Protein AF-0000000084371789 (afdb_homodimer)

Secondary structure (DSSP, 8-state):
---HHHHHHHHHHHHHHHHHHHHHH-TTT--HHHHHHHHT--HHHHHHHHSSHHHHHHHHHHHHHHHHHHHHHHHHHTTTTS-HHHHHHHHHHHHT-HHHHSHHHHHHHHHHHHHHTT-HHHHHHHHHHHHHHHHHHHHHHHTTS-HHHHHHHHHHHHHHHHHHHHHHHTSSSPP-HHHHHHHHHHHHHHHHH--/---HHHHHHHHHHHHHHHHHHHHHH-TTT--HHHHHHHHTS-HHHHHHHHSSHHHHHHHHHHHHHHHHHHHHHHHHHTTTTS-HHHHHHHHHHHHT-HHHHSHHHHHHHHHHHHHHTT-HHHHHHHHHHHHHHHHHHHHHHHTTS-HHHHHHHHHHHHHHHHHHHHHHHTSSSPP-HHHHHHHHHHHHHHHHH--

Organism: NCBI:txid1354337

Nearest PDB structures (foldseek):
  3bhq-assembly1_B  TM=8.151E-01  e=8.932E-06  Mesorhizobium japonicum MAFF 303099
  5wm9-assembly1_A  TM=7.293E-01  e=3.276E-06  Mycobacterium tuberculosis H37Rv
  3mvp-assembly1_A  TM=6.553E-01  e=7.617E-05  Streptococcus mutans UA159
  8ke8-assembly1_A  TM=6.917E-01  e=9.567E-05  Pseudomonas aeruginosa PAO1
  7e1n-assembly1_B  TM=7.503E-01  e=4.116E-04  Pseudomonas fluorescens

Radius of gyration: 22.21 Å; Cα contacts (8 Å, |Δi|>4): 462; chains: 2; bounding box: 71×57×44 Å

pLDDT: mean 92.15, std 9.34, range [42.06, 98.62]

Solvent-accessible surface area (backbone atoms only — not comparable to full-atom values): 20276 Å² total; per-residue (Å²): 122,85,53,71,71,53,51,52,51,52,51,48,46,50,35,52,25,40,41,52,38,27,48,73,62,30,65,78,67,46,42,60,64,58,30,18,58,68,55,72,50,54,59,64,58,52,35,70,77,30,65,45,65,68,43,43,52,51,51,37,51,49,48,56,51,46,53,41,52,47,43,24,47,60,45,40,64,76,38,73,86,52,56,47,67,61,44,50,52,28,45,55,50,16,68,62,28,67,83,50,64,32,70,41,39,36,49,45,49,35,38,47,59,35,47,21,77,78,32,71,72,47,33,54,53,49,48,53,55,55,46,49,55,36,49,56,36,23,52,40,38,38,74,80,36,60,65,72,58,8,45,52,50,15,52,44,49,46,15,30,52,50,8,48,51,50,54,34,63,73,40,95,52,79,73,53,66,68,60,51,46,53,49,51,50,49,51,50,50,47,61,66,66,61,109,122,83,52,72,69,54,50,53,53,52,52,48,46,50,35,52,23,42,42,52,38,28,49,74,61,30,65,79,67,45,41,59,65,58,29,18,58,69,54,72,50,54,60,65,58,53,35,71,77,30,64,46,66,67,42,43,53,50,52,37,53,50,47,56,51,46,52,43,51,48,44,24,48,59,44,39,64,77,36,74,87,53,57,48,69,59,45,49,51,27,45,55,49,16,69,63,27,67,84,50,64,33,70,41,38,36,48,46,50,34,38,46,58,35,46,23,77,80,32,71,72,46,33,54,53,49,45,52,58,55,46,49,55,36,49,55,36,22,53,39,37,38,75,79,34,60,66,71,57,8,45,53,49,15,53,45,49,48,14,30,52,50,8,47,51,51,54,33,63,72,42,95,52,79,74,55,66,69,60,52,46,54,49,51,50,51,52,50,49,47,58,66,65,60,111

Structure (mmCIF, N/CA/C/O backbone):
data_AF-0000000084371789-model_v1
#
loop_
_entity.id
_entity.type
_entity.pdbx_description
1 polymer 'HTH-type transcriptional regulator BetI'
#
loop_
_atom_site.group_PDB
_atom_site.id
_atom_site.type_symbol
_atom_site.label_atom_id
_atom_site.label_alt_id
_atom_site.label_comp_id
_atom_site.label_asym_id
_atom_site.label_entity_id
_atom_site.label_seq_id
_atom_site.pdbx_PDB_ins_code
_atom_site.Cartn_x
_atom_site.Cartn_y
_atom_site.Cartn_z
_atom_site.occupancy
_atom_site.B_iso_or_equiv
_atom_site.auth_seq_id
_atom_site.auth_comp_id
_atom_site.auth_asym_id
_atom_site.auth_atom_id
_atom_site.pdbx_PDB_model_num
ATOM 1 N N . MET A 1 1 ? 33.812 24.078 14.242 1 42.06 1 MET A N 1
ATOM 2 C CA . MET A 1 1 ? 33.031 23.438 13.188 1 42.06 1 MET A CA 1
ATOM 3 C C . MET A 1 1 ? 32.812 21.953 13.477 1 42.06 1 MET A C 1
ATOM 5 O O . MET A 1 1 ? 33.781 21.234 13.742 1 42.06 1 MET A O 1
ATOM 9 N N . PRO A 1 2 ? 31.672 21.578 13.906 1 53.34 2 PRO A N 1
ATOM 10 C CA . PRO A 1 2 ? 31.656 20.188 14.344 1 53.34 2 PRO A CA 1
ATOM 11 C C . PRO A 1 2 ? 32.312 19.25 13.328 1 53.34 2 PRO A C 1
ATOM 13 O O . PRO A 1 2 ? 32.281 19.516 12.125 1 53.34 2 PRO A O 1
ATOM 16 N N . LYS A 1 3 ? 33.125 18.406 13.703 1 51.22 3 LYS A N 1
ATOM 17 C CA . LYS A 1 3 ? 33.875 17.453 12.883 1 51.22 3 LYS A CA 1
ATOM 18 C C . LYS A 1 3 ? 32.906 16.656 11.977 1 51.22 3 LYS A C 1
ATOM 20 O O . LYS A 1 3 ? 31.766 16.406 12.344 1 51.22 3 LYS A O 1
ATOM 25 N N . ILE A 1 4 ? 33.281 16.453 10.758 1 50.94 4 ILE A N 1
ATOM 26 C CA . ILE A 1 4 ? 32.562 15.828 9.641 1 50.94 4 ILE A CA 1
ATOM 27 C C . ILE A 1 4 ? 31.859 14.562 10.133 1 50.94 4 ILE A C 1
ATOM 29 O O . ILE A 1 4 ? 30.672 14.352 9.82 1 50.94 4 ILE A O 1
ATOM 33 N N . GLY A 1 5 ? 32.531 13.805 10.891 1 51.78 5 GLY A N 1
ATOM 34 C CA . GLY A 1 5 ? 31.984 12.578 11.453 1 51.78 5 GLY A CA 1
ATOM 35 C C . GLY A 1 5 ? 30.828 12.828 12.406 1 51.78 5 GLY A C 1
ATOM 36 O O . GLY A 1 5 ? 29.844 12.07 12.422 1 51.78 5 GLY A O 1
ATOM 37 N N . MET A 1 6 ? 30.969 13.812 13.133 1 57.41 6 MET A N 1
ATOM 38 C CA . MET A 1 6 ? 29.953 14.164 14.125 1 57.41 6 MET A CA 1
ATOM 39 C C . MET A 1 6 ? 28.688 14.695 13.445 1 57.41 6 MET A C 1
ATOM 41 O O . MET A 1 6 ? 27.578 14.492 13.945 1 57.41 6 MET A O 1
ATOM 45 N N . GLN A 1 7 ? 28.875 15.297 12.32 1 69 7 GLN A N 1
ATOM 46 C CA . GLN A 1 7 ? 27.766 15.852 11.57 1 69 7 GLN A CA 1
ATOM 47 C C . GLN A 1 7 ? 26.859 14.742 11.031 1 69 7 GLN A C 1
ATOM 49 O O . GLN A 1 7 ? 25.625 14.859 11.055 1 69 7 GLN A O 1
ATOM 54 N N . SER A 1 8 ? 27.594 13.695 10.797 1 75.19 8 SER A N 1
ATOM 55 C CA . SER A 1 8 ? 26.844 12.57 10.25 1 75.19 8 SER A CA 1
ATOM 56 C C . SER A 1 8 ? 26.016 11.867 11.328 1 75.19 8 SER A C 1
ATOM 58 O O . SER A 1 8 ? 24.859 11.508 11.109 1 75.19 8 SER A O 1
ATOM 60 N N . ILE A 1 9 ? 26.547 11.875 12.516 1 83.69 9 ILE A N 1
ATOM 61 C CA . ILE A 1 9 ? 25.875 11.188 13.617 1 83.69 9 ILE A CA 1
ATOM 62 C C . ILE A 1 9 ? 24.672 12 14.07 1 83.69 9 ILE A C 1
ATOM 64 O O . ILE A 1 9 ? 23.594 11.445 14.297 1 83.69 9 ILE A O 1
ATOM 68 N N . ARG A 1 10 ? 24.906 13.336 14.125 1 87.62 10 ARG A N 1
ATOM 69 C CA . ARG A 1 10 ? 23.828 14.211 14.539 1 87.62 10 ARG A CA 1
ATOM 70 C C . ARG A 1 10 ? 22.688 14.188 13.531 1 87.62 10 ARG A C 1
ATOM 72 O O . ARG A 1 10 ? 21.516 14.141 13.906 1 87.62 10 ARG A O 1
ATOM 79 N N . LYS A 1 11 ? 23.031 14.219 12.344 1 91.81 11 LYS A N 1
ATOM 80 C CA . LYS A 1 11 ? 22.031 14.156 11.289 1 91.81 11 LYS A CA 1
ATOM 81 C C . LYS A 1 11 ? 21.188 12.883 11.398 1 91.81 11 LYS A C 1
ATOM 83 O O . LYS A 1 11 ? 19.969 12.93 11.281 1 91.81 11 LYS A O 1
ATOM 88 N N . GLN A 1 12 ? 21.844 11.805 11.672 1 91.88 12 GLN A N 1
ATOM 89 C CA . GLN A 1 12 ? 21.156 10.523 11.812 1 91.88 12 GLN A CA 1
ATOM 90 C C . GLN A 1 12 ? 20.234 10.523 13.031 1 91.88 12 GLN A C 1
ATOM 92 O O . GLN A 1 12 ? 19.125 9.977 12.977 1 91.88 12 GLN A O 1
ATOM 97 N N . GLN A 1 13 ? 20.641 11.102 14 1 92.56 13 GLN A N 1
ATOM 98 C CA . GLN A 1 13 ? 19.828 11.203 15.211 1 92.56 13 GLN A CA 1
ATOM 99 C C . GLN A 1 13 ? 18.547 11.992 14.938 1 92.56 13 GLN A C 1
ATOM 101 O O . GLN A 1 13 ? 17.484 11.633 15.445 1 92.56 13 GLN A O 1
ATOM 106 N N . LEU A 1 14 ? 18.75 13.094 14.227 1 94.19 14 LEU A N 1
ATOM 107 C CA . LEU A 1 14 ? 17.594 13.922 13.891 1 94.19 14 LEU A CA 1
ATOM 108 C C . LEU A 1 14 ? 16.609 13.164 12.992 1 94.19 14 LEU A C 1
ATOM 110 O O . LEU A 1 14 ? 15.398 13.297 13.141 1 94.19 14 LEU A O 1
ATOM 114 N N . ILE A 1 15 ? 17.141 12.328 12.141 1 95.25 15 ILE A N 1
ATOM 115 C CA . ILE A 1 15 ? 16.312 11.508 11.258 1 95.25 15 ILE A CA 1
ATOM 116 C C . ILE A 1 15 ? 15.57 10.453 12.078 1 95.25 15 ILE A C 1
ATOM 118 O O . ILE A 1 15 ? 14.375 10.234 11.891 1 95.25 15 ILE A O 1
ATOM 122 N N . GLU A 1 16 ? 16.234 9.867 13.008 1 94.81 16 GLU A N 1
ATOM 123 C CA . GLU A 1 16 ? 15.609 8.859 13.867 1 94.81 16 GLU A CA 1
ATOM 124 C C . GLU A 1 16 ? 14.531 9.484 14.75 1 94.81 16 GLU A C 1
ATOM 126 O O . GLU A 1 16 ? 13.477 8.875 14.969 1 94.81 16 GLU A O 1
ATOM 131 N N . ALA A 1 17 ? 14.836 10.672 15.234 1 95.69 17 ALA A N 1
ATOM 132 C CA . ALA A 1 17 ? 13.82 11.406 15.992 1 95.69 17 ALA A CA 1
ATOM 133 C C . ALA A 1 17 ? 12.594 11.695 15.125 1 95.69 17 ALA A C 1
ATOM 135 O O . ALA A 1 17 ? 11.461 11.664 15.617 1 95.69 17 ALA A O 1
ATOM 136 N N . THR A 1 18 ? 12.82 12.031 13.883 1 95.38 18 THR A N 1
ATOM 137 C CA . THR A 1 18 ? 11.734 12.289 12.945 1 95.38 18 THR A CA 1
ATOM 138 C C . THR A 1 18 ? 10.867 11.047 12.773 1 95.38 18 THR A C 1
ATOM 140 O O . THR A 1 18 ? 9.641 11.133 12.844 1 95.38 18 THR A O 1
ATOM 143 N N . LEU A 1 19 ? 11.5 9.883 12.617 1 95 19 LEU A N 1
ATOM 144 C CA . LEU A 1 19 ? 10.766 8.633 12.477 1 95 19 LEU A CA 1
ATOM 145 C C . LEU A 1 19 ? 9.945 8.336 13.727 1 95 19 LEU A C 1
ATOM 147 O O . LEU A 1 19 ? 8.797 7.883 13.633 1 95 19 LEU A O 1
ATOM 151 N N . ALA A 1 20 ? 10.508 8.633 14.844 1 95.56 20 ALA A N 1
ATOM 152 C CA . ALA A 1 20 ? 9.82 8.414 16.109 1 95.56 20 ALA A CA 1
ATOM 153 C C . ALA A 1 20 ? 8.594 9.32 16.234 1 95.56 20 ALA A C 1
ATOM 155 O O . ALA A 1 20 ? 7.535 8.883 16.688 1 95.56 20 ALA A O 1
ATOM 156 N N . VAL A 1 21 ? 8.75 10.562 15.836 1 95.31 21 VAL A N 1
ATOM 157 C CA . VAL A 1 21 ? 7.648 11.508 15.914 1 95.31 21 VAL A CA 1
ATOM 158 C C . VAL A 1 21 ? 6.551 11.109 14.93 1 95.31 21 VAL A C 1
ATOM 160 O O . VAL A 1 21 ? 5.363 11.148 15.266 1 95.31 21 VAL A O 1
ATOM 163 N N . ILE A 1 22 ? 6.949 10.68 13.758 1 93 22 ILE A N 1
ATOM 164 C CA . ILE A 1 22 ? 5.977 10.219 12.773 1 93 22 ILE A CA 1
ATOM 165 C C . ILE A 1 22 ? 5.215 9.016 13.328 1 93 22 ILE A C 1
ATOM 167 O O . ILE A 1 22 ? 4.004 8.898 13.133 1 93 22 ILE A O 1
ATOM 171 N N . ASN A 1 23 ? 5.957 8.188 13.984 1 93.44 23 ASN A N 1
ATOM 172 C CA . ASN A 1 23 ? 5.352 7.016 14.602 1 93.44 23 ASN A CA 1
ATOM 173 C C . ASN A 1 23 ? 4.293 7.406 15.625 1 93.44 23 ASN A C 1
ATOM 175 O O . ASN A 1 23 ? 3.244 6.77 15.719 1 93.44 23 ASN A O 1
ATOM 179 N N . GLU A 1 24 ? 4.496 8.445 16.312 1 93.44 24 GLU A N 1
ATOM 180 C CA . GLU A 1 24 ? 3.646 8.844 17.422 1 93.44 24 GLU A CA 1
ATOM 181 C C . GLU A 1 24 ? 2.441 9.648 16.953 1 93.44 24 GLU A C 1
ATOM 183 O O . GLU A 1 24 ? 1.314 9.406 17.391 1 93.44 24 GLU A O 1
ATOM 188 N N . VAL A 1 25 ? 2.721 10.617 15.984 1 90.38 25 VAL A N 1
ATOM 189 C CA . VAL A 1 25 ? 1.647 11.578 15.727 1 90.38 25 VAL A CA 1
ATOM 190 C C . VAL A 1 25 ? 1.309 11.586 14.242 1 90.38 25 VAL A C 1
ATOM 192 O O . VAL A 1 25 ? 0.336 12.227 13.828 1 90.38 25 VAL A O 1
ATOM 195 N N . GLY A 1 26 ? 2.07 10.922 13.438 1 87.81 26 GLY A N 1
ATOM 196 C CA . GLY A 1 26 ? 1.864 10.945 12 1 87.81 26 GLY A CA 1
ATOM 197 C C . GLY A 1 26 ? 2.68 12.016 11.297 1 87.81 26 GLY A C 1
ATOM 198 O O . GLY A 1 26 ? 3.15 12.961 11.93 1 87.81 26 GLY A O 1
ATOM 199 N N . MET A 1 27 ? 2.832 11.891 10.023 1 85 27 MET A N 1
ATOM 200 C CA . MET A 1 27 ? 3.686 12.773 9.234 1 85 27 MET A CA 1
ATOM 201 C C . MET A 1 27 ? 3.119 14.188 9.203 1 85 27 MET A C 1
ATOM 203 O O . MET A 1 27 ? 3.873 15.164 9.219 1 85 27 MET A O 1
ATOM 207 N N . GLN A 1 28 ? 1.876 14.289 9.148 1 78.31 28 GLN A N 1
ATOM 208 C CA . GLN A 1 28 ? 1.243 15.594 9.023 1 78.31 28 GLN A CA 1
ATOM 209 C C . GLN A 1 28 ? 1.397 16.406 10.305 1 78.31 28 GLN A C 1
ATOM 211 O O . GLN A 1 28 ? 1.646 17.609 10.258 1 78.31 28 GLN A O 1
ATOM 216 N N . GLU A 1 29 ? 1.276 15.797 11.352 1 84.56 29 GLU A N 1
ATOM 217 C CA . GLU A 1 29 ? 1.342 16.469 12.648 1 84.56 29 GLU A CA 1
ATOM 218 C C . GLU A 1 29 ? 2.783 16.594 13.133 1 84.56 29 GLU A C 1
ATOM 220 O O . GLU A 1 29 ? 3.064 17.344 14.078 1 84.56 29 GLU A O 1
ATOM 225 N N . ALA A 1 30 ? 3.604 15.844 12.469 1 89.94 30 ALA A N 1
ATOM 226 C CA . ALA A 1 30 ? 5.016 16 12.805 1 89.94 30 ALA A CA 1
ATOM 227 C C . ALA A 1 30 ? 5.492 17.422 12.492 1 89.94 30 ALA A C 1
ATOM 229 O O . ALA A 1 30 ? 5.23 17.953 11.414 1 89.94 30 ALA A O 1
ATOM 230 N N . SER A 1 31 ? 6.074 18.109 13.469 1 91.25 31 SER A N 1
ATOM 231 C CA . SER A 1 31 ? 6.566 19.484 13.312 1 91.25 31 SER A CA 1
ATOM 232 C C . SER A 1 31 ? 8.039 19.594 13.703 1 91.25 31 SER A C 1
ATOM 234 O O . SER A 1 31 ? 8.562 18.719 14.398 1 91.25 31 SER A O 1
ATOM 236 N N . ILE A 1 32 ? 8.609 20.609 13.227 1 92.81 32 ILE A N 1
ATOM 237 C CA . ILE A 1 32 ? 9.992 20.906 13.578 1 92.81 32 ILE A CA 1
ATOM 238 C C . ILE A 1 32 ? 10.133 20.984 15.102 1 92.81 32 ILE A C 1
ATOM 240 O O . ILE A 1 32 ? 11.07 20.422 15.672 1 92.81 32 ILE A O 1
ATOM 244 N N . ALA A 1 33 ? 9.156 21.609 15.719 1 94.69 33 ALA A N 1
ATOM 245 C CA . ALA A 1 33 ? 9.188 21.797 17.172 1 94.69 33 ALA A CA 1
ATOM 246 C C . ALA A 1 33 ? 9.125 20.453 17.891 1 94.69 33 ALA A C 1
ATOM 248 O O . ALA A 1 33 ? 9.883 20.203 18.828 1 94.69 33 ALA A O 1
ATOM 249 N N . LEU A 1 34 ? 8.273 19.562 17.5 1 94.94 34 LEU A N 1
ATOM 250 C CA . LEU A 1 34 ? 8.117 18.25 18.125 1 94.94 34 LEU A CA 1
ATOM 251 C C . LEU A 1 34 ? 9.359 17.391 17.906 1 94.94 34 LEU A C 1
ATOM 253 O O . LEU A 1 34 ? 9.789 16.688 18.828 1 94.94 34 LEU A O 1
ATOM 257 N N . ILE A 1 35 ? 9.93 17.469 16.719 1 95.62 35 ILE A N 1
ATOM 258 C CA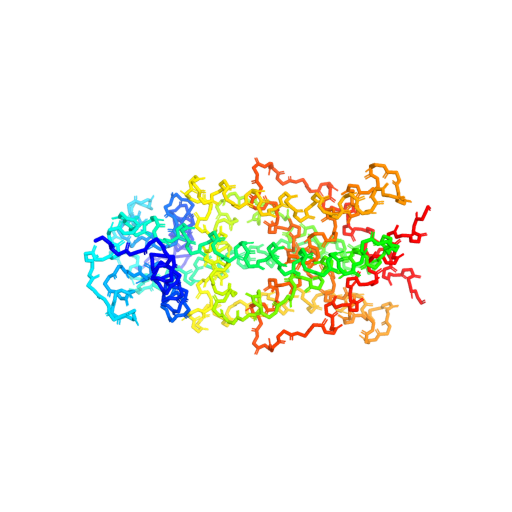 . ILE A 1 35 ? 11.109 16.672 16.391 1 95.62 35 ILE A CA 1
ATOM 259 C C . ILE A 1 35 ? 12.32 17.188 17.172 1 95.62 35 ILE A C 1
ATOM 261 O O . ILE A 1 35 ? 13.109 16.406 17.688 1 95.62 35 ILE A O 1
ATOM 265 N N . ALA A 1 36 ? 12.383 18.516 17.234 1 95.69 36 ALA A N 1
ATOM 266 C CA . ALA A 1 36 ? 13.453 19.125 18.031 1 95.69 36 ALA A CA 1
ATOM 267 C C . ALA A 1 36 ? 13.375 18.688 19.484 1 95.69 36 ALA A C 1
ATOM 269 O O . ALA A 1 36 ? 14.383 18.312 20.078 1 95.69 36 ALA A O 1
ATOM 270 N N . ARG A 1 37 ? 12.242 18.703 20.062 1 96.31 37 ARG A N 1
ATOM 271 C CA . ARG A 1 37 ? 12.016 18.281 21.438 1 96.31 37 ARG A CA 1
ATOM 272 C C . ARG A 1 37 ? 12.383 16.812 21.625 1 96.31 37 ARG A C 1
ATOM 274 O O . ARG A 1 37 ? 13.055 16.453 22.594 1 96.31 37 ARG A O 1
ATOM 281 N N . LYS A 1 38 ? 11.961 16 20.719 1 95.88 38 LYS A N 1
ATOM 282 C CA . LYS A 1 38 ? 12.25 14.578 20.781 1 95.88 38 LYS A CA 1
ATOM 283 C C . LYS A 1 38 ? 13.75 14.312 20.719 1 95.88 38 LYS A C 1
ATOM 285 O O . LYS A 1 38 ? 14.258 13.414 21.391 1 95.88 38 LYS A O 1
ATOM 290 N N . ALA A 1 39 ? 14.445 15.086 19.906 1 95 39 ALA A N 1
ATOM 291 C CA . ALA A 1 39 ? 15.883 14.898 19.688 1 95 39 ALA A CA 1
ATOM 292 C C . ALA A 1 39 ? 16.703 15.625 20.75 1 95 39 ALA A C 1
ATOM 294 O O . ALA A 1 39 ? 17.922 15.461 20.828 1 95 39 ALA A O 1
ATOM 295 N N . GLY A 1 40 ? 16.078 16.469 21.531 1 95.5 40 GLY A N 1
ATOM 296 C CA . GLY A 1 40 ? 16.781 17.203 22.562 1 95.5 40 GLY A CA 1
ATOM 297 C C . GLY A 1 40 ? 17.641 18.328 22.016 1 95.5 40 GLY A C 1
ATOM 298 O O . GLY A 1 40 ? 18.75 18.562 22.5 1 95.5 40 GLY A O 1
ATOM 299 N N . VAL A 1 41 ? 17.188 18.922 20.922 1 94.69 41 VAL A N 1
ATOM 300 C CA . VAL A 1 41 ? 17.938 20.016 20.312 1 94.69 41 VAL A CA 1
ATOM 301 C C . VAL A 1 41 ? 17.031 21.219 20.078 1 94.69 41 VAL A C 1
ATOM 303 O O . VAL A 1 41 ? 15.828 21.156 20.359 1 94.69 41 VAL A O 1
ATOM 306 N N . SER A 1 42 ? 17.609 22.297 19.641 1 93.56 42 SER A N 1
ATOM 307 C CA . SER A 1 42 ? 16.812 23.484 19.312 1 93.56 42 SER A CA 1
ATOM 308 C C . SER A 1 42 ? 16.234 23.391 17.906 1 93.56 42 SER A C 1
ATOM 310 O O . SER A 1 42 ? 16.734 22.641 17.078 1 93.56 42 SER A O 1
ATOM 312 N N . ASN A 1 43 ? 15.219 24.234 17.594 1 93.81 43 ASN A N 1
ATOM 313 C CA . ASN A 1 43 ? 14.672 24.344 16.25 1 93.81 43 ASN A CA 1
ATOM 314 C C . ASN A 1 43 ? 15.734 24.797 15.25 1 93.81 43 ASN A C 1
ATOM 316 O O . ASN A 1 43 ? 15.727 24.375 14.094 1 93.81 43 ASN A O 1
ATOM 320 N N . GLY A 1 44 ? 16.641 25.594 15.719 1 92.19 44 GLY A N 1
ATOM 321 C CA . GLY A 1 44 ? 17.688 26.125 14.867 1 92.19 44 GLY A CA 1
ATOM 322 C C . GLY A 1 44 ? 18.625 25.062 14.336 1 92.19 44 GLY A C 1
ATOM 323 O O . GLY A 1 44 ? 19.078 25.141 13.188 1 92.19 44 GLY A O 1
ATOM 324 N N . ILE A 1 45 ? 18.891 24.094 15.164 1 91.12 45 ILE A N 1
ATOM 325 C CA . ILE A 1 45 ? 19.781 23.016 14.766 1 91.12 45 ILE A CA 1
ATOM 326 C C . ILE A 1 45 ? 19.141 22.219 13.633 1 91.12 45 ILE A C 1
ATOM 328 O O . ILE A 1 45 ? 19.812 21.797 12.695 1 91.12 45 ILE A O 1
ATOM 332 N N . ILE A 1 46 ? 17.797 21.922 13.664 1 92 46 ILE A N 1
ATOM 333 C CA . ILE A 1 46 ? 17.094 21.219 12.602 1 92 46 ILE A CA 1
ATOM 334 C C . ILE A 1 46 ? 17.203 22.016 11.297 1 92 46 ILE A C 1
ATOM 336 O O . ILE A 1 46 ? 17.484 21.438 10.242 1 92 46 ILE A O 1
ATOM 340 N N . SER A 1 47 ? 17.062 23.344 11.414 1 91.38 47 SER A N 1
ATOM 341 C CA . SER A 1 47 ? 17.109 24.203 10.234 1 91.38 47 SER A CA 1
ATOM 342 C C . SER A 1 47 ? 18.516 24.203 9.617 1 91.38 47 SER A C 1
ATOM 344 O O . SER A 1 47 ? 18.656 24.297 8.398 1 91.38 47 SER A O 1
ATOM 346 N N . HIS A 1 48 ? 19.422 24.078 10.438 1 91.12 48 HIS A N 1
ATOM 347 C CA . HIS A 1 48 ? 20.797 24.031 9.977 1 91.12 48 HIS A CA 1
ATOM 348 C C . HIS A 1 48 ? 21.031 22.812 9.086 1 91.12 48 HIS A C 1
ATOM 350 O O . HIS A 1 48 ? 21.688 22.906 8.047 1 91.12 48 HIS A O 1
ATOM 356 N N . TYR A 1 49 ? 20.438 21.719 9.469 1 91.56 49 TYR A N 1
ATOM 357 C CA . TYR A 1 49 ? 20.719 20.469 8.758 1 91.56 49 TYR A CA 1
ATOM 358 C C . TYR A 1 49 ? 19.75 20.281 7.602 1 91.56 49 TYR A C 1
ATOM 360 O O . TYR A 1 49 ? 20.109 19.719 6.566 1 91.56 49 TYR A O 1
ATOM 368 N N . PHE A 1 50 ? 18.453 20.75 7.742 1 93.81 50 PHE A N 1
ATOM 369 C CA . PHE A 1 50 ? 17.453 20.297 6.797 1 93.81 50 PHE A CA 1
ATOM 370 C C . PHE A 1 50 ? 16.688 21.484 6.215 1 93.81 50 PHE A C 1
ATOM 372 O O . PHE A 1 50 ? 15.859 21.328 5.312 1 93.81 50 PHE A O 1
ATOM 379 N N . ARG A 1 51 ? 16.938 22.625 6.559 1 90.75 51 ARG A N 1
ATOM 380 C CA . ARG A 1 51 ? 16.375 23.891 6.074 1 90.75 51 ARG A CA 1
ATOM 381 C C . ARG A 1 51 ? 14.945 24.062 6.555 1 90.75 51 ARG A C 1
ATOM 383 O O . ARG A 1 51 ? 14.625 25.031 7.258 1 90.75 51 ARG A O 1
ATOM 390 N N . ASP A 1 52 ? 14.062 23.078 6.191 1 89.62 52 ASP A N 1
ATOM 391 C CA . ASP A 1 52 ? 12.664 23.172 6.598 1 89.62 52 ASP A CA 1
ATOM 392 C C . ASP A 1 52 ? 12.062 21.781 6.824 1 89.62 52 ASP A C 1
ATOM 394 O O . ASP A 1 52 ? 12.781 20.781 6.793 1 89.62 52 ASP A O 1
ATOM 398 N N . LYS A 1 53 ? 10.836 21.797 7.16 1 88.06 53 LYS A N 1
ATOM 399 C CA . LYS A 1 53 ? 10.125 20.562 7.469 1 88.06 53 LYS A CA 1
ATOM 400 C C . LYS A 1 53 ? 10.148 19.594 6.281 1 88.06 53 LYS A C 1
ATOM 402 O O . LYS A 1 53 ? 10.344 18.391 6.453 1 88.06 53 LYS A O 1
ATOM 407 N N . ASN A 1 54 ? 9.992 20.125 5.082 1 87.44 54 ASN A N 1
ATOM 408 C CA . ASN A 1 54 ? 10.008 19.297 3.881 1 87.44 54 ASN A CA 1
ATOM 409 C C . ASN A 1 54 ? 11.367 18.625 3.672 1 87.44 54 ASN A C 1
ATOM 411 O O . ASN A 1 54 ? 11.438 17.453 3.289 1 87.44 54 ASN A O 1
ATOM 415 N N . GLY A 1 55 ? 12.312 19.344 3.926 1 90.94 55 GLY A N 1
ATOM 416 C CA . GLY A 1 55 ? 13.656 18.797 3.83 1 90.94 55 GLY A CA 1
ATOM 417 C C . GLY A 1 55 ? 13.914 17.688 4.832 1 90.94 55 GLY A C 1
ATOM 418 O O . GLY A 1 55 ? 14.562 16.688 4.504 1 90.94 55 GLY A O 1
ATOM 419 N N . LEU A 1 56 ? 13.516 17.922 6.043 1 91.69 56 LEU A N 1
ATOM 420 C CA . LEU A 1 56 ? 13.68 16.922 7.09 1 91.69 56 LEU A CA 1
ATOM 421 C C . LEU A 1 56 ? 12.898 15.648 6.758 1 91.69 56 LEU A C 1
ATOM 423 O O . LEU A 1 56 ? 13.422 14.539 6.895 1 91.69 56 LEU A O 1
ATOM 427 N N . LEU A 1 57 ? 11.695 15.797 6.27 1 89.19 57 LEU A N 1
ATOM 428 C CA . LEU A 1 57 ? 10.852 14.656 5.906 1 89.19 57 LEU A CA 1
ATOM 429 C C . LEU A 1 57 ? 11.445 13.891 4.734 1 89.19 57 LEU A C 1
ATOM 431 O O . LEU A 1 57 ? 11.438 12.656 4.723 1 89.19 57 LEU A O 1
ATOM 435 N N . GLU A 1 58 ? 11.93 14.609 3.787 1 93.31 58 GLU A N 1
ATOM 436 C CA . GLU A 1 58 ? 12.594 13.977 2.652 1 93.31 58 GLU A CA 1
ATOM 437 C C . GLU A 1 58 ? 13.805 13.164 3.104 1 93.31 58 GLU A C 1
ATOM 439 O O . GLU A 1 58 ? 14.023 12.047 2.623 1 93.31 58 GLU A O 1
ATOM 444 N N . ALA A 1 59 ? 14.555 13.734 4.02 1 94.19 59 ALA A N 1
ATOM 445 C CA . ALA A 1 59 ? 15.719 13.031 4.543 1 94.19 59 ALA A CA 1
ATOM 446 C C . ALA A 1 59 ? 15.312 11.75 5.266 1 94.19 59 ALA A C 1
ATOM 448 O O . ALA A 1 59 ? 15.984 10.727 5.152 1 94.19 59 ALA A O 1
ATOM 449 N N . ALA A 1 60 ? 14.258 11.828 6.031 1 94 60 ALA A N 1
ATOM 450 C CA . ALA A 1 60 ? 13.742 10.656 6.727 1 94 60 ALA A CA 1
ATOM 451 C C . ALA A 1 60 ? 13.305 9.578 5.738 1 94 60 ALA A C 1
ATOM 453 O O . ALA A 1 60 ? 13.57 8.391 5.94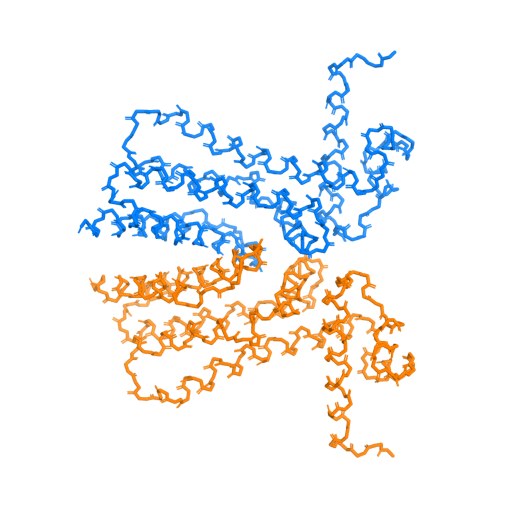1 1 94 60 ALA A O 1
ATOM 454 N N . MET A 1 61 ? 12.711 9.93 4.637 1 94.12 61 MET A N 1
ATOM 455 C CA . MET A 1 61 ? 12.258 8.984 3.615 1 94.12 61 MET A CA 1
ATOM 456 C C . MET A 1 61 ? 13.445 8.359 2.891 1 94.12 61 MET A C 1
ATOM 458 O O . MET A 1 61 ? 13.438 7.156 2.613 1 94.12 61 MET A O 1
ATOM 462 N N . ARG A 1 62 ? 14.422 9.164 2.643 1 95.44 62 ARG A N 1
ATOM 463 C CA . ARG A 1 62 ? 15.641 8.633 2.043 1 95.44 62 ARG A CA 1
ATOM 464 C C . ARG A 1 62 ? 16.297 7.617 2.965 1 95.44 62 ARG A C 1
ATOM 466 O O . ARG A 1 62 ? 16.859 6.617 2.5 1 95.44 62 ARG A O 1
ATOM 473 N N . TYR A 1 63 ? 16.219 7.949 4.223 1 95.06 63 TYR A N 1
ATOM 474 C CA . TYR A 1 63 ? 16.812 7.059 5.207 1 95.06 63 TYR A CA 1
ATOM 475 C C . TYR A 1 63 ? 16.141 5.691 5.191 1 95.06 63 TYR A C 1
ATOM 477 O O . TYR A 1 63 ? 16.812 4.66 5.191 1 95.06 63 TYR A O 1
ATOM 485 N N . ILE A 1 64 ? 14.828 5.598 5.172 1 95.19 64 ILE A N 1
ATOM 486 C CA . ILE A 1 64 ? 14.117 4.324 5.184 1 95.19 64 ILE A CA 1
ATOM 487 C C . ILE A 1 64 ? 14.367 3.582 3.871 1 95.19 64 ILE A C 1
ATOM 489 O O . ILE A 1 64 ? 14.469 2.354 3.857 1 95.19 64 ILE A O 1
ATOM 493 N N . GLN A 1 65 ? 14.469 4.324 2.756 1 95.81 65 GLN A N 1
ATOM 494 C CA . GLN A 1 65 ? 14.805 3.715 1.474 1 95.81 65 GLN A CA 1
ATOM 495 C C . GLN A 1 65 ? 16.203 3.123 1.499 1 95.81 65 GLN A C 1
ATOM 497 O O . GLN A 1 65 ? 16.453 2.055 0.931 1 95.81 65 GLN A O 1
ATOM 502 N N . TYR A 1 66 ? 17.078 3.891 2.104 1 95.44 66 TYR A N 1
ATOM 503 C CA . TYR A 1 66 ? 18.453 3.412 2.238 1 95.44 66 TYR A CA 1
ATOM 504 C C . TYR A 1 66 ? 18.5 2.125 3.055 1 95.44 66 TYR A C 1
ATOM 506 O O . TYR A 1 66 ? 19.188 1.175 2.684 1 95.44 66 TYR A O 1
ATOM 514 N N . GLN A 1 67 ? 17.781 2.117 4.191 1 96.44 67 GLN A N 1
ATOM 515 C CA . GLN A 1 67 ? 17.719 0.917 5.02 1 96.44 67 GLN A CA 1
ATOM 516 C C . GLN A 1 67 ? 17.188 -0.271 4.227 1 96.44 67 GLN A C 1
ATOM 518 O O . GLN A 1 67 ? 17.688 -1.392 4.363 1 96.44 67 GLN A O 1
ATOM 523 N N . LEU A 1 68 ? 16.203 -0.048 3.365 1 97.25 68 LEU A N 1
ATOM 524 C CA . LEU A 1 68 ? 15.641 -1.091 2.512 1 97.25 68 LEU A CA 1
ATOM 525 C C . LEU A 1 68 ? 16.688 -1.607 1.529 1 97.25 68 LEU A C 1
ATOM 527 O O . LEU A 1 68 ? 16.875 -2.818 1.405 1 97.25 68 LEU A O 1
ATOM 531 N N . GLY A 1 69 ? 17.359 -0.653 0.842 1 96.94 69 GLY A N 1
ATOM 532 C CA . GLY A 1 69 ? 18.422 -1.037 -0.079 1 96.94 69 GLY A CA 1
ATOM 533 C C . GLY A 1 69 ? 19.516 -1.84 0.582 1 96.94 69 GLY A C 1
ATOM 534 O O . GLY A 1 69 ? 20 -2.826 0.019 1 96.94 69 GLY A O 1
ATOM 535 N N . PHE A 1 70 ? 19.859 -1.391 1.755 1 96.69 70 PHE A N 1
ATOM 536 C CA . PHE A 1 70 ? 20.906 -2.062 2.502 1 96.69 70 PHE A CA 1
ATOM 537 C C . PHE A 1 70 ? 20.484 -3.473 2.891 1 96.69 70 PHE A C 1
ATOM 539 O O . PHE A 1 70 ? 21.266 -4.418 2.773 1 96.69 70 PHE A O 1
ATOM 546 N N . ALA A 1 71 ? 19.266 -3.627 3.398 1 97.62 71 ALA A N 1
ATOM 547 C CA . ALA A 1 71 ? 18.734 -4.922 3.82 1 97.62 71 ALA A CA 1
ATOM 548 C C . ALA A 1 71 ? 18.75 -5.922 2.666 1 97.62 71 ALA A C 1
ATOM 550 O O . ALA A 1 71 ? 19.047 -7.102 2.861 1 97.62 71 ALA A O 1
ATOM 551 N N . VAL A 1 72 ? 18.469 -5.48 1.461 1 97.75 72 VAL A N 1
ATOM 552 C CA . VAL A 1 72 ? 18.469 -6.34 0.282 1 97.75 72 VAL A CA 1
ATOM 553 C C . VAL A 1 72 ? 19.906 -6.621 -0.149 1 97.75 72 VAL A C 1
ATOM 555 O O . VAL A 1 72 ? 20.266 -7.77 -0.409 1 97.75 72 VAL A O 1
ATOM 558 N N . ALA A 1 73 ? 20.734 -5.582 -0.161 1 96.94 73 ALA A N 1
ATOM 559 C CA . ALA A 1 73 ? 22.094 -5.688 -0.664 1 96.94 73 ALA A CA 1
ATOM 560 C C . ALA A 1 73 ? 22.922 -6.66 0.175 1 96.94 73 ALA A C 1
ATOM 562 O O . ALA A 1 73 ? 23.688 -7.453 -0.364 1 96.94 73 ALA A O 1
ATOM 563 N N . ILE A 1 74 ? 22.797 -6.598 1.448 1 97.06 74 ILE A N 1
ATOM 564 C CA . ILE A 1 74 ? 23.609 -7.434 2.328 1 97.06 74 ILE A CA 1
ATOM 565 C C . ILE A 1 74 ? 23.25 -8.906 2.113 1 97.06 74 ILE A C 1
ATOM 567 O O . ILE A 1 74 ? 24.125 -9.773 2.168 1 97.06 74 ILE A O 1
ATOM 571 N N . ARG A 1 75 ? 22.031 -9.211 1.881 1 97.19 75 ARG A N 1
ATOM 572 C CA . ARG A 1 75 ? 21.594 -10.578 1.641 1 97.19 75 ARG A CA 1
ATOM 573 C C . ARG A 1 75 ? 22.062 -11.078 0.284 1 97.19 75 ARG A C 1
ATOM 575 O O . ARG A 1 75 ? 22.5 -12.227 0.158 1 97.19 75 ARG A O 1
ATOM 582 N N . LEU A 1 76 ? 22 -10.188 -0.716 1 96.62 76 LEU A N 1
ATOM 583 C CA . LEU A 1 76 ? 22.438 -10.578 -2.053 1 96.62 76 LEU A CA 1
ATOM 584 C C . LEU A 1 76 ? 23.953 -10.789 -2.088 1 96.62 76 LEU A C 1
ATOM 586 O O . LEU A 1 76 ? 24.438 -11.656 -2.811 1 96.62 76 LEU A O 1
ATOM 590 N N . ARG A 1 77 ? 24.656 -9.969 -1.339 1 95.69 77 ARG A N 1
ATOM 591 C CA . ARG A 1 77 ? 26.109 -10.102 -1.288 1 95.69 77 ARG A CA 1
ATOM 592 C C . ARG A 1 77 ? 26.516 -11.469 -0.751 1 95.69 77 ARG A C 1
ATOM 594 O O . ARG A 1 77 ? 27.531 -12.031 -1.174 1 95.69 77 ARG A O 1
ATOM 601 N N . MET A 1 78 ? 25.766 -12.047 0.096 1 95.25 78 MET A N 1
ATOM 602 C CA . MET A 1 78 ? 26.047 -13.352 0.689 1 95.25 78 MET A CA 1
ATOM 603 C C . MET A 1 78 ? 25.734 -14.477 -0.293 1 95.25 78 MET A C 1
ATOM 605 O O . MET A 1 78 ? 26.109 -15.625 -0.071 1 95.25 78 MET A O 1
ATOM 609 N N . LEU A 1 79 ? 25.047 -14.102 -1.439 1 95.75 79 LEU A N 1
ATOM 610 C CA . LEU A 1 79 ? 24.578 -15.094 -2.393 1 95.75 79 LEU A CA 1
ATOM 611 C C . LEU A 1 79 ? 25.125 -14.82 -3.787 1 95.75 79 LEU A C 1
ATOM 613 O O . LEU A 1 79 ? 24.438 -15.047 -4.785 1 95.75 79 LEU A O 1
ATOM 617 N N . SER A 1 80 ? 26.266 -14.219 -3.873 1 88.06 80 SER A N 1
ATOM 618 C CA . SER A 1 80 ? 26.844 -13.734 -5.125 1 88.06 80 SER A CA 1
ATOM 619 C C . SER A 1 80 ? 26.891 -14.844 -6.172 1 88.06 80 SER A C 1
ATOM 621 O O . SER A 1 80 ? 26.641 -14.602 -7.355 1 88.06 80 SER A O 1
ATOM 623 N N . ASP A 1 81 ? 27 -16.094 -5.867 1 90.5 81 ASP A N 1
ATOM 624 C CA . ASP A 1 81 ? 27.141 -17.172 -6.844 1 90.5 81 ASP A CA 1
ATOM 625 C C . ASP A 1 81 ? 25.984 -18.156 -6.734 1 90.5 81 ASP A C 1
ATOM 627 O O . ASP A 1 81 ? 26.078 -19.297 -7.203 1 90.5 81 ASP A O 1
ATOM 631 N N . ALA A 1 82 ? 24.938 -17.625 -6.148 1 93.69 82 ALA A N 1
ATOM 632 C CA . ALA A 1 82 ? 23.812 -18.531 -5.902 1 93.69 82 ALA A CA 1
ATOM 633 C C . ALA A 1 82 ? 22.875 -18.578 -7.102 1 93.69 82 ALA A C 1
ATOM 635 O O . ALA A 1 82 ? 22.953 -17.734 -7.996 1 93.69 82 ALA A O 1
ATOM 636 N N . GLU A 1 83 ? 22.109 -19.594 -7.145 1 95.62 83 GLU A N 1
ATOM 637 C CA . GLU A 1 83 ? 21.062 -19.734 -8.164 1 95.62 83 GLU A CA 1
ATOM 638 C C . GLU A 1 83 ? 20.047 -18.609 -8.07 1 95.62 83 GLU A C 1
ATOM 640 O O . GLU A 1 83 ? 19.797 -18.078 -6.984 1 95.62 83 GLU A O 1
ATOM 645 N N . PRO A 1 84 ? 19.422 -18.266 -9.172 1 95.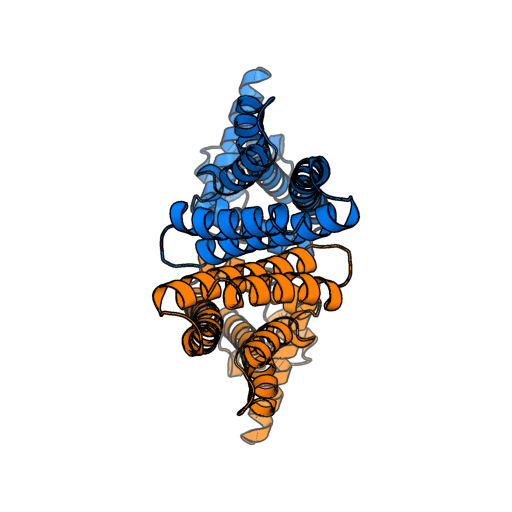88 84 PRO A N 1
ATOM 646 C CA . PRO A 1 84 ? 18.469 -17.156 -9.234 1 95.88 84 PRO A CA 1
ATOM 647 C C . PRO A 1 84 ? 17.344 -17.281 -8.203 1 95.88 84 PRO A C 1
ATOM 649 O O . PRO A 1 84 ? 16.953 -16.297 -7.586 1 95.88 84 PRO A O 1
ATOM 652 N N . LYS A 1 85 ? 16.906 -18.469 -8 1 97.12 85 LYS A N 1
ATOM 653 C CA . LYS A 1 85 ? 15.812 -18.656 -7.047 1 97.12 85 LYS A CA 1
ATOM 654 C C . LYS A 1 85 ? 16.203 -18.156 -5.66 1 97.12 85 LYS A C 1
ATOM 656 O O . LYS A 1 85 ? 15.438 -17.438 -5.02 1 97.12 85 LYS A O 1
ATOM 661 N N . LEU A 1 86 ? 17.391 -18.516 -5.199 1 97.38 86 LEU A N 1
ATOM 662 C CA . LEU A 1 86 ? 17.859 -18.109 -3.879 1 97.38 86 LEU A CA 1
ATOM 663 C C . LEU A 1 86 ? 18.047 -16.594 -3.799 1 97.38 86 LEU A C 1
ATOM 665 O O . LEU A 1 86 ? 17.766 -15.984 -2.764 1 97.38 86 LEU A O 1
ATOM 669 N N . ARG A 1 87 ? 18.484 -16.016 -4.816 1 98 87 ARG A N 1
ATOM 670 C CA . ARG A 1 87 ? 18.703 -14.57 -4.844 1 98 87 ARG A CA 1
ATOM 671 C C . ARG A 1 87 ? 17.375 -13.82 -4.883 1 98 87 ARG A C 1
ATOM 673 O O . ARG A 1 87 ? 17.25 -12.758 -4.266 1 98 87 ARG A O 1
ATOM 680 N N . ILE A 1 88 ? 16.375 -14.375 -5.637 1 98.25 88 ILE A N 1
ATOM 681 C CA . ILE A 1 88 ? 15.031 -13.805 -5.625 1 98.25 88 ILE A CA 1
ATOM 682 C C . ILE A 1 88 ? 14.453 -13.867 -4.215 1 98.25 88 ILE A C 1
ATOM 684 O O . ILE A 1 88 ? 13.891 -12.883 -3.723 1 98.25 88 ILE A O 1
ATOM 688 N N . GLN A 1 89 ? 14.656 -14.984 -3.553 1 98.31 89 GLN A N 1
ATOM 689 C CA . GLN A 1 89 ? 14.188 -15.156 -2.182 1 98.31 89 GLN A CA 1
ATOM 690 C C . GLN A 1 89 ? 14.875 -14.172 -1.239 1 98.31 89 GLN A C 1
ATOM 692 O O . GLN A 1 89 ? 14.258 -13.664 -0.301 1 98.31 89 GLN A O 1
ATOM 697 N N . ALA A 1 90 ? 16.109 -13.883 -1.478 1 98.19 90 ALA A N 1
ATOM 698 C CA . ALA A 1 90 ? 16.859 -12.922 -0.672 1 98.19 90 ALA A CA 1
ATOM 699 C C . ALA A 1 90 ? 16.297 -11.508 -0.84 1 98.19 90 ALA A C 1
ATOM 701 O O . ALA A 1 90 ? 16.25 -10.742 0.122 1 98.19 90 ALA A O 1
ATOM 702 N N . ILE A 1 91 ? 15.953 -11.172 -2.059 1 98.38 91 ILE A N 1
ATOM 703 C CA . ILE A 1 91 ? 15.32 -9.875 -2.314 1 98.38 91 ILE A CA 1
ATOM 704 C C . ILE A 1 91 ? 14.023 -9.766 -1.52 1 98.38 91 ILE A C 1
ATOM 706 O O . ILE A 1 91 ? 13.773 -8.758 -0.859 1 98.38 91 ILE A O 1
ATOM 710 N N . VAL A 1 92 ? 13.203 -10.852 -1.556 1 98.56 92 VAL A N 1
ATOM 711 C CA . VAL A 1 92 ? 11.945 -10.891 -0.813 1 98.56 92 VAL A CA 1
ATOM 712 C C . VAL A 1 92 ? 12.219 -10.688 0.676 1 98.56 92 VAL A C 1
ATOM 714 O O . VAL A 1 92 ? 11.609 -9.836 1.318 1 98.56 92 VAL A O 1
ATOM 717 N N . GLU A 1 93 ? 13.188 -11.414 1.241 1 97.81 93 GLU A N 1
ATOM 718 C CA . GLU A 1 93 ? 13.508 -11.344 2.664 1 97.81 93 GLU A CA 1
ATOM 719 C C . GLU A 1 93 ? 13.953 -9.945 3.064 1 97.81 93 GLU A C 1
ATOM 721 O O . GLU A 1 93 ? 13.602 -9.461 4.141 1 97.81 93 GLU A O 1
ATOM 726 N N . GLY A 1 94 ? 14.719 -9.32 2.211 1 97.94 94 GLY A N 1
ATOM 727 C CA . GLY A 1 94 ? 15.172 -7.965 2.475 1 97.94 94 GLY A CA 1
ATOM 728 C C . GLY A 1 94 ? 14.031 -6.969 2.58 1 97.94 94 GLY A C 1
ATOM 729 O O . GLY A 1 94 ? 14.094 -6.023 3.369 1 97.94 94 GLY A O 1
ATOM 730 N N . ASN A 1 95 ? 13 -7.164 1.783 1 98 95 ASN A N 1
ATOM 731 C CA . ASN A 1 95 ? 11.852 -6.266 1.8 1 98 95 ASN A CA 1
ATOM 732 C C . ASN A 1 95 ? 11.008 -6.453 3.061 1 98 95 ASN A C 1
ATOM 734 O O . ASN A 1 95 ? 10.18 -5.605 3.391 1 98 95 ASN A O 1
ATOM 738 N N . PHE A 1 96 ? 11.211 -7.609 3.748 1 97.81 96 PHE A N 1
ATOM 739 C CA . PHE A 1 96 ? 10.477 -7.883 4.977 1 97.81 96 PHE A CA 1
ATOM 740 C C . PHE A 1 96 ? 11.414 -7.844 6.184 1 97.81 96 PHE A C 1
ATOM 742 O O . PHE A 1 96 ? 11.109 -8.438 7.223 1 97.81 96 PHE A O 1
ATOM 749 N N . ASP A 1 97 ? 12.586 -7.203 5.988 1 97.25 97 ASP A N 1
ATOM 750 C CA . ASP A 1 97 ? 13.531 -7.02 7.086 1 97.25 97 ASP A CA 1
ATOM 751 C C . ASP A 1 97 ? 12.883 -6.262 8.242 1 97.25 97 ASP A C 1
ATOM 753 O O . ASP A 1 97 ? 12.016 -5.414 8.031 1 97.25 97 ASP A O 1
ATOM 757 N N . THR A 1 98 ? 13.336 -6.457 9.461 1 94.88 98 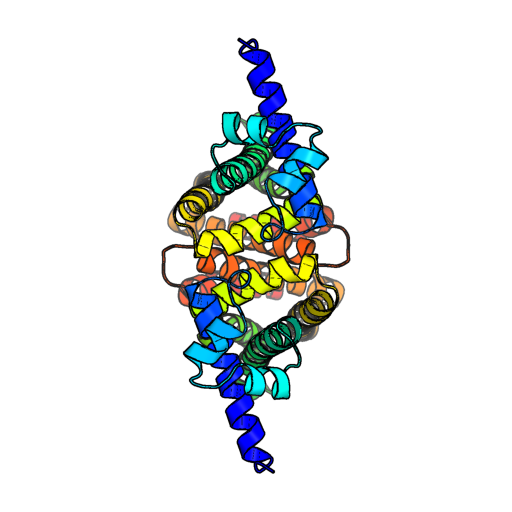THR A N 1
ATOM 758 C CA . THR A 1 98 ? 12.789 -5.805 10.648 1 94.88 98 THR A CA 1
ATOM 759 C C . THR A 1 98 ? 12.883 -4.285 10.523 1 94.88 98 THR A C 1
ATOM 761 O O . THR A 1 98 ? 12.039 -3.562 11.062 1 94.88 98 THR A O 1
ATOM 764 N N . SER A 1 99 ? 13.875 -3.77 9.797 1 94.56 99 SER A N 1
ATOM 765 C CA . SER A 1 99 ? 14 -2.336 9.547 1 94.56 99 SER A CA 1
ATOM 766 C C . SER A 1 99 ? 12.836 -1.818 8.711 1 94.56 99 SER A C 1
ATOM 768 O O . SER A 1 99 ? 12.594 -0.611 8.656 1 94.56 99 SER A O 1
ATOM 770 N N . GLN A 1 100 ? 12.125 -2.766 8.031 1 95.75 100 GLN A N 1
ATOM 771 C CA . GLN A 1 100 ? 11.039 -2.381 7.141 1 95.75 100 GLN A CA 1
ATOM 772 C C . GLN A 1 100 ? 9.68 -2.756 7.738 1 95.75 100 GLN A C 1
ATOM 774 O O . GLN A 1 100 ? 8.641 -2.303 7.258 1 95.75 100 GLN A O 1
ATOM 779 N N . THR A 1 101 ? 9.711 -3.588 8.859 1 95.12 101 THR A N 1
ATOM 780 C CA . THR A 1 101 ? 8.453 -4.098 9.375 1 95.12 101 THR A CA 1
ATOM 781 C C . THR A 1 101 ? 8.211 -3.6 10.805 1 95.12 101 THR A C 1
ATOM 783 O O . THR A 1 101 ? 7.273 -4.039 11.469 1 95.12 101 THR A O 1
ATOM 786 N N . SER A 1 102 ? 9.102 -2.703 11.25 1 93.31 102 SER A N 1
ATOM 787 C CA . SER A 1 102 ? 8.812 -2.047 12.523 1 93.31 102 SER A CA 1
ATOM 788 C C . SER A 1 102 ? 7.621 -1.109 12.406 1 93.31 102 SER A C 1
ATOM 790 O O . SER A 1 102 ? 7.301 -0.635 11.312 1 93.31 102 SER A O 1
ATOM 792 N N . GLU A 1 103 ? 7.023 -0.874 13.555 1 92.62 103 GLU A N 1
ATOM 793 C CA . GLU A 1 103 ? 5.867 0.014 13.562 1 92.62 103 GLU A CA 1
ATOM 794 C C . GLU A 1 103 ? 6.219 1.389 13 1 92.62 103 GLU A C 1
ATOM 796 O O . GLU A 1 103 ? 5.492 1.932 12.172 1 92.62 103 GLU A O 1
ATOM 801 N N . ALA A 1 104 ? 7.34 1.938 13.406 1 92.5 104 ALA A N 1
ATOM 802 C CA . ALA A 1 104 ? 7.785 3.252 12.945 1 92.5 104 ALA A CA 1
ATOM 803 C C . ALA A 1 104 ? 8.016 3.254 11.438 1 92.5 104 ALA A C 1
ATOM 805 O O . ALA A 1 104 ? 7.605 4.188 10.742 1 92.5 104 ALA A O 1
ATOM 806 N N . ALA A 1 105 ? 8.633 2.209 10.93 1 94.25 105 ALA A N 1
ATOM 807 C CA . ALA A 1 105 ? 8.922 2.123 9.5 1 94.25 105 ALA A CA 1
ATOM 808 C C . ALA A 1 105 ? 7.633 2.016 8.688 1 94.25 105 ALA A C 1
ATOM 810 O O . ALA A 1 105 ? 7.473 2.705 7.68 1 94.25 105 ALA A O 1
ATOM 811 N N . MET A 1 106 ? 6.727 1.193 9.18 1 95.19 106 MET A N 1
ATOM 812 C CA . MET A 1 106 ? 5.477 0.961 8.461 1 95.19 106 MET A CA 1
ATOM 813 C C . MET A 1 106 ? 4.648 2.238 8.383 1 95.19 106 MET A C 1
ATOM 815 O O . MET A 1 106 ? 4.137 2.588 7.316 1 95.19 106 MET A O 1
ATOM 819 N N . LYS A 1 107 ? 4.551 2.947 9.492 1 94.31 107 LYS A N 1
ATOM 820 C CA . LYS A 1 107 ? 3.82 4.211 9.516 1 94.31 107 LYS A CA 1
ATOM 821 C C . LYS A 1 107 ? 4.477 5.242 8.602 1 94.31 107 LYS A C 1
ATOM 823 O O . LYS A 1 107 ? 3.787 5.992 7.906 1 94.31 107 LYS A O 1
ATOM 828 N N . THR A 1 108 ? 5.754 5.227 8.586 1 94.56 108 THR A N 1
ATOM 829 C CA . THR A 1 108 ? 6.496 6.164 7.75 1 94.56 108 THR A CA 1
ATOM 830 C C . THR A 1 108 ? 6.297 5.84 6.27 1 94.56 108 THR A C 1
ATOM 832 O O . THR A 1 108 ? 6.062 6.738 5.461 1 94.56 108 THR A O 1
ATOM 835 N N . TRP A 1 109 ? 6.332 4.539 5.859 1 96 109 TRP A N 1
ATOM 836 C CA . TRP A 1 109 ? 6.113 4.137 4.477 1 96 109 TRP A CA 1
ATOM 837 C C . TRP A 1 109 ? 4.723 4.547 4 1 96 109 TRP A C 1
ATOM 839 O O . TRP A 1 109 ? 4.57 5.109 2.914 1 96 109 TRP A O 1
ATOM 849 N N . LEU A 1 110 ? 3.746 4.277 4.789 1 95.75 110 LEU A N 1
ATOM 850 C CA . LEU A 1 110 ? 2.379 4.625 4.422 1 95.75 110 LEU A CA 1
ATOM 851 C C . LEU A 1 110 ? 2.234 6.133 4.238 1 95.75 110 LEU A C 1
ATOM 853 O O . LEU A 1 110 ? 1.619 6.59 3.273 1 95.75 110 LEU A O 1
ATOM 857 N N . ALA A 1 111 ? 2.863 6.891 5.164 1 93.38 111 ALA A N 1
ATOM 858 C CA . ALA A 1 111 ? 2.84 8.352 5.059 1 93.38 111 ALA A CA 1
ATOM 859 C C . ALA A 1 111 ? 3.582 8.82 3.811 1 93.38 111 ALA A C 1
ATOM 861 O O . ALA A 1 111 ? 3.135 9.742 3.127 1 93.38 111 ALA A O 1
ATOM 862 N N . PHE A 1 112 ? 4.691 8.195 3.578 1 93.75 112 PHE A N 1
ATOM 863 C CA . PHE A 1 112 ? 5.516 8.523 2.422 1 93.75 112 PHE A CA 1
ATOM 864 C C . PHE A 1 112 ? 4.742 8.305 1.125 1 93.75 112 PHE A C 1
ATOM 866 O O . PHE A 1 112 ? 4.711 9.18 0.259 1 93.75 112 PHE A O 1
ATOM 873 N N . TRP A 1 113 ? 4.039 7.16 0.951 1 95.31 113 TRP A N 1
ATOM 874 C CA . TRP A 1 113 ? 3.279 6.859 -0.259 1 95.31 113 TRP A CA 1
ATOM 875 C C . TRP A 1 113 ? 2.156 7.871 -0.463 1 95.31 113 TRP A C 1
ATOM 877 O O . TRP A 1 113 ? 1.979 8.398 -1.563 1 95.31 113 TRP A O 1
ATOM 887 N N . ALA A 1 114 ? 1.494 8.18 0.599 1 92.94 114 ALA A N 1
ATOM 888 C CA . ALA A 1 114 ? 0.409 9.156 0.514 1 92.94 114 ALA A CA 1
ATOM 889 C C . ALA A 1 114 ? 0.937 10.531 0.116 1 92.94 114 ALA A C 1
ATOM 891 O O . ALA A 1 114 ? 0.371 11.188 -0.76 1 92.94 114 ALA A O 1
ATOM 892 N N . SER A 1 115 ? 2.033 10.977 0.69 1 90.81 115 SER A N 1
ATOM 893 C CA . SER A 1 115 ? 2.598 12.297 0.438 1 90.81 115 SER A CA 1
ATOM 894 C C . SER A 1 115 ? 3.211 12.375 -0.957 1 90.81 115 SER A C 1
ATOM 896 O O . SER A 1 115 ? 3.221 13.445 -1.574 1 90.81 115 SER A O 1
ATOM 898 N N . SER A 1 116 ? 3.738 11.25 -1.365 1 92.81 116 SER A N 1
ATOM 899 C CA . SER A 1 116 ? 4.418 11.234 -2.658 1 92.81 116 SER A CA 1
ATOM 900 C C . SER A 1 116 ? 3.449 11.547 -3.795 1 92.81 116 SER A C 1
ATOM 902 O O . SER A 1 116 ? 3.867 11.977 -4.871 1 92.81 116 SER A O 1
ATOM 904 N N . MET A 1 117 ? 2.162 11.383 -3.572 1 91.31 117 MET A N 1
ATOM 905 C CA . MET A 1 117 ? 1.146 11.656 -4.586 1 91.31 117 MET A CA 1
ATOM 906 C C . MET A 1 117 ? 0.956 13.164 -4.773 1 91.31 117 MET A C 1
ATOM 908 O O . MET A 1 117 ? 0.356 13.594 -5.758 1 91.31 117 MET A O 1
ATOM 912 N N . HIS A 1 118 ? 1.418 14.023 -3.838 1 89 118 HIS A N 1
ATOM 913 C CA . HIS A 1 118 ? 1.14 15.453 -3.865 1 89 118 HIS A CA 1
ATOM 914 C C . HIS A 1 118 ? 2.43 16.266 -3.914 1 89 118 HIS A C 1
ATOM 916 O O . HIS A 1 118 ? 2.4 17.469 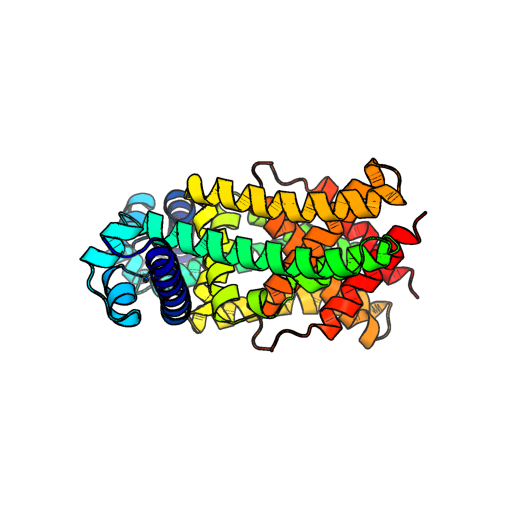-4.164 1 89 118 HIS A O 1
ATOM 922 N N . GLN A 1 119 ? 3.555 15.617 -3.65 1 90 119 GLN A N 1
ATOM 923 C CA . GLN A 1 119 ? 4.844 16.297 -3.615 1 90 119 GLN A CA 1
ATOM 924 C C . GLN A 1 119 ? 5.793 15.734 -4.668 1 90 119 GLN A C 1
ATOM 926 O O . GLN A 1 119 ? 6.242 14.594 -4.562 1 90 119 GLN A O 1
ATOM 931 N N . PRO A 1 120 ? 6.207 16.5 -5.609 1 90.19 120 PRO A N 1
ATOM 932 C CA . PRO A 1 120 ? 7.016 16 -6.727 1 90.19 120 PRO A CA 1
ATOM 933 C C . PRO A 1 120 ? 8.344 15.398 -6.273 1 90.19 120 PRO A C 1
ATOM 935 O O . PRO A 1 120 ? 8.789 14.398 -6.844 1 90.19 120 PRO A O 1
ATOM 938 N N . ASN A 1 121 ? 8.93 15.984 -5.27 1 90.19 121 ASN A N 1
ATOM 939 C CA . ASN A 1 121 ? 10.211 15.469 -4.801 1 90.19 121 ASN A CA 1
ATOM 940 C C . ASN A 1 121 ? 10.07 14.086 -4.176 1 90.19 121 ASN A C 1
ATOM 942 O O . ASN A 1 121 ? 10.914 13.219 -4.375 1 90.19 121 ASN A O 1
ATOM 946 N N . LEU A 1 122 ? 9.039 13.883 -3.445 1 91.88 122 LEU A N 1
ATOM 947 C CA . LEU A 1 122 ? 8.781 12.578 -2.846 1 91.88 122 LEU A CA 1
ATOM 948 C C . LEU A 1 122 ? 8.344 11.57 -3.904 1 91.88 122 LEU A C 1
ATOM 950 O O . LEU A 1 122 ? 8.648 10.383 -3.799 1 91.88 122 LEU A O 1
ATOM 954 N N . HIS A 1 123 ? 7.703 12.07 -4.941 1 93.19 123 HIS A N 1
ATOM 955 C CA . HIS A 1 123 ? 7.305 11.203 -6.047 1 93.19 123 HIS A CA 1
ATOM 956 C C . HIS A 1 123 ? 8.523 10.641 -6.77 1 93.19 123 HIS A C 1
ATOM 958 O O . HIS A 1 123 ? 8.539 9.461 -7.133 1 93.19 123 HIS A O 1
ATOM 964 N N . ARG A 1 124 ? 9.492 11.477 -6.926 1 92.56 124 ARG A N 1
ATOM 965 C CA . ARG A 1 124 ? 10.727 11.023 -7.562 1 92.56 124 ARG A CA 1
ATOM 966 C C . ARG A 1 124 ? 11.422 9.961 -6.719 1 92.56 124 ARG A C 1
ATOM 968 O O . ARG A 1 124 ? 11.922 8.969 -7.25 1 92.56 124 ARG A O 1
ATOM 975 N N . LEU A 1 125 ? 11.43 10.219 -5.438 1 92.88 125 LEU A N 1
ATOM 976 C CA . LEU A 1 125 ? 12.023 9.25 -4.516 1 92.88 125 LEU A CA 1
ATOM 977 C C . LEU A 1 125 ? 11.273 7.926 -4.559 1 92.88 125 LEU A C 1
ATOM 979 O O . LEU A 1 125 ? 11.891 6.859 -4.555 1 92.88 125 LEU A O 1
ATOM 983 N N . GLN A 1 126 ? 9.977 8.016 -4.625 1 93.5 126 GLN A N 1
ATOM 984 C CA . GLN A 1 126 ? 9.141 6.816 -4.684 1 93.5 126 GLN A CA 1
ATOM 985 C C . GLN A 1 126 ? 9.398 6.031 -5.965 1 93.5 126 GLN A C 1
ATOM 987 O O . GLN A 1 126 ? 9.406 4.797 -5.953 1 93.5 126 GLN A O 1
ATOM 992 N N . ARG A 1 127 ? 9.68 6.645 -7.074 1 92.62 127 ARG A N 1
ATOM 993 C CA . ARG A 1 127 ? 9.953 5.992 -8.352 1 92.62 127 ARG A CA 1
ATOM 994 C C . ARG A 1 127 ? 11.25 5.191 -8.289 1 92.62 127 ARG A C 1
ATOM 996 O O . ARG A 1 127 ? 11.336 4.098 -8.852 1 92.62 127 ARG A O 1
ATOM 1003 N N . VAL A 1 128 ? 12.164 5.766 -7.672 1 91.69 128 VAL A N 1
ATOM 1004 C CA . VAL A 1 128 ? 13.445 5.086 -7.512 1 91.69 128 VAL A CA 1
ATOM 1005 C C . VAL A 1 128 ? 13.25 3.789 -6.73 1 91.69 128 VAL A C 1
ATOM 1007 O O . VAL A 1 128 ? 13.797 2.746 -7.094 1 91.69 128 VAL A O 1
ATOM 1010 N N . ASN A 1 129 ? 12.438 3.904 -5.609 1 91.19 129 ASN A N 1
ATOM 1011 C CA . ASN A 1 129 ? 12.133 2.74 -4.781 1 91.19 129 ASN A CA 1
ATOM 1012 C C . ASN A 1 129 ? 11.414 1.657 -5.582 1 91.19 129 ASN A C 1
ATOM 1014 O O . ASN A 1 129 ? 11.805 0.489 -5.543 1 91.19 129 ASN A O 1
ATOM 1018 N N . ASP A 1 130 ? 10.461 2 -6.309 1 93.69 130 ASP A N 1
ATOM 1019 C CA . ASP A 1 130 ? 9.672 1.081 -7.125 1 93.69 130 ASP A CA 1
ATOM 1020 C C . ASP A 1 130 ? 10.531 0.414 -8.188 1 93.69 130 ASP A C 1
ATOM 1022 O O . ASP A 1 130 ? 10.477 -0.805 -8.367 1 93.69 130 ASP A O 1
ATOM 1026 N N . ARG A 1 131 ? 11.352 1.172 -8.852 1 93.88 131 ARG A N 1
ATOM 1027 C CA . ARG A 1 131 ? 12.203 0.682 -9.938 1 93.88 131 ARG A CA 1
ATOM 1028 C C . ARG A 1 131 ? 13.266 -0.281 -9.406 1 93.88 131 ARG A C 1
ATOM 1030 O O . ARG A 1 131 ? 13.602 -1.264 -10.07 1 93.88 131 ARG A O 1
ATOM 1037 N N . ARG A 1 132 ? 13.766 0.042 -8.312 1 95.25 132 ARG A N 1
ATOM 1038 C CA . ARG A 1 132 ? 14.82 -0.791 -7.742 1 95.25 132 ARG A CA 1
ATOM 1039 C C . ARG A 1 132 ? 14.328 -2.211 -7.492 1 95.25 132 ARG A C 1
ATOM 1041 O O . ARG A 1 132 ? 14.992 -3.18 -7.859 1 95.25 132 ARG A O 1
ATOM 1048 N N . LEU A 1 133 ? 13.195 -2.363 -6.848 1 97.44 133 LEU A N 1
ATOM 1049 C CA . LEU A 1 133 ? 12.625 -3.684 -6.59 1 97.44 133 LEU A CA 1
ATOM 1050 C C . LEU A 1 133 ? 12.352 -4.422 -7.895 1 97.44 133 LEU A C 1
ATOM 1052 O O . LEU A 1 133 ? 12.773 -5.57 -8.062 1 97.44 133 LEU A O 1
ATOM 1056 N N . TYR A 1 134 ? 11.734 -3.703 -8.82 1 97.19 134 TYR A N 1
ATOM 1057 C CA . TYR A 1 134 ? 11.391 -4.285 -10.109 1 97.19 134 TYR A CA 1
ATOM 1058 C C . TYR A 1 134 ? 12.641 -4.707 -10.867 1 97.19 134 TYR A C 1
ATOM 1060 O O . TYR A 1 134 ? 12.703 -5.809 -11.422 1 97.19 134 TYR A O 1
ATOM 1068 N N . SER A 1 135 ? 13.625 -3.828 -10.852 1 97.06 135 SER A N 1
ATOM 1069 C CA . SER A 1 135 ? 14.852 -4.102 -11.609 1 97.06 135 SER A CA 1
ATOM 1070 C C . SER A 1 135 ? 15.609 -5.281 -11.016 1 97.06 135 SER A C 1
ATOM 1072 O O . SER A 1 135 ? 16.109 -6.137 -11.75 1 97.06 135 SER A O 1
ATOM 1074 N N . ASN A 1 136 ? 15.695 -5.328 -9.703 1 97.31 136 ASN A N 1
ATOM 1075 C CA . ASN A 1 136 ? 16.359 -6.449 -9.039 1 97.31 136 ASN A CA 1
ATOM 1076 C C . ASN A 1 136 ? 15.68 -7.777 -9.375 1 97.31 136 ASN A C 1
ATOM 1078 O O . ASN A 1 136 ? 16.359 -8.75 -9.719 1 97.31 136 ASN A O 1
ATOM 1082 N N . LEU A 1 137 ? 14.398 -7.801 -9.352 1 98.38 137 LEU A N 1
ATOM 1083 C CA . LEU A 1 137 ? 13.641 -9.023 -9.609 1 98.38 137 LEU A CA 1
ATOM 1084 C C . LEU A 1 137 ? 13.719 -9.406 -11.086 1 98.38 137 LEU A C 1
ATOM 1086 O O . LEU A 1 137 ? 13.906 -10.578 -11.422 1 98.38 137 LEU A O 1
ATOM 1090 N N . SER A 1 138 ? 13.562 -8.375 -12 1 97.94 138 SER A N 1
ATOM 1091 C CA . SER A 1 138 ? 13.633 -8.633 -13.43 1 97.94 138 SER A CA 1
ATOM 1092 C C . SER A 1 138 ? 14.984 -9.219 -13.828 1 97.94 138 SER A C 1
ATOM 1094 O O . SER A 1 138 ? 15.055 -10.094 -14.688 1 97.94 138 SER A O 1
ATOM 1096 N N . TYR A 1 139 ? 15.969 -8.695 -13.227 1 97.19 139 TYR A N 1
ATOM 1097 C CA . TYR A 1 139 ? 17.312 -9.188 -13.508 1 97.19 139 TYR A CA 1
ATOM 1098 C C . TYR A 1 139 ? 17.438 -10.656 -13.117 1 97.19 139 TYR A C 1
ATOM 1100 O O . TYR A 1 139 ? 17.891 -11.477 -13.914 1 97.19 139 TYR A O 1
ATOM 1108 N N . GLU A 1 140 ? 17.078 -10.992 -11.922 1 97.5 140 GLU A N 1
ATOM 1109 C CA . GLU A 1 140 ? 17.234 -12.359 -11.438 1 97.5 140 GLU A CA 1
ATOM 1110 C C . GLU A 1 140 ? 16.328 -13.32 -12.203 1 97.5 140 GLU A C 1
ATOM 1112 O O . GLU A 1 140 ? 16.766 -14.406 -12.586 1 97.5 140 GLU A O 1
ATOM 1117 N N . PHE A 1 141 ? 15.047 -12.953 -12.445 1 97.81 141 PHE A N 1
ATOM 1118 C CA . PHE A 1 141 ? 14.18 -13.797 -13.258 1 97.81 141 PHE A CA 1
ATOM 1119 C C . PHE A 1 141 ? 14.727 -13.93 -14.672 1 97.81 141 PHE A C 1
ATOM 1121 O O . PHE A 1 141 ? 14.586 -14.984 -15.297 1 97.81 141 PHE A O 1
ATOM 1128 N N . GLY A 1 142 ? 15.344 -12.859 -15.156 1 96.69 142 GLY A N 1
ATOM 1129 C CA . GLY A 1 142 ? 15.852 -12.82 -16.516 1 96.69 142 GLY A CA 1
ATOM 1130 C C . GLY A 1 142 ? 17.016 -13.781 -16.75 1 96.69 142 GLY A C 1
ATOM 1131 O O . GLY A 1 142 ? 17.344 -14.078 -17.891 1 96.69 142 GLY A O 1
ATOM 1132 N N . ARG A 1 143 ? 17.625 -14.234 -15.766 1 95.88 143 ARG A N 1
ATOM 1133 C CA . ARG A 1 143 ? 18.719 -15.195 -15.875 1 95.88 143 ARG A CA 1
ATOM 1134 C C . ARG A 1 143 ? 18.188 -16.578 -16.25 1 95.88 143 ARG A C 1
ATOM 1136 O O . ARG A 1 143 ? 18.938 -17.438 -16.703 1 95.88 143 ARG A O 1
ATOM 1143 N N . VAL A 1 144 ? 16.844 -16.797 -16.078 1 95.69 144 VAL A N 1
ATOM 1144 C CA . VAL A 1 144 ? 16.344 -18.141 -16.281 1 95.69 144 VAL A CA 1
ATOM 1145 C C . VAL A 1 144 ? 15.07 -18.109 -17.125 1 95.69 144 VAL A C 1
ATOM 1147 O O . VAL A 1 144 ? 14.57 -19.156 -17.547 1 95.69 144 VAL A O 1
ATOM 1150 N N . LEU A 1 145 ? 14.5 -16.953 -17.391 1 96.12 145 LEU A N 1
ATOM 1151 C CA . LEU A 1 145 ? 13.297 -16.797 -18.203 1 96.12 145 LEU A CA 1
ATOM 1152 C C . LEU A 1 145 ? 13.547 -15.859 -19.375 1 96.12 145 LEU A C 1
ATOM 1154 O O . LEU A 1 145 ? 14.43 -15 -19.312 1 96.12 145 LEU A O 1
ATOM 1158 N N . PRO A 1 146 ? 12.734 -16.047 -20.453 1 96 146 PRO A N 1
ATOM 1159 C CA . PRO A 1 146 ? 12.766 -15.023 -21.5 1 96 146 PRO A CA 1
ATOM 1160 C C . PRO A 1 146 ? 12.398 -13.641 -20.969 1 96 146 PRO A C 1
ATOM 1162 O O . PRO A 1 146 ? 11.625 -13.523 -20.016 1 96 146 PRO A O 1
ATOM 1165 N N . LYS A 1 147 ? 12.875 -12.609 -21.562 1 95.25 147 LYS A N 1
ATOM 1166 C CA . LYS A 1 147 ? 12.789 -11.227 -21.094 1 95.25 147 LYS A CA 1
ATOM 1167 C C . LYS A 1 147 ? 11.352 -10.844 -20.781 1 95.25 147 LYS A C 1
ATOM 1169 O O . LYS A 1 147 ? 11.078 -10.281 -19.719 1 95.25 147 LYS A O 1
ATOM 1174 N N . HIS A 1 148 ? 10.43 -11.148 -21.641 1 93.81 148 HIS A N 1
ATOM 1175 C CA . HIS A 1 148 ? 9.039 -10.734 -21.453 1 93.81 148 HIS A CA 1
ATOM 1176 C C . HIS A 1 148 ? 8.414 -11.453 -20.266 1 93.81 148 HIS A C 1
ATOM 1178 O O . HIS A 1 148 ? 7.668 -10.852 -19.484 1 93.81 148 HIS A O 1
ATOM 1184 N N . LYS A 1 149 ? 8.734 -12.711 -20.062 1 95 149 LYS A N 1
ATOM 1185 C CA . LYS A 1 149 ? 8.219 -13.484 -18.938 1 95 149 LYS A CA 1
ATOM 1186 C C . LYS A 1 149 ? 8.859 -13.031 -17.625 1 95 149 LYS A C 1
ATOM 1188 O O . LYS A 1 149 ? 8.203 -13 -16.578 1 95 149 LYS A O 1
ATOM 1193 N N . ALA A 1 150 ? 10.188 -12.719 -17.734 1 97.06 150 ALA A N 1
ATOM 1194 C CA . ALA A 1 150 ? 10.906 -12.227 -16.562 1 97.06 150 ALA A CA 1
ATOM 1195 C C . ALA A 1 150 ? 10.305 -10.922 -16.062 1 97.06 150 ALA A C 1
ATOM 1197 O O . ALA A 1 150 ? 10.156 -10.727 -14.852 1 97.06 150 ALA A O 1
ATOM 1198 N N . ARG A 1 151 ? 9.914 -10.102 -16.984 1 96.38 151 ARG A N 1
ATOM 1199 C CA . ARG A 1 151 ? 9.328 -8.805 -16.641 1 96.38 151 ARG A CA 1
ATOM 1200 C C . ARG A 1 151 ? 7.957 -8.984 -15.992 1 96.38 151 ARG A C 1
ATOM 1202 O O . ARG A 1 151 ? 7.645 -8.32 -15.008 1 96.38 151 ARG A O 1
ATOM 1209 N N . LEU A 1 152 ? 7.176 -9.859 -16.516 1 95.44 152 LEU A N 1
ATOM 1210 C CA . LEU A 1 152 ? 5.855 -10.125 -15.953 1 95.44 152 LEU A CA 1
ATOM 1211 C C . LEU A 1 152 ? 5.969 -10.766 -14.57 1 95.44 152 LEU A C 1
ATOM 1213 O O . LEU A 1 152 ? 5.242 -10.391 -13.648 1 95.44 152 LEU A O 1
ATOM 1217 N N . ALA A 1 153 ? 6.898 -11.719 -14.453 1 97.19 153 ALA A N 1
ATOM 1218 C CA . ALA A 1 153 ? 7.141 -12.375 -13.172 1 97.19 153 ALA A CA 1
ATOM 1219 C C . ALA A 1 153 ? 7.605 -11.375 -12.117 1 97.19 153 ALA A C 1
ATOM 1221 O O . ALA A 1 153 ? 7.164 -11.422 -10.969 1 97.19 153 ALA A O 1
ATOM 1222 N N . ALA A 1 154 ? 8.477 -10.469 -12.555 1 98.31 154 ALA A N 1
ATOM 1223 C CA . ALA A 1 154 ? 9.008 -9.445 -11.664 1 98.31 154 ALA A CA 1
ATOM 1224 C C . ALA A 1 154 ? 7.898 -8.5 -11.195 1 98.31 154 ALA A C 1
ATOM 1226 O O . ALA A 1 154 ? 7.828 -8.148 -10.016 1 98.31 154 ALA A O 1
ATOM 1227 N N . ASN A 1 155 ? 7.02 -8.117 -12.125 1 97.38 155 ASN A N 1
ATOM 1228 C CA . ASN A 1 155 ? 5.902 -7.25 -11.773 1 97.38 155 ASN A CA 1
ATOM 1229 C C . ASN A 1 155 ? 4.965 -7.926 -10.773 1 97.38 155 ASN A C 1
ATOM 1231 O O . ASN A 1 155 ? 4.535 -7.301 -9.797 1 97.38 155 ASN A O 1
ATOM 1235 N N . GLY A 1 156 ? 4.691 -9.164 -11.016 1 97.81 156 GLY A N 1
ATOM 1236 C CA . GLY A 1 156 ? 3.834 -9.914 -10.109 1 97.81 156 GLY A CA 1
ATOM 1237 C C . GLY A 1 156 ? 4.438 -10.094 -8.727 1 97.81 156 GLY A C 1
ATOM 1238 O O . GLY A 1 156 ? 3.758 -9.891 -7.719 1 97.81 156 GLY A O 1
ATOM 1239 N N . LEU A 1 157 ? 5.711 -10.438 -8.68 1 98.62 157 LEU A N 1
ATOM 1240 C CA . LEU A 1 157 ? 6.344 -10.656 -7.383 1 98.62 157 LEU A CA 1
ATOM 1241 C C . LEU A 1 157 ? 6.512 -9.344 -6.629 1 98.62 157 LEU A C 1
ATOM 1243 O O . LEU A 1 157 ? 6.34 -9.297 -5.41 1 98.62 157 LEU A O 1
ATOM 1247 N N . ALA A 1 158 ? 6.863 -8.297 -7.367 1 98.56 158 ALA A N 1
ATOM 1248 C CA . ALA A 1 158 ? 6.953 -6.988 -6.734 1 98.56 158 ALA A CA 1
ATOM 1249 C C . ALA A 1 158 ? 5.617 -6.59 -6.113 1 98.56 158 ALA A C 1
ATOM 1251 O O . ALA A 1 158 ? 5.574 -6.121 -4.973 1 98.56 158 ALA A O 1
ATOM 1252 N N . ALA A 1 159 ? 4.562 -6.812 -6.836 1 98.38 159 ALA A N 1
ATOM 1253 C CA . ALA A 1 159 ? 3.223 -6.52 -6.34 1 98.38 159 ALA A CA 1
ATOM 1254 C C . ALA A 1 159 ? 2.893 -7.371 -5.117 1 98.38 159 ALA A C 1
ATOM 1256 O O . ALA A 1 159 ? 2.318 -6.879 -4.145 1 98.38 159 ALA A O 1
ATOM 1257 N N . LEU A 1 160 ? 3.26 -8.609 -5.191 1 98.5 160 LEU A N 1
ATOM 1258 C CA . LEU A 1 160 ? 2.992 -9.531 -4.094 1 98.5 160 LEU A CA 1
ATOM 1259 C C . LEU A 1 160 ? 3.744 -9.109 -2.834 1 98.5 160 LEU A C 1
ATOM 1261 O O . LEU A 1 160 ? 3.182 -9.117 -1.736 1 98.5 160 LEU A O 1
ATOM 1265 N N . ILE A 1 161 ? 4.98 -8.703 -2.977 1 98.62 161 ILE A N 1
ATOM 1266 C CA . ILE A 1 161 ? 5.793 -8.227 -1.863 1 98.62 161 ILE A CA 1
ATOM 1267 C C . ILE A 1 161 ? 5.152 -6.98 -1.252 1 98.62 161 ILE A C 1
ATOM 1269 O O . ILE A 1 161 ? 4.926 -6.922 -0.042 1 98.62 161 ILE A O 1
ATOM 1273 N N . ASP A 1 162 ? 4.828 -6.023 -2.096 1 98.06 162 ASP A N 1
ATOM 1274 C CA . ASP A 1 162 ? 4.211 -4.789 -1.624 1 98.06 162 ASP A CA 1
ATOM 1275 C C . ASP A 1 162 ? 2.865 -5.066 -0.958 1 98.06 162 ASP A C 1
ATOM 1277 O O . ASP A 1 162 ? 2.543 -4.477 0.076 1 98.06 162 ASP A O 1
ATOM 1281 N N . GLY A 1 163 ? 2.127 -5.977 -1.553 1 98.25 163 GLY A N 1
ATOM 1282 C CA . GLY A 1 163 ? 0.821 -6.305 -1.004 1 98.25 163 GLY A CA 1
ATOM 1283 C C . GLY A 1 163 ? 0.897 -7 0.342 1 98.25 163 GLY A C 1
ATOM 1284 O O . GLY A 1 163 ? 0.141 -6.672 1.259 1 98.25 163 GLY A O 1
ATOM 1285 N N . LEU A 1 164 ? 1.755 -8 0.459 1 98 164 LEU A N 1
ATOM 1286 C CA . LEU A 1 164 ? 1.935 -8.695 1.729 1 98 164 LEU A CA 1
ATOM 1287 C C . LEU A 1 164 ? 2.389 -7.73 2.818 1 98 164 LEU A C 1
ATOM 1289 O O . LEU A 1 164 ? 1.884 -7.773 3.943 1 98 164 LEU A O 1
ATOM 1293 N N . TRP A 1 165 ? 3.328 -6.848 2.463 1 97.69 165 TRP A N 1
ATOM 1294 C CA . TRP A 1 165 ? 3.797 -5.832 3.398 1 97.69 165 TRP A CA 1
ATOM 1295 C C . TRP A 1 165 ? 2.656 -4.918 3.826 1 97.69 165 TRP A C 1
ATOM 1297 O O . TRP A 1 165 ? 2.438 -4.703 5.023 1 97.69 165 TRP A O 1
ATOM 1307 N N . LEU A 1 166 ? 1.906 -4.398 2.877 1 97.19 166 LEU A N 1
ATOM 1308 C CA . LEU A 1 166 ? 0.815 -3.459 3.123 1 97.19 166 LEU A CA 1
ATOM 1309 C C . LEU A 1 166 ? -0.245 -4.082 4.023 1 97.19 166 LEU A C 1
ATOM 1311 O O . LEU A 1 166 ? -0.664 -3.475 5.012 1 97.19 166 LEU A O 1
ATOM 1315 N N . ARG A 1 167 ? -0.643 -5.301 3.693 1 96.44 167 ARG A N 1
ATOM 1316 C CA . ARG A 1 167 ? -1.68 -5.969 4.473 1 96.44 167 ARG A CA 1
ATOM 1317 C C . ARG A 1 167 ? -1.206 -6.242 5.898 1 96.44 167 ARG A C 1
ATOM 1319 O O . ARG A 1 167 ? -1.984 -6.133 6.848 1 96.44 167 ARG A O 1
ATOM 1326 N N . SER A 1 168 ? 0.041 -6.578 6.023 1 94.56 168 SER A N 1
ATOM 1327 C CA . SER A 1 168 ? 0.597 -6.773 7.359 1 94.56 168 SER A CA 1
ATOM 1328 C C . SER A 1 168 ? 0.64 -5.465 8.141 1 94.56 168 SER A C 1
ATOM 1330 O O . SER A 1 168 ? 0.318 -5.434 9.328 1 94.56 168 SER A O 1
ATOM 1332 N N . ALA A 1 169 ? 1.041 -4.418 7.5 1 94.62 169 ALA A N 1
ATOM 1333 C CA . ALA A 1 169 ? 1.136 -3.109 8.141 1 94.62 169 ALA A CA 1
ATOM 1334 C C . ALA A 1 169 ? -0.22 -2.662 8.672 1 94.62 169 ALA A C 1
ATOM 1336 O O . ALA A 1 169 ? -0.297 -2.025 9.727 1 94.62 169 ALA A O 1
ATOM 1337 N N . LEU A 1 170 ? -1.261 -2.967 7.969 1 94.88 170 LEU A N 1
ATOM 1338 C CA . LEU A 1 170 ? -2.598 -2.482 8.289 1 94.88 170 LEU A CA 1
ATOM 1339 C C . LEU A 1 170 ? -3.32 -3.459 9.211 1 94.88 170 LEU A C 1
ATOM 1341 O O . LEU A 1 170 ? -4.441 -3.191 9.648 1 94.88 170 LEU A O 1
ATOM 1345 N N . SER A 1 171 ? -2.666 -4.582 9.453 1 90.88 171 SER A N 1
ATOM 1346 C CA . SER A 1 171 ? -3.273 -5.609 10.297 1 90.88 171 SER A CA 1
ATOM 1347 C C . SER A 1 171 ? -2.994 -5.348 11.773 1 90.88 171 SER A C 1
ATOM 1349 O O . SER A 1 171 ? -2.131 -4.535 12.117 1 90.88 171 SER A O 1
ATOM 1351 N N . ASN A 1 172 ? -3.781 -5.961 12.648 1 82.81 172 ASN A N 1
ATOM 1352 C CA . ASN A 1 172 ? -3.57 -5.879 14.086 1 82.81 172 ASN A CA 1
ATOM 1353 C C . ASN A 1 172 ? -2.605 -6.961 14.57 1 82.81 172 ASN A C 1
ATOM 1355 O O . ASN A 1 172 ? -2.26 -7 15.758 1 82.81 172 ASN A O 1
ATOM 1359 N N . SER A 1 173 ? -2.236 -7.766 13.648 1 82.69 173 SER A N 1
ATOM 1360 C CA . SER A 1 173 ? -1.34 -8.859 14 1 82.69 173 SER A CA 1
ATOM 1361 C C . SER A 1 173 ? 0.089 -8.578 13.555 1 82.69 173 SER A C 1
ATOM 1363 O O . SER A 1 173 ? 0.303 -7.867 12.562 1 82.69 173 SER A O 1
ATOM 1365 N N . PRO A 1 174 ? 1.036 -9.164 14.336 1 82.06 174 PRO A N 1
ATOM 1366 C CA . PRO A 1 174 ? 2.424 -8.992 13.898 1 82.06 174 PRO A CA 1
AT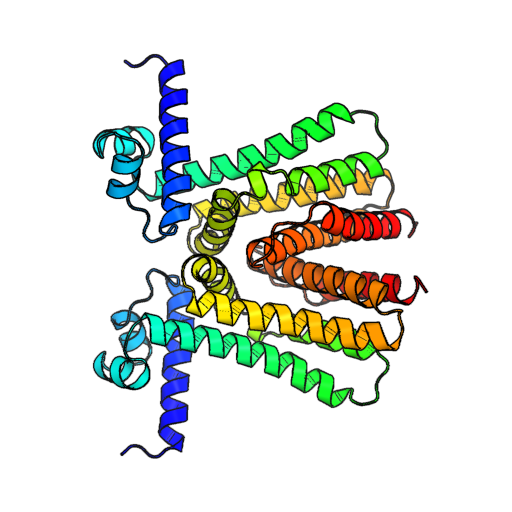OM 1367 C C . PRO A 1 174 ? 2.682 -9.578 12.508 1 82.06 174 PRO A C 1
ATOM 1369 O O . PRO A 1 174 ? 2.012 -10.523 12.102 1 82.06 174 PRO A O 1
ATOM 1372 N N . PHE A 1 175 ? 3.557 -8.984 11.945 1 84.44 175 PHE A N 1
ATOM 1373 C CA . PHE A 1 175 ? 3.961 -9.484 10.633 1 84.44 175 PHE A CA 1
ATOM 1374 C C . PHE A 1 175 ? 4.473 -10.914 10.734 1 84.44 175 PHE A C 1
ATOM 1376 O O . PHE A 1 175 ? 5.32 -11.219 11.578 1 84.44 175 PHE A O 1
ATOM 1383 N N . SER A 1 1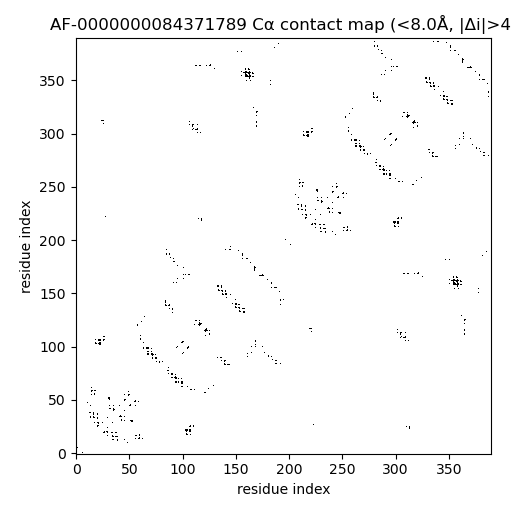76 ? 3.926 -11.773 9.914 1 89.44 176 SER A N 1
ATOM 1384 C CA . SER A 1 176 ? 4.398 -13.148 9.852 1 89.44 176 SER A CA 1
ATOM 1385 C C . SER A 1 176 ? 5.297 -13.375 8.641 1 89.44 176 SER A C 1
ATOM 1387 O O . SER A 1 176 ? 4.809 -13.641 7.539 1 89.44 176 SER A O 1
ATOM 1389 N N . LEU A 1 177 ? 6.605 -13.289 8.938 1 90.5 177 LEU A N 1
ATOM 1390 C CA . LEU A 1 177 ? 7.574 -13.516 7.867 1 90.5 177 LEU A CA 1
ATOM 1391 C C . LEU A 1 177 ? 7.406 -14.898 7.258 1 90.5 177 LEU A C 1
ATOM 1393 O O . LEU A 1 177 ? 7.523 -15.07 6.039 1 90.5 177 LEU A O 1
ATOM 1397 N N . SER A 1 178 ? 7.082 -15.891 8.055 1 93.44 178 SER A N 1
ATOM 1398 C CA . SER A 1 178 ? 6.938 -17.266 7.594 1 93.44 178 SER A CA 1
ATOM 1399 C C . SER A 1 178 ? 5.801 -17.391 6.586 1 93.44 178 SER A C 1
ATOM 1401 O O . SER A 1 178 ? 5.961 -18.031 5.539 1 93.44 178 SER A O 1
ATOM 1403 N N . GLU A 1 179 ? 4.703 -16.766 6.855 1 92.88 179 GLU A N 1
ATOM 1404 C CA . GLU A 1 179 ? 3.568 -16.812 5.941 1 92.88 179 GLU A CA 1
ATOM 1405 C C . GLU A 1 179 ? 3.879 -16.078 4.637 1 92.88 179 GLU A C 1
ATOM 1407 O O . GLU A 1 179 ? 3.541 -16.562 3.553 1 92.88 179 GLU A O 1
ATOM 1412 N N . ALA A 1 180 ? 4.527 -14.938 4.762 1 96.5 180 ALA A N 1
ATOM 1413 C CA . ALA A 1 180 ? 4.922 -14.188 3.576 1 96.5 180 ALA A CA 1
ATOM 1414 C C . ALA A 1 180 ? 5.852 -15.008 2.686 1 96.5 180 ALA A C 1
ATOM 1416 O O . ALA A 1 180 ? 5.699 -15.016 1.461 1 96.5 180 ALA A O 1
ATOM 1417 N N . GLN A 1 181 ? 6.703 -15.727 3.352 1 96.56 181 GLN A N 1
ATOM 1418 C CA . GLN A 1 181 ? 7.668 -16.531 2.617 1 96.56 181 GLN A CA 1
ATOM 1419 C C . GLN A 1 181 ? 6.988 -17.719 1.927 1 96.56 181 GLN A C 1
ATOM 1421 O O . GLN A 1 181 ? 7.352 -18.078 0.807 1 96.56 181 GLN A O 1
ATOM 1426 N N . ILE A 1 182 ? 6.043 -18.297 2.566 1 96.25 182 ILE A N 1
ATOM 1427 C CA . ILE A 1 182 ? 5.312 -19.406 1.966 1 96.25 182 ILE A CA 1
ATOM 1428 C C . ILE A 1 182 ? 4.641 -18.953 0.677 1 96.25 182 ILE A C 1
ATOM 1430 O O . ILE A 1 182 ? 4.789 -19.578 -0.371 1 96.25 182 ILE A O 1
ATOM 1434 N N . ILE A 1 183 ? 4.008 -17.828 0.735 1 96.62 183 ILE A N 1
ATOM 1435 C CA . ILE A 1 183 ? 3.234 -17.312 -0.388 1 96.62 183 ILE A CA 1
ATOM 1436 C C . ILE A 1 183 ? 4.18 -16.891 -1.51 1 96.62 183 ILE A C 1
ATOM 1438 O O . ILE A 1 183 ? 3.967 -17.234 -2.674 1 96.62 183 ILE A O 1
ATOM 1442 N N . THR A 1 184 ? 5.258 -16.141 -1.149 1 98.31 184 THR A N 1
ATOM 1443 C CA . THR A 1 184 ? 6.168 -15.648 -2.178 1 98.31 184 THR A CA 1
ATOM 1444 C C . THR A 1 184 ? 6.953 -16.797 -2.799 1 98.31 184 THR A C 1
ATOM 1446 O O . THR A 1 184 ? 7.207 -16.812 -4.004 1 98.31 184 THR A O 1
ATOM 1449 N N . ASN A 1 185 ? 7.324 -17.812 -1.988 1 97.38 185 ASN A N 1
ATOM 1450 C CA . ASN A 1 185 ? 8.055 -18.953 -2.525 1 97.38 185 ASN A CA 1
ATOM 1451 C C . ASN A 1 185 ? 7.199 -19.766 -3.492 1 97.38 185 ASN A C 1
ATOM 1453 O O . ASN A 1 185 ? 7.703 -20.281 -4.492 1 97.38 185 ASN A O 1
ATOM 1457 N N . GLU A 1 186 ? 5.953 -19.859 -3.176 1 94.81 186 GLU A N 1
ATOM 1458 C CA . GLU A 1 186 ? 5.047 -20.531 -4.102 1 94.81 186 GLU A CA 1
ATOM 1459 C C . GLU A 1 186 ? 4.973 -19.797 -5.434 1 94.81 186 GLU A C 1
ATOM 1461 O O . GLU A 1 186 ? 4.98 -20.422 -6.496 1 94.81 186 GLU A O 1
ATOM 1466 N N . TYR A 1 187 ? 4.883 -18.516 -5.398 1 96.94 187 TYR A N 1
ATOM 1467 C CA . TYR A 1 187 ? 4.836 -17.719 -6.609 1 96.94 187 TYR A CA 1
ATOM 1468 C C . TYR A 1 187 ? 6.121 -17.859 -7.414 1 96.94 187 TYR A C 1
ATOM 1470 O O . TYR A 1 187 ? 6.086 -18.031 -8.633 1 96.94 187 TYR A O 1
ATOM 1478 N N . ILE A 1 188 ? 7.25 -17.75 -6.711 1 97.62 188 ILE A N 1
ATOM 1479 C CA . ILE A 1 188 ? 8.555 -17.891 -7.344 1 97.62 188 ILE A CA 1
ATOM 1480 C C . ILE A 1 188 ? 8.664 -19.25 -8.031 1 97.62 188 ILE A C 1
ATOM 1482 O O . ILE A 1 188 ? 9.062 -19.344 -9.195 1 97.62 188 ILE A O 1
ATOM 1486 N N . ASP A 1 189 ? 8.266 -20.328 -7.324 1 95.06 189 ASP A N 1
ATOM 1487 C CA . ASP A 1 189 ? 8.328 -21.688 -7.875 1 95.06 189 ASP A CA 1
ATOM 1488 C C . ASP A 1 189 ? 7.441 -21.812 -9.109 1 95.06 189 ASP A C 1
ATOM 1490 O O . ASP A 1 189 ? 7.828 -22.453 -10.094 1 95.06 189 ASP A O 1
ATOM 1494 N N . MET A 1 190 ? 6.375 -21.203 -8.992 1 92 190 MET A N 1
ATOM 1495 C CA . MET A 1 190 ? 5.449 -21.234 -10.117 1 92 190 MET A CA 1
ATOM 1496 C C . MET A 1 190 ? 6.062 -20.578 -11.352 1 92 190 MET A C 1
ATOM 1498 O O . MET A 1 190 ? 5.988 -21.109 -12.453 1 92 190 MET A O 1
ATOM 1502 N N . GLN A 1 19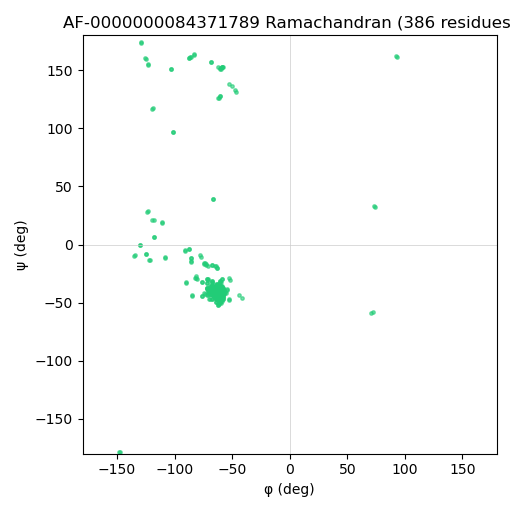1 ? 6.641 -19.422 -11.156 1 93.69 191 GLN A N 1
ATOM 1503 C CA . GLN A 1 191 ? 7.203 -18.672 -12.273 1 93.69 191 GLN A CA 1
ATOM 1504 C C . GLN A 1 191 ? 8.414 -19.391 -12.859 1 93.69 191 GLN A C 1
ATOM 1506 O O . GLN A 1 191 ? 8.617 -19.391 -14.078 1 93.69 191 GLN A O 1
ATOM 1511 N N . LEU A 1 192 ? 9.164 -20.031 -12.016 1 92.38 192 LEU A N 1
ATOM 1512 C CA . LEU A 1 192 ? 10.383 -20.688 -12.477 1 92.38 192 LEU A CA 1
ATOM 1513 C C . LEU A 1 192 ? 10.07 -22.047 -13.086 1 92.38 192 LEU A C 1
ATOM 1515 O O . LEU A 1 192 ? 10.844 -22.547 -13.906 1 92.38 192 LEU A O 1
ATOM 1519 N N . ASN A 1 193 ? 8.961 -22.609 -12.539 1 80.5 193 ASN A N 1
ATOM 1520 C CA . ASN A 1 193 ? 8.57 -23.891 -13.102 1 80.5 193 ASN A CA 1
ATOM 1521 C C . ASN A 1 193 ? 7.773 -23.719 -14.391 1 80.5 193 ASN A C 1
ATOM 1523 O O . ASN A 1 193 ? 7.586 -24.688 -15.141 1 80.5 193 ASN A O 1
ATOM 1527 N N . LEU A 1 194 ? 7.059 -22.562 -14.484 1 62.28 194 LEU A N 1
ATOM 1528 C CA . LEU A 1 194 ? 6.332 -22.281 -15.719 1 62.28 194 LEU A CA 1
ATOM 1529 C C . LEU A 1 194 ? 7.293 -22.047 -16.875 1 62.28 194 LEU A C 1
ATOM 1531 O O . LEU A 1 194 ? 6.875 -21.625 -17.953 1 62.28 194 LEU A O 1
ATOM 1535 N N . ARG A 1 195 ? 8.453 -22.844 -16.969 1 48.28 195 ARG A N 1
ATOM 1536 C CA . ARG A 1 195 ? 9.336 -22.75 -18.125 1 48.28 195 ARG A CA 1
ATOM 1537 C C . ARG A 1 195 ? 8.531 -22.844 -19.422 1 48.28 195 ARG A C 1
ATOM 1539 O O . ARG A 1 195 ? 7.48 -23.484 -19.469 1 48.28 195 ARG A O 1
ATOM 1546 N N . MET B 1 1 ? -37.875 21.219 7.059 1 42.59 1 MET B N 1
ATOM 1547 C CA . MET B 1 1 ? -36.906 20.141 7.266 1 42.59 1 MET B CA 1
ATOM 1548 C C . MET B 1 1 ? -36.531 19.484 5.941 1 42.59 1 MET B C 1
ATOM 1550 O O . MET B 1 1 ? -37.406 19.078 5.176 1 42.59 1 MET B O 1
ATOM 1554 N N . PRO B 1 2 ? -35.375 19.766 5.469 1 53.94 2 PRO B N 1
ATOM 1555 C CA . PRO B 1 2 ? -35.188 19.234 4.117 1 53.94 2 PRO B CA 1
ATOM 1556 C C . PRO B 1 2 ? -35.625 17.781 3.998 1 53.94 2 PRO B C 1
ATOM 1558 O O . PRO B 1 2 ? -35.562 17.016 4.969 1 53.94 2 PRO B O 1
ATOM 1561 N N . LYS B 1 3 ? -36.375 17.438 3.066 1 51.69 3 LYS B N 1
ATOM 1562 C CA . LYS B 1 3 ? -36.906 16.109 2.807 1 51.69 3 LYS B CA 1
ATOM 1563 C C . LYS B 1 3 ? -35.812 15.047 2.826 1 51.69 3 LYS B C 1
ATOM 1565 O O . LYS B 1 3 ? -34.656 15.328 2.475 1 51.69 3 LYS B O 1
ATOM 1570 N N . ILE B 1 4 ? -36.031 13.945 3.422 1 51.56 4 ILE B N 1
ATOM 1571 C CA . ILE B 1 4 ? -35.188 12.797 3.699 1 51.56 4 ILE B CA 1
ATOM 1572 C C . ILE B 1 4 ? -34.312 12.477 2.469 1 51.56 4 ILE B C 1
ATOM 1574 O O . ILE B 1 4 ? -33.125 12.266 2.58 1 51.56 4 ILE B O 1
ATOM 1578 N N . GLY B 1 5 ? -34.906 12.477 1.359 1 52.25 5 GLY B N 1
ATOM 1579 C CA . GLY B 1 5 ? -34.25 12.219 0.095 1 52.25 5 GLY B CA 1
ATOM 1580 C C . GLY B 1 5 ? -33.188 13.266 -0.246 1 52.25 5 GLY B C 1
ATOM 1581 O O . GLY B 1 5 ? -32.125 12.938 -0.774 1 52.25 5 GLY B O 1
ATOM 1582 N N . MET B 1 6 ? -33.5 14.414 0.027 1 57.19 6 MET B N 1
ATOM 1583 C CA . MET B 1 6 ? -32.625 15.531 -0.268 1 57.19 6 MET B CA 1
ATOM 1584 C C . MET B 1 6 ? -31.406 15.523 0.653 1 57.19 6 MET B C 1
ATOM 1586 O O . MET B 1 6 ? -30.312 15.938 0.256 1 57.19 6 MET B O 1
ATOM 1590 N N . GLN B 1 7 ? -31.594 15.023 1.812 1 68.81 7 GLN B N 1
ATOM 1591 C CA . GLN B 1 7 ? -30.516 14.945 2.791 1 68.81 7 GLN B CA 1
ATOM 1592 C C . GLN B 1 7 ? -29.438 13.969 2.342 1 68.81 7 GLN B C 1
ATOM 1594 O O . GLN B 1 7 ? -28.25 14.234 2.504 1 68.81 7 GLN B O 1
ATOM 1599 N N . SER B 1 8 ? -30 13.039 1.645 1 75.5 8 SER B N 1
ATOM 1600 C CA . SER B 1 8 ? -29.062 12.023 1.183 1 75.5 8 SER B CA 1
ATOM 1601 C C . SER B 1 8 ? -28.234 12.523 0.008 1 75.5 8 SER B C 1
ATOM 1603 O O . SER B 1 8 ? -27.031 12.297 -0.046 1 75.5 8 SER B O 1
ATOM 1605 N N . ILE B 1 9 ? -28.844 13.367 -0.784 1 83.88 9 ILE B N 1
ATOM 1606 C CA . ILE B 1 9 ? -28.156 13.875 -1.964 1 83.88 9 ILE B CA 1
ATOM 1607 C C . ILE B 1 9 ? -27.094 14.898 -1.546 1 83.88 9 ILE B C 1
ATOM 1609 O O . ILE B 1 9 ? -25.969 14.883 -2.047 1 83.88 9 ILE B O 1
ATOM 1613 N N . ARG B 1 10 ? -27.531 15.758 -0.579 1 87.81 10 ARG B N 1
ATOM 1614 C CA . ARG B 1 10 ? -26.609 16.781 -0.1 1 87.81 10 ARG B CA 1
ATOM 1615 C C . ARG B 1 10 ? -25.406 16.141 0.604 1 87.81 10 ARG B C 1
ATOM 1617 O O . ARG B 1 10 ? -24.266 16.578 0.402 1 87.81 10 ARG B O 1
ATOM 1624 N N . LYS B 1 11 ? -25.672 15.203 1.371 1 91.94 11 LYS B N 1
ATOM 1625 C CA . LYS B 1 11 ? -24.609 14.492 2.066 1 91.94 11 LYS B CA 1
ATOM 1626 C C . LYS B 1 11 ? -23.609 13.898 1.078 1 91.94 11 LYS B C 1
ATOM 1628 O O . LYS B 1 11 ? -22.391 14.008 1.268 1 91.94 11 LYS B O 1
ATOM 1633 N N . GLN B 1 12 ? -24.109 13.336 0.034 1 91.88 12 GLN B N 1
ATOM 1634 C CA . GLN B 1 12 ? -23.266 12.734 -0.993 1 91.88 12 GLN B CA 1
ATOM 1635 C C . GLN B 1 12 ? -22.438 13.789 -1.712 1 91.88 12 GLN B C 1
ATOM 1637 O O . GLN B 1 12 ? -21.266 13.562 -2.029 1 91.88 12 GLN B O 1
ATOM 1642 N N . GLN B 1 13 ? -23 14.844 -1.917 1 92.5 13 GLN B N 1
ATOM 1643 C CA . GLN B 1 13 ? -22.281 15.953 -2.557 1 92.5 13 GLN B CA 1
ATOM 1644 C C . GLN B 1 13 ? -21.109 16.422 -1.701 1 92.5 13 GLN B C 1
ATOM 1646 O O . GLN B 1 13 ? -20.031 16.734 -2.227 1 92.5 13 GLN B O 1
ATOM 1651 N N . LEU B 1 14 ? -21.422 16.547 -0.42 1 94.19 14 LEU B N 1
ATOM 1652 C CA . LEU B 1 14 ? -20.375 16.969 0.502 1 94.19 14 LEU B CA 1
ATOM 1653 C C . LEU B 1 14 ? -19.25 15.945 0.557 1 94.19 14 LEU B C 1
ATOM 1655 O O . LEU B 1 14 ? -18.062 16.312 0.649 1 94.19 14 LEU B O 1
ATOM 1659 N N . ILE B 1 15 ? -19.578 14.688 0.439 1 95.25 15 ILE B N 1
ATOM 1660 C CA . ILE B 1 15 ? -18.594 13.617 0.427 1 95.25 15 ILE B CA 1
ATOM 1661 C C . ILE B 1 15 ? -17.766 13.688 -0.857 1 95.25 15 ILE B C 1
ATOM 1663 O O . ILE B 1 15 ? -16.547 13.578 -0.823 1 95.25 15 ILE B O 1
ATOM 1667 N N . GLU B 1 16 ? -18.391 13.93 -1.951 1 94.75 16 GLU B N 1
ATOM 1668 C CA . GLU B 1 16 ? -17.703 14.055 -3.229 1 94.75 16 GLU B CA 1
ATOM 1669 C C . GLU B 1 16 ? -16.766 15.266 -3.244 1 94.75 16 GLU B C 1
ATOM 1671 O O . GLU B 1 16 ? -15.664 15.203 -3.785 1 94.75 16 GLU B O 1
ATOM 1676 N N . ALA B 1 17 ? -17.266 16.344 -2.656 1 95.62 17 ALA B N 1
ATOM 1677 C CA . ALA B 1 17 ? -16.422 17.516 -2.514 1 95.62 17 ALA B CA 1
ATOM 1678 C C . ALA B 1 17 ? -15.195 17.219 -1.657 1 95.62 17 ALA B C 1
ATOM 1680 O O . ALA B 1 17 ? -14.102 17.719 -1.922 1 95.62 17 ALA B O 1
ATOM 1681 N N . THR B 1 18 ? -15.391 16.438 -0.62 1 95.31 18 THR B N 1
ATOM 1682 C CA . THR B 1 18 ? -14.289 16.047 0.247 1 95.31 18 THR B CA 1
ATOM 1683 C C . THR B 1 18 ? -13.242 15.25 -0.537 1 95.31 18 THR B C 1
ATOM 1685 O O . THR B 1 18 ? -12.047 15.523 -0.437 1 95.31 18 THR B O 1
ATOM 1688 N N . LEU B 1 19 ? -13.695 14.305 -1.38 1 94.88 19 LEU B N 1
ATOM 1689 C CA . LEU B 1 19 ? -12.789 13.516 -2.199 1 94.88 19 LEU B CA 1
ATOM 1690 C C . LEU B 1 19 ? -12.016 14.406 -3.17 1 94.88 19 LEU B C 1
ATOM 1692 O O . LEU B 1 19 ? -10.82 14.211 -3.385 1 94.88 19 LEU B O 1
ATOM 1696 N N . ALA B 1 20 ? -12.688 15.367 -3.691 1 95.5 20 ALA B N 1
ATOM 1697 C CA . ALA B 1 20 ? -12.062 16.297 -4.629 1 95.5 20 ALA B CA 1
ATOM 1698 C C . ALA B 1 20 ? -10.984 17.125 -3.936 1 95.5 20 ALA B C 1
ATOM 1700 O O . ALA B 1 20 ? -9.906 17.359 -4.496 1 95.5 20 ALA B O 1
ATOM 1701 N N . VAL B 1 21 ? -11.289 17.594 -2.748 1 95.25 21 VAL B N 1
ATOM 1702 C CA . VAL B 1 21 ? -10.336 18.406 -1.999 1 95.25 21 VAL B CA 1
ATOM 1703 C C . VAL B 1 21 ? -9.133 17.547 -1.605 1 95.25 21 VAL B C 1
ATOM 1705 O O . VAL B 1 21 ? -7.988 18 -1.713 1 95.25 21 VAL B O 1
ATOM 1708 N N . ILE B 1 22 ? -9.383 16.328 -1.208 1 92.81 22 ILE B N 1
ATOM 1709 C CA . ILE B 1 22 ? -8.289 15.414 -0.871 1 92.81 22 ILE B CA 1
ATOM 1710 C C . ILE B 1 22 ? -7.41 15.188 -2.098 1 92.81 22 ILE B C 1
ATOM 1712 O O . ILE B 1 22 ? -6.184 15.141 -1.985 1 92.81 22 ILE B O 1
ATOM 1716 N N . ASN B 1 23 ? -8.07 15.062 -3.193 1 93.25 23 ASN B N 1
ATOM 1717 C CA . ASN B 1 23 ? -7.352 14.883 -4.449 1 93.25 23 ASN B CA 1
ATOM 1718 C C . ASN B 1 23 ? -6.43 16.062 -4.742 1 93.25 23 ASN B C 1
ATOM 1720 O O . ASN B 1 23 ? -5.309 15.883 -5.219 1 93.25 23 ASN B O 1
ATOM 1724 N N . GLU B 1 24 ? -6.82 17.203 -4.395 1 93.25 24 GLU B N 1
ATOM 1725 C CA . GLU B 1 24 ? -6.113 18.438 -4.754 1 93.25 24 GLU B CA 1
ATOM 1726 C C . GLU B 1 24 ? -5 18.734 -3.756 1 93.25 24 GLU B C 1
ATOM 1728 O O . GLU B 1 24 ? -3.881 19.078 -4.152 1 93.25 24 GLU B O 1
ATOM 1733 N N . VAL B 1 25 ? -5.344 18.578 -2.404 1 90.19 25 VAL B N 1
ATOM 1734 C CA . VAL B 1 25 ? -4.395 19.141 -1.445 1 90.19 25 VAL B CA 1
ATOM 1735 C C . VAL B 1 25 ? -3.961 18.047 -0.46 1 90.19 25 VAL B C 1
ATOM 1737 O O . VAL B 1 25 ? -3.053 18.266 0.347 1 90.19 25 VAL B O 1
ATOM 1740 N N . GLY B 1 26 ? -4.574 16.906 -0.507 1 87.75 26 GLY B N 1
ATOM 1741 C CA . GLY B 1 26 ? -4.277 15.852 0.445 1 87.75 26 GLY B CA 1
ATOM 1742 C C . GLY B 1 26 ? -5.18 15.867 1.663 1 87.75 26 GLY B C 1
ATOM 1743 O O . GLY B 1 26 ? -5.82 16.891 1.95 1 87.75 26 GLY B O 1
ATOM 1744 N N . MET B 1 27 ? -5.238 14.797 2.361 1 85 27 MET B N 1
ATOM 1745 C CA . MET B 1 27 ? -6.145 14.625 3.492 1 85 27 MET B CA 1
ATOM 1746 C C . MET B 1 27 ? -5.773 15.57 4.633 1 85 27 MET B C 1
ATOM 1748 O O . MET B 1 27 ? -6.652 16.078 5.328 1 85 27 MET B O 1
ATOM 1752 N N . GLN B 1 28 ? -4.555 15.766 4.816 1 78.19 28 GLN B N 1
ATOM 1753 C CA . GLN B 1 28 ? -4.102 16.578 5.941 1 78.19 28 GLN B CA 1
ATOM 1754 C C . GLN B 1 28 ? -4.449 18.047 5.73 1 78.19 28 GLN B C 1
ATOM 1756 O O . GLN B 1 28 ? -4.855 18.734 6.672 1 78.19 28 GLN B O 1
ATOM 1761 N N . GLU B 1 29 ? -4.309 18.484 4.602 1 84.5 29 GLU B N 1
ATOM 1762 C CA . GLU B 1 29 ? -4.555 19.891 4.289 1 84.5 29 GLU B CA 1
ATOM 1763 C C . GLU B 1 29 ? -6.031 20.125 3.988 1 84.5 29 GLU B C 1
ATOM 1765 O O . GLU B 1 29 ? -6.473 21.281 3.938 1 84.5 29 GLU B O 1
ATOM 1770 N N . ALA B 1 30 ? -6.695 19.047 3.771 1 89.81 30 ALA B N 1
ATOM 1771 C CA . ALA B 1 30 ? -8.141 19.203 3.6 1 89.81 30 ALA B CA 1
ATOM 1772 C C . ALA B 1 30 ? -8.781 19.781 4.852 1 89.81 30 ALA B C 1
ATOM 1774 O O . ALA B 1 30 ? -8.5 19.328 5.969 1 89.81 30 ALA B O 1
ATOM 1775 N N . SER B 1 31 ? -9.523 20.875 4.719 1 91.19 31 SER B N 1
ATOM 1776 C CA . SER B 1 31 ? -10.188 21.547 5.836 1 91.19 31 SER B CA 1
ATOM 1777 C C . SER B 1 31 ? -11.68 21.703 5.574 1 91.19 31 SER B C 1
ATOM 1779 O O . SER B 1 31 ? -12.133 21.625 4.43 1 91.19 31 SER B O 1
ATOM 1781 N N . ILE B 1 32 ? -12.359 21.906 6.633 1 92.69 32 ILE B N 1
ATOM 1782 C CA . ILE B 1 32 ? -13.789 22.156 6.535 1 92.69 32 ILE B CA 1
ATOM 1783 C C . ILE B 1 32 ? -14.039 23.359 5.617 1 92.69 32 ILE B C 1
ATOM 1785 O O . ILE B 1 32 ? -14.93 23.312 4.77 1 92.69 32 ILE B O 1
ATOM 1789 N N . ALA B 1 33 ? -13.211 24.359 5.773 1 94.56 33 ALA B N 1
ATOM 1790 C CA . ALA B 1 33 ? -13.359 25.578 4.98 1 94.56 33 ALA B CA 1
ATOM 1791 C C . ALA B 1 33 ? -13.156 25.297 3.496 1 94.56 33 ALA B C 1
ATOM 1793 O O . ALA B 1 33 ? -13.938 25.766 2.66 1 94.56 33 ALA B O 1
ATOM 1794 N N . LEU B 1 34 ? -12.164 24.578 3.119 1 94.88 34 LEU B N 1
ATOM 1795 C CA . LEU B 1 34 ? -11.875 24.25 1.728 1 94.88 34 LEU B CA 1
ATOM 1796 C C . LEU B 1 34 ? -12.969 23.375 1.128 1 94.88 34 LEU B C 1
ATOM 1798 O O . LEU B 1 34 ? -13.359 23.562 -0.027 1 94.88 34 LEU B O 1
ATOM 1802 N N . ILE B 1 35 ? -13.469 22.438 1.906 1 95.56 35 ILE B N 1
ATOM 1803 C CA . ILE B 1 35 ? -14.5 21.516 1.44 1 95.56 35 ILE B CA 1
ATOM 1804 C C . ILE B 1 35 ? -15.812 22.266 1.256 1 95.56 35 ILE B C 1
ATOM 1806 O O . ILE B 1 35 ? -16.531 22.062 0.269 1 95.56 35 ILE B O 1
ATOM 1810 N N . ALA B 1 36 ? -16.062 23.156 2.227 1 95.69 36 ALA B N 1
ATOM 1811 C CA . ALA B 1 36 ? -17.266 23.984 2.121 1 95.69 36 ALA B CA 1
ATOM 1812 C C . ALA B 1 36 ? -17.219 24.844 0.856 1 95.69 36 ALA B C 1
ATOM 1814 O O . ALA B 1 36 ? -18.203 24.922 0.124 1 95.69 36 ALA B O 1
ATOM 1815 N N . ARG B 1 37 ? -16.141 25.438 0.576 1 96.31 37 ARG B N 1
ATOM 1816 C CA . ARG B 1 37 ? -15.961 26.266 -0.615 1 96.31 37 ARG B CA 1
ATOM 1817 C C . ARG B 1 37 ? -16.141 25.438 -1.885 1 96.31 37 ARG B C 1
ATOM 1819 O O . ARG B 1 37 ? -16.812 25.859 -2.822 1 96.31 37 ARG B O 1
ATOM 1826 N N . LYS B 1 38 ? -15.547 24.297 -1.907 1 95.88 38 LYS B N 1
ATOM 1827 C CA . LYS B 1 38 ? -15.633 23.406 -3.064 1 95.88 38 LYS B CA 1
ATOM 1828 C C . LYS B 1 38 ? -17.078 22.984 -3.318 1 95.88 38 LYS B C 1
ATOM 1830 O O . LYS B 1 38 ? -17.5 22.859 -4.473 1 95.88 38 LYS B O 1
ATOM 1835 N N . ALA B 1 39 ? -17.828 22.75 -2.236 1 95 39 ALA B N 1
ATOM 1836 C CA . ALA B 1 39 ? -19.203 22.266 -2.328 1 95 39 ALA B CA 1
ATOM 1837 C C . ALA B 1 39 ? -20.188 23.422 -2.506 1 95 39 ALA B C 1
ATOM 1839 O O . ALA B 1 39 ? -21.375 23.203 -2.764 1 95 39 ALA B O 1
ATOM 1840 N N . GLY B 1 40 ? -19.734 24.641 -2.322 1 95.56 40 GLY B N 1
ATOM 1841 C CA . GLY B 1 40 ? -20.594 25.797 -2.457 1 95.56 40 GLY B CA 1
ATOM 1842 C C . GLY B 1 40 ? -21.562 25.953 -1.304 1 95.56 40 GLY B C 1
ATOM 1843 O O . GLY B 1 40 ? -22.734 26.312 -1.51 1 95.56 40 GLY B O 1
ATOM 1844 N N . VAL B 1 41 ? -21.125 25.562 -0.119 1 94.69 41 VAL B N 1
ATOM 1845 C CA . VAL B 1 41 ? -21.984 25.656 1.059 1 94.69 41 VAL B CA 1
ATOM 1846 C C . VAL B 1 41 ? -21.234 26.375 2.184 1 94.69 41 VAL B C 1
ATOM 1848 O O . VAL B 1 41 ? -20.047 26.703 2.039 1 94.69 41 VAL B O 1
ATOM 1851 N N . SER B 1 42 ? -21.922 26.641 3.248 1 93.44 42 SER B N 1
ATOM 1852 C CA . SER B 1 42 ? -21.281 27.25 4.418 1 93.44 42 SER B CA 1
ATOM 1853 C C . SER B 1 42 ? -20.609 26.188 5.285 1 93.44 42 SER B C 1
ATOM 1855 O O . SER B 1 42 ? -20.953 25 5.207 1 93.44 42 SER B O 1
ATOM 1857 N N . ASN B 1 43 ? -19.688 26.594 6.195 1 93.69 43 ASN B N 1
ATOM 1858 C CA . ASN B 1 43 ? -19.078 25.703 7.172 1 93.69 43 ASN B CA 1
ATOM 1859 C C . ASN B 1 43 ? -20.125 25.078 8.086 1 93.69 43 ASN B C 1
ATOM 1861 O O . ASN B 1 43 ? -19.984 23.922 8.5 1 93.69 43 ASN B O 1
ATOM 1865 N N . GLY B 1 44 ? -21.172 25.797 8.352 1 92.12 44 GLY B N 1
ATOM 1866 C CA . GLY B 1 44 ? -22.234 25.328 9.234 1 92.12 44 GLY B CA 1
ATOM 1867 C C . GLY B 1 44 ? -22.969 24.125 8.695 1 92.12 44 GLY B C 1
ATOM 1868 O O . GLY B 1 44 ? -23.344 23.234 9.453 1 92.12 44 GLY B O 1
ATOM 1869 N N . ILE B 1 45 ? -23.156 24.125 7.41 1 91.06 45 ILE B N 1
ATOM 1870 C CA . ILE B 1 45 ? -23.844 23.016 6.773 1 91.06 45 ILE B CA 1
ATOM 1871 C C . ILE B 1 45 ? -23.031 21.734 6.934 1 91.06 45 ILE B C 1
ATOM 1873 O O . ILE B 1 45 ? -23.578 20.656 7.16 1 91.06 45 ILE B O 1
ATOM 1877 N N . ILE B 1 46 ? -21.672 21.766 6.773 1 92 46 ILE B N 1
ATOM 1878 C CA . ILE B 1 46 ? -20.797 20.609 6.965 1 92 46 ILE B CA 1
ATOM 1879 C C . ILE B 1 46 ? -20.938 20.094 8.391 1 92 46 ILE B C 1
ATOM 1881 O O . ILE B 1 46 ? -21.078 18.875 8.609 1 92 46 ILE B O 1
ATOM 1885 N N . SER B 1 47 ? -21 21.031 9.344 1 91.25 47 SER B N 1
ATOM 1886 C CA . SER B 1 47 ? -21.094 20.656 10.75 1 91.25 47 SER B CA 1
ATOM 1887 C C . SER B 1 47 ? -22.438 19.984 11.047 1 91.25 47 SER B C 1
ATOM 1889 O O . SER B 1 47 ? -22.516 19.094 11.891 1 91.25 47 SER B O 1
ATOM 1891 N N . HIS B 1 48 ? -23.359 20.406 10.383 1 91 48 HIS B N 1
ATOM 1892 C CA . HIS B 1 48 ? -24.688 19.828 10.547 1 91 48 HIS B CA 1
ATOM 1893 C C . HIS B 1 48 ? -24.703 18.359 10.164 1 91 48 HIS B C 1
ATOM 1895 O O . HIS B 1 48 ? -25.297 17.531 10.859 1 91 48 HIS B O 1
ATOM 1901 N N . TYR B 1 49 ? -23.984 18.047 9.117 1 91.5 49 TYR B N 1
ATOM 1902 C CA . TYR B 1 49 ? -24.031 16.688 8.602 1 91.5 49 TYR B CA 1
ATOM 1903 C C . TYR B 1 49 ? -22.969 15.812 9.25 1 91.5 49 TYR B C 1
ATOM 1905 O O . TYR B 1 49 ? -23.172 14.617 9.453 1 91.5 49 TYR B O 1
ATOM 1913 N N . PHE B 1 50 ? -21.766 16.406 9.617 1 93.75 50 PHE B N 1
ATOM 1914 C CA . PHE B 1 50 ? -20.641 15.539 9.945 1 93.75 50 PHE B CA 1
ATOM 1915 C C . PHE B 1 50 ? -20.016 15.938 11.273 1 93.75 50 PHE B C 1
ATOM 1917 O O . PHE B 1 50 ? -19.125 15.258 11.773 1 93.75 50 PHE B O 1
ATOM 1924 N N . ARG B 1 51 ? -20.469 16.875 11.906 1 90.81 51 ARG B N 1
ATOM 1925 C CA . ARG B 1 51 ? -20.047 17.375 13.211 1 90.81 51 ARG B CA 1
ATOM 1926 C C . ARG B 1 51 ? -18.688 18.062 13.133 1 90.81 51 ARG B C 1
ATOM 1928 O O . ARG B 1 51 ? -18.562 19.25 13.438 1 90.81 51 ARG B O 1
ATOM 1935 N N . ASP B 1 52 ? -17.641 17.281 12.672 1 89.44 52 ASP B N 1
ATOM 1936 C CA . ASP B 1 52 ? -16.297 17.859 12.57 1 89.44 52 ASP B CA 1
ATOM 1937 C C . ASP B 1 52 ? -15.531 17.25 11.398 1 89.44 52 ASP B C 1
ATOM 1939 O O . ASP B 1 52 ? -16.109 16.5 10.602 1 89.44 52 ASP B O 1
ATOM 1943 N N . LYS B 1 53 ? -14.336 17.688 11.273 1 87.75 53 LYS B N 1
ATOM 1944 C CA . LYS B 1 53 ? -13.484 17.25 10.172 1 87.75 53 LYS B CA 1
ATOM 1945 C C . LYS B 1 53 ? -13.297 15.742 10.188 1 87.75 53 LYS B C 1
ATOM 1947 O O . LYS B 1 53 ? -13.328 15.086 9.141 1 87.75 53 LYS B O 1
ATOM 1952 N N . ASN B 1 54 ? -13.133 15.164 11.367 1 87.31 54 ASN B N 1
ATOM 1953 C CA . ASN B 1 54 ? -12.953 13.719 11.5 1 87.31 54 ASN B CA 1
ATOM 1954 C C . ASN B 1 54 ? -14.188 12.953 11.039 1 87.31 54 ASN B C 1
ATOM 1956 O O . ASN B 1 54 ? -14.07 11.922 10.383 1 87.31 54 ASN B O 1
ATOM 1960 N N . GLY B 1 55 ? -15.242 13.469 11.367 1 90.94 55 GLY B N 1
ATOM 1961 C CA . GLY B 1 55 ? -16.484 12.859 10.914 1 90.94 55 GLY B CA 1
ATOM 1962 C C . GLY B 1 55 ? -16.656 12.891 9.406 1 90.94 55 GLY B C 1
ATOM 1963 O O . GLY B 1 55 ? -17.125 11.922 8.805 1 90.94 55 GLY B O 1
ATOM 1964 N N . LEU B 1 56 ? -16.375 14.023 8.844 1 91.56 56 LEU B N 1
ATOM 1965 C CA . LEU B 1 56 ? -16.453 14.18 7.398 1 91.56 56 LEU B CA 1
ATOM 1966 C C . LEU B 1 56 ? -15.492 13.234 6.688 1 91.56 56 LEU B C 1
ATOM 1968 O O . LEU B 1 56 ? -15.859 12.57 5.719 1 91.56 56 LEU B O 1
ATOM 1972 N N . LEU B 1 57 ? -14.289 13.125 7.184 1 88.94 57 LEU B N 1
ATOM 1973 C CA . LEU B 1 57 ? -13.273 12.258 6.602 1 88.94 57 LEU B CA 1
ATOM 1974 C C . LEU B 1 57 ? -13.68 10.789 6.723 1 88.94 57 LEU B C 1
ATOM 1976 O O . LEU B 1 57 ? -13.492 10.008 5.781 1 88.94 57 LEU B O 1
ATOM 1980 N N . GLU B 1 58 ? -14.195 10.445 7.844 1 93.31 58 GLU B N 1
ATOM 1981 C CA . GLU B 1 58 ? -14.68 9.078 8.039 1 93.31 58 GLU B CA 1
ATOM 1982 C C . GLU B 1 58 ? -15.797 8.75 7.051 1 93.31 58 GLU B C 1
ATOM 1984 O O . GLU B 1 58 ? -15.82 7.648 6.488 1 93.31 58 GLU B O 1
ATOM 1989 N N . ALA B 1 59 ? -16.672 9.703 6.859 1 94.12 59 ALA B N 1
ATOM 1990 C CA . ALA B 1 59 ? -17.766 9.5 5.91 1 94.12 59 ALA B CA 1
ATOM 1991 C C . ALA B 1 59 ? -17.234 9.312 4.492 1 94.12 59 ALA B C 1
ATOM 1993 O O . ALA B 1 59 ? -17.75 8.484 3.736 1 94.12 59 ALA B O 1
ATOM 1994 N N . ALA B 1 60 ? -16.25 10.094 4.133 1 93.88 60 ALA B N 1
ATOM 1995 C CA . ALA B 1 60 ? -15.633 9.969 2.818 1 93.88 60 ALA B CA 1
ATOM 1996 C C . ALA B 1 60 ? -14.977 8.594 2.654 1 93.88 60 ALA B C 1
ATOM 1998 O O . ALA B 1 60 ? -15.094 7.969 1.597 1 93.88 60 ALA B O 1
ATOM 1999 N N . MET B 1 61 ? -14.367 8.055 3.66 1 94 61 MET B N 1
ATOM 2000 C CA . MET B 1 61 ? -13.719 6.746 3.623 1 94 61 MET B CA 1
ATOM 2001 C C . MET B 1 61 ? -14.75 5.625 3.529 1 94 61 MET B C 1
ATOM 2003 O O . MET B 1 61 ? -14.555 4.66 2.789 1 94 61 MET B O 1
ATOM 2007 N N . ARG B 1 62 ? -15.805 5.812 4.246 1 95.38 62 ARG B N 1
ATOM 2008 C CA . ARG B 1 62 ? -16.891 4.84 4.141 1 95.38 62 ARG B CA 1
ATOM 2009 C C . ARG B 1 62 ? -17.469 4.812 2.73 1 95.38 62 ARG B C 1
ATOM 2011 O O . ARG B 1 62 ? -17.844 3.752 2.229 1 95.38 62 ARG B O 1
ATOM 2018 N N . TYR B 1 63 ? -17.516 6 2.188 1 95 63 TYR B N 1
ATOM 2019 C CA . TYR B 1 63 ? -18.047 6.109 0.834 1 95 63 TYR B CA 1
ATOM 2020 C C . TYR B 1 63 ? -17.188 5.336 -0.157 1 95 63 TYR B C 1
ATOM 2022 O O . TYR B 1 63 ? -17.703 4.594 -0.993 1 95 63 TYR B O 1
ATOM 2030 N N . ILE B 1 64 ? -15.875 5.449 -0.134 1 95.06 64 ILE B N 1
ATOM 2031 C CA . ILE B 1 64 ? -14.992 4.758 -1.069 1 95.06 64 ILE B CA 1
ATOM 2032 C C . ILE B 1 64 ? -15.047 3.254 -0.816 1 95.06 64 ILE B C 1
ATOM 2034 O O . ILE B 1 64 ? -14.977 2.457 -1.755 1 95.06 64 ILE B O 1
ATOM 2038 N N . GLN B 1 65 ? -15.172 2.852 0.458 1 95.75 65 GLN B N 1
ATOM 2039 C CA . GLN B 1 65 ? -15.336 1.439 0.786 1 95.75 65 GLN B CA 1
ATOM 2040 C C . GLN B 1 65 ? -16.641 0.89 0.224 1 95.75 65 GLN B C 1
ATOM 2042 O O . GLN B 1 65 ? -16.688 -0.248 -0.247 1 95.75 65 GLN B O 1
ATOM 2047 N N . TYR B 1 66 ? -17.656 1.714 0.367 1 95.38 66 TYR B N 1
ATOM 2048 C CA . TYR B 1 66 ? -18.953 1.325 -0.176 1 95.38 66 TYR B CA 1
ATOM 2049 C C . TYR B 1 66 ? -18.875 1.135 -1.686 1 95.38 66 TYR B C 1
ATOM 2051 O O . TYR B 1 66 ? -19.391 0.155 -2.223 1 95.38 66 TYR B O 1
ATOM 2059 N N . GLN B 1 67 ? -18.25 2.102 -2.375 1 96.38 67 GLN B N 1
ATOM 2060 C CA . GLN B 1 67 ? -18.078 1.992 -3.818 1 96.38 67 GLN B CA 1
ATOM 2061 C C . GLN B 1 67 ? -17.312 0.716 -4.188 1 96.38 67 GLN B C 1
ATOM 2063 O O . GLN B 1 67 ? -17.656 0.053 -5.168 1 96.38 67 GLN B O 1
ATOM 2068 N N . LEU B 1 68 ? -16.312 0.327 -3.402 1 97.19 68 LEU B N 1
ATOM 2069 C CA . LEU B 1 68 ? -15.555 -0.903 -3.619 1 97.19 68 LEU B CA 1
ATOM 2070 C C . LEU B 1 68 ? -16.453 -2.127 -3.455 1 97.19 68 LEU B C 1
ATOM 2072 O O . LEU B 1 68 ? -16.469 -3.01 -4.316 1 97.19 68 LEU B O 1
ATOM 2076 N N . GLY B 1 69 ? -17.203 -2.148 -2.324 1 96.88 69 GLY B N 1
ATOM 2077 C CA . GLY B 1 69 ? -18.141 -3.242 -2.102 1 96.88 69 GLY B CA 1
ATOM 2078 C C . GLY B 1 69 ? -19.156 -3.393 -3.211 1 96.88 69 GLY B C 1
ATOM 2079 O O . GLY B 1 69 ? -19.453 -4.508 -3.645 1 96.88 69 GLY B O 1
ATOM 2080 N N . PHE B 1 70 ? -19.641 -2.26 -3.633 1 96.75 70 PHE B N 1
ATOM 2081 C CA . PHE B 1 70 ? -20.641 -2.254 -4.695 1 96.75 70 PHE B CA 1
ATOM 2082 C C . PHE B 1 70 ? -20.047 -2.783 -5.996 1 96.75 70 PHE B C 1
ATOM 2084 O O . PHE B 1 70 ? -20.688 -3.57 -6.699 1 96.75 70 PHE B O 1
ATOM 2091 N N . ALA B 1 71 ? -18.828 -2.316 -6.367 1 97.5 71 ALA B N 1
ATOM 2092 C CA . ALA B 1 71 ? -18.156 -2.736 -7.594 1 97.5 71 ALA B CA 1
ATOM 2093 C C . ALA B 1 71 ? -17.953 -4.25 -7.621 1 97.5 71 ALA B C 1
ATOM 2095 O O . ALA B 1 71 ? -18.094 -4.883 -8.672 1 97.5 71 ALA B O 1
ATOM 2096 N N . VAL B 1 72 ? -17.656 -4.855 -6.488 1 97.69 72 VAL B N 1
ATOM 2097 C CA . VAL B 1 72 ? -17.469 -6.301 -6.398 1 97.69 72 VAL B CA 1
ATOM 2098 C C . VAL B 1 72 ? -18.812 -7.004 -6.434 1 97.69 72 VAL B C 1
ATOM 2100 O O . VAL B 1 72 ? -19 -7.977 -7.172 1 97.69 72 VAL B O 1
ATOM 2103 N N . ALA B 1 73 ? -19.781 -6.48 -5.688 1 96.88 73 ALA B N 1
ATOM 2104 C CA . ALA B 1 73 ? -21.078 -7.121 -5.535 1 96.88 73 ALA B CA 1
ATOM 2105 C C . ALA B 1 73 ? -21.812 -7.203 -6.875 1 96.88 73 ALA B C 1
ATOM 2107 O O . ALA B 1 73 ? -22.438 -8.219 -7.188 1 96.88 73 ALA B O 1
ATOM 2108 N N . ILE B 1 74 ? -21.781 -6.164 -7.625 1 96.94 74 ILE B N 1
ATOM 2109 C CA . ILE B 1 74 ? -22.516 -6.129 -8.883 1 96.94 74 ILE B CA 1
ATOM 2110 C C . ILE B 1 74 ? -21.953 -7.168 -9.844 1 96.94 74 ILE B C 1
ATOM 2112 O O . ILE B 1 74 ? -22.688 -7.797 -10.602 1 96.94 74 ILE B O 1
ATOM 2116 N N . ARG B 1 75 ? -20.688 -7.375 -9.852 1 97.12 75 ARG B N 1
ATOM 2117 C CA . ARG B 1 75 ? -20.031 -8.359 -10.719 1 97.12 75 ARG B CA 1
ATOM 2118 C C . ARG B 1 75 ? -20.359 -9.781 -10.266 1 97.12 75 ARG B C 1
ATOM 2120 O O . ARG B 1 75 ? -20.609 -10.656 -11.094 1 97.12 75 ARG B O 1
ATOM 2127 N N . LEU B 1 76 ? -20.344 -9.969 -8.938 1 96.56 76 LEU B N 1
ATOM 2128 C CA . LEU B 1 76 ? -20.641 -11.297 -8.406 1 96.56 76 LEU B CA 1
ATOM 2129 C C . LEU B 1 76 ? -22.094 -11.672 -8.648 1 96.56 76 LEU B C 1
ATOM 2131 O O . LEU B 1 76 ? -22.422 -12.844 -8.891 1 96.56 76 LEU B O 1
ATOM 2135 N N . ARG B 1 77 ? -22.969 -10.695 -8.547 1 95.5 77 ARG B N 1
ATOM 2136 C CA . ARG B 1 77 ? -24.391 -10.938 -8.781 1 95.5 77 ARG B CA 1
ATOM 2137 C C . ARG B 1 77 ? -24.641 -11.445 -10.195 1 95.5 77 ARG B C 1
ATOM 2139 O O . ARG B 1 77 ? -25.531 -12.258 -10.422 1 95.5 77 ARG B O 1
ATOM 2146 N N . MET B 1 78 ? -23.859 -11.047 -11.133 1 95.12 78 MET B N 1
ATOM 2147 C CA . MET B 1 78 ? -24 -11.445 -12.531 1 95.12 78 MET B CA 1
ATOM 2148 C C . MET B 1 78 ? -23.453 -12.859 -12.742 1 95.12 78 MET B C 1
ATOM 2150 O O . MET B 1 78 ? -23.688 -13.469 -13.789 1 95.12 78 MET B O 1
ATOM 2154 N N . LEU B 1 79 ? -22.766 -13.406 -11.664 1 95.56 79 LEU B N 1
ATOM 2155 C CA . LEU B 1 79 ? -22.094 -14.695 -11.789 1 95.56 79 LEU B CA 1
ATOM 2156 C C . LEU B 1 79 ? -22.594 -15.672 -10.727 1 95.56 79 LEU B C 1
ATOM 2158 O O . LEU B 1 79 ? -21.828 -16.484 -10.211 1 95.56 79 LEU B O 1
ATOM 2162 N N . SER B 1 80 ? -23.797 -15.523 -10.281 1 87.88 80 SER B N 1
ATOM 2163 C CA . SER B 1 80 ? -24.359 -16.266 -9.156 1 87.88 80 SER B CA 1
ATOM 2164 C C . SER B 1 80 ? -24.172 -17.766 -9.336 1 87.88 80 SER B C 1
ATOM 2166 O O . SER B 1 80 ? -23.875 -18.484 -8.383 1 87.88 80 SER B O 1
ATOM 2168 N N . ASP B 1 81 ? -24.141 -18.328 -10.492 1 90.38 81 ASP B N 1
ATOM 2169 C CA . ASP B 1 81 ? -24.047 -19.781 -10.711 1 90.38 81 ASP B CA 1
ATOM 2170 C C . ASP B 1 81 ? -22.766 -20.141 -11.453 1 90.38 81 ASP B C 1
ATOM 2172 O O . ASP B 1 81 ? -22.672 -21.219 -12.031 1 90.38 81 ASP B O 1
ATOM 2176 N N . ALA B 1 82 ? -21.859 -19.203 -11.336 1 93.69 82 ALA B N 1
ATOM 2177 C CA . ALA B 1 82 ? -20.641 -19.422 -12.117 1 93.69 82 ALA B CA 1
ATOM 2178 C C . ALA B 1 82 ? -19.625 -20.25 -11.32 1 93.69 82 ALA B C 1
ATOM 2180 O O . ALA B 1 82 ? -19.766 -20.406 -10.109 1 93.69 82 ALA B O 1
ATOM 2181 N N . GLU B 1 83 ? -18.719 -20.812 -12.016 1 95.56 83 GLU B N 1
ATOM 2182 C CA . GLU B 1 83 ? -17.609 -21.531 -11.398 1 95.56 83 GLU B CA 1
ATOM 2183 C C . GLU B 1 83 ? -16.75 -20.609 -10.531 1 95.56 83 GLU B C 1
ATOM 2185 O O . GLU B 1 83 ? -16.656 -19.406 -10.797 1 95.56 83 GLU B O 1
ATOM 2190 N N . PRO B 1 84 ? -16.109 -21.156 -9.531 1 95.88 84 PRO B N 1
ATOM 2191 C CA . PRO B 1 84 ? -15.32 -20.375 -8.578 1 95.88 84 PRO B CA 1
ATOM 2192 C C . PRO B 1 84 ? -14.266 -19.5 -9.266 1 95.88 84 PRO B C 1
ATOM 2194 O O . PRO B 1 84 ? -14.047 -18.359 -8.875 1 95.88 84 PRO B O 1
ATOM 2197 N N . LYS B 1 85 ? -13.656 -20.031 -10.273 1 97.12 85 LYS B N 1
ATOM 2198 C CA . LYS B 1 85 ? -12.617 -19.266 -10.961 1 97.12 85 LYS B CA 1
ATOM 2199 C C . LYS B 1 85 ? -13.164 -17.953 -11.492 1 97.12 85 LYS B C 1
ATOM 2201 O O . LYS B 1 85 ? -12.555 -16.891 -11.297 1 97.12 85 LYS B O 1
ATOM 2206 N N . LEU B 1 86 ? -14.336 -17.984 -12.125 1 97.38 86 LEU B N 1
ATOM 2207 C CA . LEU B 1 86 ? -14.945 -16.797 -12.695 1 97.38 86 LEU B CA 1
ATOM 2208 C C . LEU B 1 86 ? -15.344 -15.805 -11.602 1 97.38 86 LEU B C 1
ATOM 2210 O O . LEU B 1 86 ? -15.227 -14.586 -11.781 1 97.38 86 LEU B O 1
ATOM 2214 N N . ARG B 1 87 ? -15.797 -16.281 -10.539 1 98 87 ARG B N 1
ATOM 2215 C CA . ARG B 1 87 ? -16.203 -15.43 -9.43 1 98 87 ARG B CA 1
ATOM 2216 C C . ARG B 1 87 ? -15 -14.805 -8.742 1 98 87 ARG B C 1
ATOM 2218 O O . ARG B 1 87 ? -15.055 -13.648 -8.32 1 98 87 ARG B O 1
ATOM 2225 N N . ILE B 1 88 ? -13.883 -15.586 -8.617 1 98.25 88 ILE B N 1
ATOM 2226 C CA . ILE B 1 88 ? -12.633 -15.031 -8.102 1 98.25 88 ILE B CA 1
ATOM 2227 C C . ILE B 1 88 ? -12.148 -13.906 -9.016 1 98.25 88 ILE B C 1
ATOM 2229 O O . ILE B 1 88 ? -11.766 -12.836 -8.539 1 98.25 88 ILE B O 1
ATOM 2233 N N . GLN B 1 89 ? -12.234 -14.133 -10.305 1 98.25 89 GLN B N 1
ATOM 2234 C CA . GLN B 1 89 ? -11.844 -13.117 -11.281 1 98.25 89 GLN B CA 1
ATOM 2235 C C . GLN B 1 89 ? -12.719 -11.875 -11.172 1 98.25 89 GLN B C 1
ATOM 2237 O O . GLN B 1 89 ? -12.242 -10.758 -11.344 1 98.25 89 GLN B O 1
ATOM 2242 N N . ALA B 1 90 ? -13.969 -12.047 -10.883 1 98.19 90 ALA B N 1
ATOM 2243 C CA . ALA B 1 90 ? -14.898 -10.93 -10.711 1 98.19 90 ALA B CA 1
ATOM 2244 C C . ALA B 1 90 ? -14.531 -10.094 -9.484 1 98.19 90 ALA B C 1
ATOM 2246 O O . ALA B 1 90 ? -14.641 -8.867 -9.508 1 98.19 90 ALA B O 1
ATOM 2247 N N . ILE B 1 91 ? -14.156 -10.773 -8.43 1 98.38 91 ILE B N 1
ATOM 2248 C CA . ILE B 1 91 ? -13.703 -10.07 -7.234 1 98.38 91 ILE B CA 1
ATOM 2249 C C . ILE B 1 91 ? -12.484 -9.211 -7.57 1 98.38 91 ILE B C 1
ATOM 2251 O O . ILE B 1 91 ? -12.422 -8.039 -7.203 1 98.38 91 ILE B O 1
ATOM 2255 N N . VAL B 1 92 ? -11.516 -9.812 -8.32 1 98.5 92 VAL B N 1
ATOM 2256 C CA . VAL B 1 92 ? -10.32 -9.086 -8.734 1 98.5 92 VAL B CA 1
ATOM 2257 C C . VAL B 1 92 ? -10.711 -7.863 -9.555 1 98.5 92 VAL B C 1
ATOM 2259 O O . VAL B 1 92 ? -10.266 -6.746 -9.273 1 98.5 92 VAL B O 1
ATOM 2262 N N . GLU B 1 93 ? -11.602 -8.008 -10.531 1 97.81 93 GLU B N 1
ATOM 2263 C CA . GLU B 1 93 ? -12.016 -6.926 -11.414 1 97.81 93 GLU B CA 1
ATOM 2264 C C . GLU B 1 93 ? -12.688 -5.801 -10.625 1 97.81 93 GLU B C 1
ATOM 2266 O O . GLU B 1 93 ? -12.477 -4.621 -10.922 1 97.81 93 GLU B O 1
ATOM 2271 N N . GLY B 1 94 ? -13.469 -6.172 -9.664 1 97.88 94 GLY B N 1
ATOM 2272 C CA . GLY B 1 94 ? -14.125 -5.18 -8.82 1 97.88 94 GLY B CA 1
ATOM 2273 C C . GLY B 1 94 ? -13.141 -4.312 -8.055 1 97.88 94 GLY B C 1
ATOM 2274 O O . GLY B 1 94 ? -13.391 -3.123 -7.844 1 97.88 94 GLY B O 1
ATOM 2275 N N . ASN B 1 95 ? -12.055 -4.902 -7.621 1 97.94 95 ASN B N 1
ATOM 2276 C CA . ASN B 1 95 ? -11.039 -4.168 -6.871 1 97.94 95 ASN B CA 1
ATOM 2277 C C . ASN B 1 95 ? -10.273 -3.199 -7.766 1 97.94 95 ASN B C 1
ATOM 2279 O O . ASN B 1 95 ? -9.594 -2.297 -7.273 1 97.94 95 ASN B O 1
ATOM 2283 N N . PHE B 1 96 ? -10.352 -3.432 -9.102 1 97.75 96 PHE B N 1
ATOM 2284 C CA . PHE B 1 96 ? -9.672 -2.557 -10.055 1 97.75 96 PHE B CA 1
ATOM 2285 C C . PHE B 1 96 ? -10.672 -1.743 -10.859 1 97.75 96 PHE B C 1
ATOM 2287 O O . PHE B 1 96 ? -10.367 -1.279 -11.953 1 97.75 96 PHE B O 1
ATOM 2294 N N . ASP B 1 97 ? -11.906 -1.646 -10.312 1 97.19 97 ASP B N 1
ATOM 2295 C CA . ASP B 1 97 ? -12.938 -0.825 -10.938 1 97.19 97 ASP B CA 1
ATOM 2296 C C . ASP B 1 97 ? -12.492 0.628 -11.062 1 97.19 97 ASP B C 1
ATOM 2298 O O . ASP B 1 97 ? -11.727 1.118 -10.227 1 97.19 97 ASP B O 1
ATOM 2302 N N . THR B 1 98 ? -12.992 1.375 -12.023 1 94.75 98 THR B N 1
ATOM 2303 C CA . THR B 1 98 ? -12.617 2.766 -12.25 1 94.75 98 THR B CA 1
ATOM 2304 C C . THR B 1 98 ? -12.906 3.611 -11.008 1 94.75 98 THR B C 1
ATOM 2306 O O . THR B 1 98 ? -12.211 4.59 -10.742 1 94.75 98 THR B O 1
ATOM 2309 N N . SER B 1 99 ? -13.914 3.25 -10.219 1 94.5 99 SER B N 1
ATOM 2310 C CA . SER B 1 99 ? -14.227 3.939 -8.969 1 94.5 99 SER B CA 1
ATOM 2311 C C . SER B 1 99 ? -13.094 3.785 -7.961 1 94.5 99 SER B C 1
ATOM 2313 O O . SER B 1 99 ? -13.016 4.535 -6.984 1 94.5 99 SER B O 1
ATOM 2315 N N . GLN B 1 100 ? -12.219 2.775 -8.203 1 95.69 100 GLN B N 1
ATOM 2316 C CA . GLN B 1 100 ? -11.141 2.486 -7.266 1 95.69 100 GLN B CA 1
ATOM 2317 C C . GLN B 1 100 ? -9.789 2.891 -7.844 1 95.69 100 GLN B C 1
ATOM 2319 O O . GLN B 1 100 ? -8.789 2.943 -7.121 1 95.69 100 GLN B O 1
ATOM 2324 N N . THR B 1 101 ? -9.773 3.225 -9.195 1 95.06 101 THR B N 1
ATOM 2325 C CA . THR B 1 101 ? -8.484 3.479 -9.836 1 95.06 101 THR B CA 1
ATOM 2326 C C . THR B 1 101 ? -8.414 4.914 -10.352 1 95.06 101 THR B C 1
ATOM 2328 O O . THR B 1 101 ? -7.465 5.277 -11.055 1 95.06 101 THR B O 1
ATOM 2331 N N . SER B 1 102 ? -9.445 5.695 -10.008 1 93.12 102 SER B N 1
ATOM 2332 C CA . SER B 1 102 ? -9.344 7.121 -10.305 1 93.12 102 SER B CA 1
ATOM 2333 C C . SER B 1 102 ? -8.281 7.789 -9.43 1 93.12 102 SER B C 1
ATOM 2335 O O . SER B 1 102 ? -7.961 7.301 -8.352 1 93.12 102 SER B O 1
ATOM 2337 N N . GLU B 1 103 ? -7.809 8.898 -9.945 1 92.44 103 GLU B N 1
ATOM 2338 C CA . GLU B 1 103 ? -6.789 9.633 -9.195 1 92.44 103 GLU B CA 1
ATOM 2339 C C . GLU B 1 103 ? -7.297 10.016 -7.805 1 92.44 103 GLU B C 1
ATOM 2341 O O . GLU B 1 103 ? -6.598 9.82 -6.809 1 92.44 103 GLU B O 1
ATOM 2346 N N . ALA B 1 104 ? -8.508 10.508 -7.719 1 92.19 104 ALA B N 1
ATOM 2347 C CA . ALA B 1 104 ? -9.109 10.914 -6.449 1 92.19 104 ALA B CA 1
ATOM 2348 C C . ALA B 1 104 ? -9.234 9.727 -5.496 1 92.19 104 ALA B C 1
ATOM 2350 O O . ALA B 1 104 ? -8.914 9.836 -4.309 1 92.19 104 ALA B O 1
ATOM 2351 N N . ALA B 1 105 ? -9.664 8.594 -6.012 1 94.06 105 ALA B N 1
ATOM 2352 C CA . ALA B 1 105 ? -9.836 7.406 -5.18 1 94.06 105 ALA B CA 1
ATOM 2353 C C . ALA B 1 105 ? -8.492 6.902 -4.656 1 94.06 105 ALA B C 1
ATOM 2355 O O . ALA B 1 105 ? -8.359 6.59 -3.473 1 94.06 105 ALA B O 1
ATOM 2356 N N . MET B 1 106 ? -7.512 6.887 -5.539 1 95.06 106 MET B N 1
ATOM 2357 C CA . MET B 1 106 ? -6.195 6.367 -5.176 1 95.06 106 MET B CA 1
ATOM 2358 C C . MET B 1 106 ? -5.555 7.227 -4.094 1 95.06 106 MET B C 1
ATOM 2360 O O . MET B 1 106 ? -5.031 6.703 -3.105 1 95.06 106 MET B O 1
ATOM 2364 N N . LYS B 1 107 ? -5.629 8.547 -4.266 1 94.12 107 LYS B N 1
ATOM 2365 C CA . LYS B 1 107 ? -5.09 9.461 -3.264 1 94.12 107 LYS B CA 1
ATOM 2366 C C . LYS B 1 107 ? -5.82 9.312 -1.933 1 94.12 107 LYS B C 1
ATOM 2368 O O . LYS B 1 107 ? -5.199 9.344 -0.868 1 94.12 107 LYS B O 1
ATOM 2373 N N . THR B 1 108 ? -7.09 9.102 -2.018 1 94.44 108 THR B N 1
ATOM 2374 C CA . THR B 1 108 ? -7.895 8.945 -0.812 1 94.44 108 THR B CA 1
ATOM 2375 C C . THR B 1 108 ? -7.559 7.641 -0.099 1 94.44 108 THR B C 1
ATOM 2377 O O . THR B 1 108 ? -7.398 7.617 1.123 1 94.44 108 THR B O 1
ATOM 2380 N N . TRP B 1 109 ? -7.379 6.504 -0.833 1 95.94 109 TRP B N 1
ATOM 2381 C CA . TRP B 1 109 ? -7.016 5.223 -0.24 1 95.94 109 TRP B CA 1
ATOM 2382 C C . TRP B 1 109 ? -5.672 5.312 0.471 1 95.94 109 TRP B C 1
ATOM 2384 O O . TRP B 1 109 ? -5.527 4.852 1.605 1 95.94 109 TRP B O 1
ATOM 2394 N N . LEU B 1 110 ? -4.719 5.891 -0.182 1 95.69 110 LEU B N 1
ATOM 2395 C CA . LEU B 1 110 ? -3.393 6.02 0.412 1 95.69 110 LEU B CA 1
ATOM 2396 C C . LEU B 1 110 ? -3.449 6.844 1.693 1 95.69 110 LEU B C 1
ATOM 2398 O O . LEU B 1 110 ? -2.842 6.473 2.701 1 95.69 110 LEU B O 1
ATOM 2402 N N . ALA B 1 111 ? -4.234 7.945 1.647 1 93.38 111 ALA B N 1
ATOM 2403 C CA . ALA B 1 111 ? -4.41 8.781 2.832 1 93.38 111 ALA B CA 1
ATOM 2404 C C . ALA B 1 111 ? -5.125 8.016 3.943 1 93.38 111 ALA B C 1
ATOM 2406 O O . ALA B 1 111 ? -4.766 8.141 5.117 1 93.38 111 ALA B O 1
ATOM 2407 N N . PHE B 1 112 ? -6.117 7.285 3.535 1 93.69 112 PHE B N 1
ATOM 2408 C CA . PHE B 1 112 ? -6.902 6.488 4.473 1 93.69 112 PHE B CA 1
ATOM 2409 C C . PHE B 1 112 ? -6.023 5.465 5.18 1 93.69 112 PHE B C 1
ATOM 2411 O O . PHE B 1 112 ? -6.059 5.352 6.406 1 93.69 112 PHE B O 1
ATOM 2418 N N . TRP B 1 113 ? -5.16 4.715 4.473 1 95.31 113 TRP B N 1
ATOM 2419 C CA . TRP B 1 113 ? -4.285 3.705 5.062 1 95.31 113 TRP B CA 1
ATOM 2420 C C . TRP B 1 113 ? -3.307 4.34 6.043 1 95.31 113 TRP B C 1
ATOM 2422 O O . TRP B 1 113 ? -3.137 3.852 7.164 1 95.31 113 TRP B O 1
ATOM 2432 N N . ALA B 1 114 ? -2.762 5.441 5.645 1 92.94 114 ALA B N 1
ATOM 2433 C CA . ALA B 1 114 ? -1.821 6.137 6.52 1 92.94 114 ALA B CA 1
ATOM 2434 C C . ALA B 1 114 ? -2.512 6.621 7.789 1 92.94 114 ALA B C 1
ATOM 2436 O O . ALA B 1 114 ? -1.991 6.441 8.891 1 92.94 114 ALA B O 1
ATOM 2437 N N . SER B 1 115 ? -3.699 7.188 7.691 1 90.81 115 SER B N 1
ATOM 2438 C CA . SER B 1 115 ? -4.426 7.742 8.828 1 90.81 115 SER B CA 1
ATOM 2439 C C . SER B 1 115 ? -4.953 6.641 9.742 1 90.81 115 SER B C 1
ATOM 2441 O O . SER B 1 115 ? -5.078 6.836 10.953 1 90.81 115 SER B O 1
ATOM 2443 N N . SER B 1 116 ? -5.281 5.551 9.109 1 92.75 116 SER B N 1
ATOM 2444 C CA . SER B 1 116 ? -5.863 4.449 9.875 1 92.75 116 SER B CA 1
ATOM 2445 C C . SER B 1 116 ? -4.875 3.912 10.906 1 92.75 116 SER B C 1
ATOM 2447 O O . SER B 1 116 ? -5.277 3.297 11.898 1 92.75 116 SER B O 1
ATOM 2449 N N . MET B 1 117 ? -3.598 4.164 10.727 1 91.44 117 MET B N 1
ATOM 2450 C CA . MET B 1 117 ? -2.568 3.701 11.648 1 91.44 117 MET B CA 1
ATOM 2451 C C . MET B 1 117 ? -2.576 4.527 12.93 1 91.44 117 MET B C 1
ATOM 2453 O O . MET B 1 117 ? -1.977 4.133 13.938 1 91.44 117 MET B O 1
ATOM 2457 N N . HIS B 1 118 ? -3.227 5.727 12.969 1 89.12 118 HIS B N 1
ATOM 2458 C CA . HIS B 1 118 ? -3.15 6.645 14.102 1 89.12 118 HIS B CA 1
ATOM 2459 C C . HIS B 1 118 ? -4.535 6.938 14.672 1 89.12 118 HIS B C 1
ATOM 2461 O O . HIS B 1 118 ? -4.66 7.52 15.75 1 89.12 118 HIS B O 1
ATOM 2467 N N . GLN B 1 119 ? -5.574 6.562 13.93 1 90 119 GLN B N 1
ATOM 2468 C CA . GLN B 1 119 ? -6.945 6.84 14.344 1 90 119 GLN B CA 1
ATOM 2469 C C . GLN B 1 119 ? -7.738 5.547 14.523 1 90 119 GLN B C 1
ATOM 2471 O O . GLN B 1 119 ? -8.031 4.848 13.555 1 90 119 GLN B O 1
ATOM 2476 N N . PRO B 1 120 ? -8.188 5.234 15.68 1 90.19 120 PRO B N 1
ATOM 2477 C CA . PRO B 1 120 ? -8.852 3.959 15.969 1 90.19 120 PRO B CA 1
ATOM 2478 C C . PRO B 1 120 ? -10.102 3.736 15.117 1 90.19 120 PRO B C 1
ATOM 2480 O O . PRO B 1 120 ? -10.367 2.611 14.688 1 90.19 120 PRO B O 1
ATOM 2483 N N . ASN B 1 121 ? -10.836 4.797 14.891 1 90.12 121 ASN B N 1
ATOM 2484 C CA . ASN B 1 121 ? -12.062 4.652 14.109 1 90.12 121 ASN B CA 1
ATOM 2485 C C . ASN B 1 121 ? -11.758 4.281 12.664 1 90.12 121 ASN B C 1
ATOM 2487 O O . ASN B 1 121 ? -12.461 3.459 12.07 1 90.12 121 ASN B O 1
ATOM 2491 N N . LEU B 1 122 ? -10.758 4.855 12.117 1 91.88 122 LEU B N 1
ATOM 2492 C CA . LEU B 1 122 ? -10.359 4.535 10.75 1 91.88 122 LEU B CA 1
ATOM 2493 C C . LEU B 1 122 ? -9.719 3.154 10.68 1 91.88 122 LEU B C 1
ATOM 2495 O O . LEU B 1 122 ? -9.852 2.449 9.68 1 91.88 122 LEU B O 1
ATOM 2499 N N . HIS B 1 123 ? -9.086 2.768 11.773 1 93.12 123 HIS B N 1
ATOM 2500 C CA . HIS B 1 123 ? -8.5 1.436 11.844 1 93.12 123 HIS B CA 1
ATOM 2501 C C . HIS B 1 123 ? -9.57 0.353 11.789 1 93.12 123 HIS B C 1
ATOM 2503 O O . HIS B 1 123 ? -9.391 -0.667 11.117 1 93.12 123 HIS B O 1
ATOM 2509 N N . ARG B 1 124 ? -10.641 0.623 12.453 1 92.5 124 ARG B N 1
ATOM 2510 C CA . ARG B 1 124 ? -11.75 -0.323 12.438 1 92.5 124 ARG B CA 1
ATOM 2511 C C . ARG B 1 124 ? -12.344 -0.441 11.039 1 92.5 124 ARG B C 1
ATOM 2513 O O . ARG B 1 124 ? -12.656 -1.542 10.578 1 92.5 124 ARG B O 1
ATOM 2520 N N . LEU B 1 125 ? -12.469 0.7 10.414 1 92.75 125 LEU B N 1
ATOM 2521 C CA . LEU B 1 125 ? -12.984 0.715 9.047 1 92.75 125 LEU B CA 1
ATOM 2522 C C . LEU B 1 125 ? -12.047 -0.04 8.109 1 92.75 125 LEU B C 1
ATOM 2524 O O . LEU B 1 125 ? -12.5 -0.793 7.246 1 92.75 125 LEU B O 1
ATOM 2528 N N . GLN B 1 126 ? -10.766 0.151 8.305 1 93.31 126 GLN B N 1
ATOM 2529 C CA . GLN B 1 126 ? -9.773 -0.526 7.484 1 93.31 126 GLN B CA 1
ATOM 2530 C C . GLN B 1 126 ? -9.828 -2.039 7.684 1 93.31 126 GLN B C 1
ATOM 2532 O O . GLN B 1 126 ? -9.664 -2.801 6.73 1 93.31 126 GLN B O 1
ATOM 2537 N N . ARG B 1 127 ? -10.125 -2.543 8.844 1 92.5 127 ARG B N 1
ATOM 2538 C CA . ARG B 1 127 ? -10.219 -3.969 9.141 1 92.5 127 ARG B CA 1
ATOM 2539 C C . ARG B 1 127 ? -11.391 -4.605 8.398 1 92.5 127 ARG B C 1
ATOM 2541 O O . ARG B 1 127 ? -11.289 -5.738 7.918 1 92.5 127 ARG B O 1
ATOM 2548 N N . VAL B 1 128 ? -12.414 -3.9 8.383 1 91.44 128 VAL B N 1
ATOM 2549 C CA . VAL B 1 128 ? -13.594 -4.383 7.668 1 91.44 128 VAL B CA 1
ATOM 2550 C C . VAL B 1 128 ? -13.266 -4.574 6.191 1 91.44 128 VAL B C 1
ATOM 2552 O O . VAL B 1 128 ? -13.633 -5.59 5.594 1 91.44 128 VAL B O 1
ATOM 2555 N N . ASN B 1 129 ? -12.555 -3.531 5.613 1 90.94 129 ASN B N 1
ATOM 2556 C CA . ASN B 1 129 ? -12.148 -3.592 4.215 1 90.94 129 ASN B CA 1
ATOM 2557 C C . ASN B 1 129 ? -11.227 -4.785 3.947 1 90.94 129 ASN B C 1
ATOM 2559 O O . ASN B 1 129 ? -11.453 -5.543 3.004 1 90.94 129 ASN B O 1
ATOM 2563 N N . ASP B 1 130 ? -10.289 -4.988 4.742 1 93.38 130 ASP B N 1
ATOM 2564 C CA . ASP B 1 130 ? -9.328 -6.082 4.613 1 93.38 130 ASP B CA 1
ATOM 2565 C C . ASP B 1 130 ? -10.016 -7.438 4.73 1 93.38 130 ASP B C 1
ATOM 2567 O O . ASP B 1 130 ? -9.781 -8.336 3.918 1 93.38 130 ASP B O 1
ATOM 2571 N N . ARG B 1 131 ? -10.891 -7.59 5.676 1 93.81 131 ARG B N 1
ATOM 2572 C CA . ARG B 1 131 ? -11.594 -8.844 5.938 1 93.81 131 ARG B CA 1
ATOM 2573 C C . ARG B 1 131 ? -12.531 -9.195 4.793 1 93.81 131 ARG B C 1
ATOM 2575 O O . ARG B 1 131 ? -12.688 -10.367 4.441 1 93.81 131 ARG B O 1
ATOM 2582 N N . ARG B 1 132 ? -13.148 -8.219 4.316 1 95.12 132 ARG B N 1
ATOM 2583 C CA . ARG B 1 132 ? -14.109 -8.453 3.248 1 95.12 132 ARG B CA 1
ATOM 2584 C C . ARG B 1 132 ? -13.438 -9.086 2.033 1 95.12 132 ARG B C 1
ATOM 2586 O O . ARG B 1 132 ? -13.93 -10.07 1.484 1 95.12 132 ARG B O 1
ATOM 2593 N N . LEU B 1 133 ? -12.344 -8.523 1.574 1 97.31 133 LEU B N 1
ATOM 2594 C CA . LEU B 1 133 ? -11.617 -9.07 0.435 1 97.31 133 LEU B CA 1
ATOM 2595 C C . LEU B 1 133 ? -11.148 -10.5 0.721 1 97.31 133 LEU B C 1
ATOM 2597 O O . LEU B 1 133 ? -11.391 -11.406 -0.078 1 97.31 133 LEU B O 1
ATOM 2601 N N . TYR B 1 134 ? -10.578 -10.672 1.897 1 97.12 134 TYR B N 1
ATOM 2602 C CA . TYR B 1 134 ? -10.07 -11.977 2.299 1 97.12 134 TYR B CA 1
ATOM 2603 C C . TYR B 1 134 ? -11.203 -13 2.381 1 97.12 134 TYR B C 1
ATOM 2605 O O . TYR B 1 134 ? -11.062 -14.125 1.89 1 97.12 134 TYR B O 1
ATOM 2613 N N . SER B 1 135 ? -12.297 -12.57 2.982 1 97 135 SER B N 1
ATOM 2614 C CA . SER B 1 135 ? -13.414 -13.492 3.174 1 97 135 SER B CA 1
ATOM 2615 C C . SER B 1 135 ? -14.039 -13.883 1.84 1 97 135 SER B C 1
ATOM 2617 O O . SER B 1 135 ? -14.367 -15.055 1.623 1 97 135 SER B O 1
ATOM 2619 N N . ASN B 1 136 ? -14.211 -12.922 0.953 1 97.25 136 ASN B N 1
ATOM 2620 C CA . ASN B 1 136 ? -14.75 -13.211 -0.371 1 97.25 136 ASN B CA 1
ATOM 2621 C C . ASN B 1 136 ? -13.875 -14.211 -1.128 1 97.25 136 ASN B C 1
ATOM 2623 O O . ASN B 1 136 ? -14.383 -15.172 -1.704 1 97.25 136 ASN B O 1
ATOM 2627 N N . LEU B 1 137 ? -12.602 -14.023 -1.084 1 98.38 137 LEU B N 1
ATOM 2628 C CA . LEU B 1 137 ? -11.672 -14.891 -1.803 1 98.38 137 LEU B CA 1
ATOM 2629 C C . LEU B 1 137 ? -11.594 -16.266 -1.156 1 98.38 137 LEU B C 1
ATOM 2631 O O . LEU B 1 137 ? -11.594 -17.281 -1.853 1 98.38 137 LEU B O 1
ATOM 2635 N N . SER B 1 138 ? -11.523 -16.297 0.23 1 97.94 138 SER B N 1
ATOM 2636 C CA . SER B 1 138 ? -11.461 -17.562 0.947 1 97.94 138 SER B CA 1
ATOM 2637 C C . SER B 1 138 ? -12.688 -18.422 0.662 1 97.94 138 SER B C 1
ATOM 2639 O O . SER B 1 138 ? -12.578 -19.641 0.529 1 97.94 138 SER B O 1
ATOM 2641 N N . TYR B 1 139 ? -13.766 -17.766 0.609 1 97.12 139 TYR B N 1
ATOM 2642 C CA . TYR B 1 139 ? -15 -18.484 0.323 1 97.12 139 TYR B CA 1
ATOM 2643 C C . TYR B 1 139 ? -14.953 -19.125 -1.061 1 97.12 139 TYR B C 1
ATOM 2645 O O . TYR B 1 139 ? -15.234 -20.312 -1.213 1 97.12 139 TYR B O 1
ATOM 2653 N N . GLU B 1 140 ? -14.633 -18.359 -2.051 1 97.44 140 GLU B N 1
ATOM 2654 C CA . GLU B 1 140 ? -14.633 -18.875 -3.42 1 97.44 140 GLU B CA 1
ATOM 2655 C C . GLU B 1 140 ? -13.555 -19.938 -3.609 1 97.44 140 GLU B C 1
ATOM 2657 O O . GLU B 1 140 ? -13.805 -20.969 -4.223 1 97.44 140 GLU B O 1
ATOM 2662 N N . PHE B 1 141 ? -12.32 -19.719 -3.092 1 97.81 141 PHE B N 1
ATOM 2663 C CA . PHE B 1 141 ? -11.289 -20.734 -3.156 1 97.81 141 PHE B CA 1
ATOM 2664 C C . PHE B 1 141 ? -11.719 -21.984 -2.393 1 97.81 141 PHE B C 1
ATOM 2666 O O . PHE B 1 141 ? -11.398 -23.109 -2.793 1 97.81 141 PHE B O 1
ATOM 2673 N N . GLY B 1 142 ? -12.453 -21.766 -1.3 1 96.75 142 GLY B N 1
ATOM 2674 C CA . GLY B 1 142 ? -12.875 -22.859 -0.433 1 96.75 142 GLY B CA 1
ATOM 2675 C C . GLY B 1 142 ? -13.867 -23.797 -1.092 1 96.75 142 GLY B C 1
ATOM 2676 O O . GLY B 1 142 ? -14.086 -24.922 -0.616 1 96.75 142 GLY B O 1
ATOM 2677 N N . ARG B 1 143 ? -14.469 -23.422 -2.105 1 95.81 143 ARG B N 1
ATOM 2678 C CA . ARG B 1 143 ? -15.398 -24.266 -2.85 1 95.81 143 ARG B CA 1
ATOM 2679 C C . ARG B 1 143 ? -14.656 -25.328 -3.637 1 95.81 143 ARG B C 1
ATOM 2681 O O . ARG B 1 143 ? -15.258 -26.328 -4.051 1 95.81 143 ARG B O 1
ATOM 2688 N N . VAL B 1 144 ? -13.312 -25.156 -3.814 1 95.69 144 VAL B N 1
ATOM 2689 C CA . VAL B 1 144 ? -12.617 -26.078 -4.699 1 95.69 144 VAL B CA 1
ATOM 2690 C C . VAL B 1 144 ? -11.312 -26.531 -4.051 1 95.69 144 VAL B C 1
ATOM 2692 O O . VAL B 1 144 ? -10.641 -27.438 -4.547 1 95.69 144 VAL B O 1
ATOM 2695 N N . LEU B 1 145 ? -10.891 -25.922 -2.941 1 96.12 145 LEU B N 1
ATOM 2696 C CA . LEU B 1 145 ? -9.672 -26.281 -2.225 1 96.12 145 LEU B CA 1
ATOM 2697 C C . LEU B 1 145 ? -9.977 -26.625 -0.771 1 96.12 145 LEU B C 1
ATOM 2699 O O . LEU B 1 145 ? -10.969 -26.156 -0.212 1 96.12 145 LEU B O 1
ATOM 2703 N N . PRO B 1 146 ? -9.07 -27.453 -0.181 1 96 146 PRO B N 1
ATOM 2704 C CA . PRO B 1 146 ? -9.18 -27.609 1.271 1 96 146 PRO B CA 1
ATOM 2705 C C . PRO B 1 146 ? -9.039 -26.281 2.018 1 96 146 PRO B C 1
ATOM 2707 O O . PRO B 1 146 ? -8.359 -25.375 1.543 1 96 146 PRO B O 1
ATOM 2710 N N . LYS B 1 147 ? -9.617 -26.172 3.16 1 95.25 147 LYS B N 1
ATOM 2711 C CA . LYS B 1 147 ? -9.758 -24.938 3.928 1 95.25 147 LYS B CA 1
ATOM 2712 C C . LYS B 1 147 ? -8.414 -24.25 4.109 1 95.25 147 LYS B C 1
ATOM 2714 O O . LYS B 1 147 ? -8.289 -23.047 3.877 1 95.25 147 LYS B O 1
ATOM 2719 N N . HIS B 1 148 ? -7.395 -24.969 4.496 1 93.88 148 HIS B N 1
ATOM 2720 C CA . HIS B 1 148 ? -6.098 -24.375 4.777 1 93.88 148 HIS B CA 1
ATOM 2721 C C . HIS B 1 148 ? -5.457 -23.828 3.506 1 93.88 148 HIS B C 1
ATOM 2723 O O . HIS B 1 148 ? -4.855 -22.75 3.523 1 93.88 148 HIS B O 1
ATOM 2729 N N . LYS B 1 149 ? -5.605 -24.516 2.395 1 95.06 149 LYS B N 1
ATOM 2730 C CA . LYS B 1 149 ? -5.066 -24.062 1.113 1 95.06 149 LYS B CA 1
ATOM 2731 C C . LYS B 1 149 ? -5.848 -22.875 0.574 1 95.06 149 LYS B C 1
ATOM 2733 O O . LYS B 1 149 ? -5.273 -21.953 -0.026 1 95.06 149 LYS B O 1
ATOM 2738 N N . ALA B 1 150 ? -7.203 -22.938 0.803 1 97.12 150 ALA B N 1
ATOM 2739 C CA . ALA B 1 150 ? -8.055 -21.828 0.381 1 97.12 150 ALA B CA 1
ATOM 2740 C C . ALA B 1 150 ? -7.672 -20.531 1.093 1 97.12 150 ALA B C 1
ATOM 2742 O O . ALA B 1 150 ? -7.633 -19.469 0.477 1 97.12 150 ALA B O 1
ATOM 2743 N N . ARG B 1 151 ? -7.34 -20.688 2.35 1 96.44 151 ARG B N 1
ATOM 2744 C CA . ARG B 1 151 ? -6.969 -19.516 3.154 1 96.44 151 ARG B CA 1
ATOM 2745 C C . ARG B 1 151 ? -5.633 -18.953 2.695 1 96.44 151 ARG B C 1
ATOM 2747 O O . ARG B 1 151 ? -5.477 -17.734 2.59 1 96.44 151 ARG B O 1
ATOM 2754 N N . LEU B 1 152 ? -4.711 -19.797 2.393 1 95.56 152 LEU B N 1
ATOM 2755 C CA . LEU B 1 152 ? -3.404 -19.344 1.917 1 95.56 152 LEU B CA 1
ATOM 2756 C C . LEU B 1 152 ? -3.52 -18.703 0.538 1 95.56 152 LEU B C 1
ATOM 2758 O O . LEU B 1 152 ? -2.914 -17.656 0.282 1 95.56 152 LEU B O 1
ATOM 2762 N N . ALA B 1 153 ? -4.316 -19.344 -0.323 1 97.19 153 ALA B N 1
ATOM 2763 C CA . ALA B 1 153 ? -4.547 -18.812 -1.662 1 97.19 153 ALA B CA 1
ATOM 2764 C C . ALA B 1 153 ? -5.211 -17.438 -1.597 1 97.19 153 ALA B C 1
ATOM 2766 O O . ALA B 1 153 ? -4.844 -16.516 -2.342 1 97.19 153 ALA B O 1
ATOM 2767 N N . ALA B 1 154 ? -6.168 -17.328 -0.687 1 98.31 154 ALA B N 1
ATOM 2768 C CA . ALA B 1 154 ? -6.891 -16.062 -0.51 1 98.31 154 ALA B CA 1
ATOM 2769 C C . ALA B 1 154 ? -5.961 -14.969 -0.006 1 98.31 154 ALA B C 1
ATOM 2771 O O . ALA B 1 154 ? -6.016 -13.828 -0.484 1 98.31 154 ALA B O 1
ATOM 2772 N N . ASN B 1 155 ? -5.082 -15.312 0.938 1 97.38 155 ASN B N 1
ATOM 2773 C CA . ASN B 1 155 ? -4.121 -14.344 1.453 1 97.38 155 ASN B CA 1
ATOM 2774 C C . ASN B 1 155 ? -3.166 -13.867 0.362 1 97.38 155 ASN B C 1
ATOM 2776 O O . ASN B 1 155 ? -2.896 -12.672 0.247 1 97.38 155 ASN B O 1
ATOM 2780 N N . GLY B 1 156 ? -2.707 -14.789 -0.419 1 97.81 156 GLY B N 1
ATOM 2781 C CA . GLY B 1 156 ? -1.816 -14.445 -1.516 1 97.81 156 GLY B CA 1
ATOM 2782 C C . GLY B 1 156 ? -2.477 -13.586 -2.576 1 97.81 156 GLY B C 1
ATOM 2783 O O . GLY B 1 156 ? -1.902 -12.594 -3.023 1 97.81 156 GLY B O 1
ATOM 2784 N N . LEU B 1 157 ? -3.697 -13.945 -2.947 1 98.62 157 LEU B N 1
ATOM 2785 C CA . LEU B 1 157 ? -4.375 -13.18 -3.986 1 98.62 157 LEU B CA 1
ATOM 2786 C C . LEU B 1 157 ? -4.777 -11.805 -3.473 1 98.62 157 LEU B C 1
ATOM 2788 O O . LEU B 1 157 ? -4.699 -10.82 -4.207 1 98.62 157 LEU B O 1
ATOM 2792 N N . ALA B 1 158 ? -5.223 -11.766 -2.229 1 98.56 158 ALA B N 1
ATOM 2793 C CA . ALA B 1 158 ? -5.535 -10.469 -1.635 1 98.56 158 ALA B CA 1
ATOM 2794 C C . ALA B 1 158 ? -4.312 -9.555 -1.639 1 98.56 158 ALA B C 1
ATOM 2796 O O . ALA B 1 158 ? -4.41 -8.383 -2.008 1 98.56 158 ALA B O 1
ATOM 2797 N N . ALA B 1 159 ? -3.189 -10.102 -1.28 1 98.38 159 ALA B N 1
ATOM 2798 C CA . ALA B 1 159 ? -1.938 -9.344 -1.285 1 98.38 159 ALA B CA 1
ATOM 2799 C C . ALA B 1 159 ? -1.573 -8.898 -2.699 1 98.38 159 ALA B C 1
ATOM 2801 O O . ALA B 1 159 ? -1.14 -7.766 -2.904 1 98.38 159 ALA B O 1
ATOM 2802 N N . LEU B 1 160 ? -1.755 -9.781 -3.619 1 98.5 160 LEU B N 1
ATOM 2803 C CA . LEU B 1 160 ? -1.434 -9.484 -5.012 1 98.5 160 LEU B CA 1
ATOM 2804 C C . LEU B 1 160 ? -2.316 -8.359 -5.539 1 98.5 160 LEU B C 1
ATOM 2806 O O . LEU B 1 160 ? -1.832 -7.445 -6.215 1 98.5 160 LEU B O 1
ATOM 2810 N N . ILE B 1 161 ? -3.59 -8.383 -5.219 1 98.56 161 ILE B N 1
ATOM 2811 C CA . ILE B 1 161 ? -4.535 -7.348 -5.617 1 98.56 161 ILE B CA 1
ATOM 2812 C C . ILE B 1 161 ? -4.113 -6.008 -5.012 1 98.56 161 ILE B C 1
ATOM 2814 O O . ILE B 1 161 ? -3.977 -5.012 -5.727 1 98.56 161 ILE B O 1
ATOM 2818 N N . ASP B 1 162 ? -3.871 -6.008 -3.721 1 98.06 162 ASP B N 1
ATOM 2819 C CA . ASP B 1 162 ? -3.463 -4.785 -3.033 1 98.06 162 ASP B CA 1
ATOM 2820 C C . ASP B 1 162 ? -2.139 -4.262 -3.586 1 98.06 162 ASP B C 1
ATOM 2822 O O . ASP B 1 162 ? -1.971 -3.055 -3.77 1 98.06 162 ASP B O 1
ATOM 2826 N N . GLY B 1 163 ? -1.247 -5.184 -3.857 1 98.25 163 GLY B N 1
ATOM 2827 C CA . GLY B 1 163 ? 0.053 -4.789 -4.371 1 98.25 163 GLY B CA 1
ATOM 2828 C C . GLY B 1 163 ? -0.014 -4.203 -5.77 1 98.25 163 GLY B C 1
ATOM 2829 O O . GLY B 1 163 ? 0.627 -3.191 -6.059 1 98.25 163 GLY B O 1
ATOM 2830 N N . LEU B 1 164 ? -0.726 -4.863 -6.664 1 98 164 LEU B N 1
ATOM 2831 C CA . LEU B 1 164 ? -0.89 -4.355 -8.023 1 98 164 LEU B CA 1
ATOM 2832 C C . LEU B 1 164 ? -1.544 -2.979 -8.008 1 98 164 LEU B C 1
ATOM 2834 O O . LEU B 1 164 ? -1.113 -2.074 -8.727 1 98 164 LEU B O 1
ATOM 2838 N N . TRP B 1 165 ? -2.578 -2.824 -7.168 1 97.69 165 TRP B N 1
ATOM 2839 C CA . TRP B 1 165 ? -3.25 -1.537 -7.023 1 97.69 165 TRP B CA 1
ATOM 2840 C C . TRP B 1 165 ? -2.281 -0.472 -6.52 1 97.69 165 TRP B C 1
ATOM 2842 O O . TRP B 1 165 ? -2.178 0.609 -7.105 1 97.69 165 TRP B O 1
ATOM 2852 N N . LEU B 1 166 ? -1.545 -0.767 -5.465 1 97.19 166 LEU B N 1
ATOM 2853 C CA . LEU B 1 166 ? -0.617 0.163 -4.832 1 97.19 166 LEU B CA 1
ATOM 2854 C C . LEU B 1 166 ? 0.457 0.614 -5.816 1 97.19 166 LEU B C 1
ATOM 2856 O O . LEU B 1 166 ? 0.718 1.812 -5.953 1 97.19 166 LEU B O 1
ATOM 2860 N N . ARG B 1 167 ? 1.047 -0.349 -6.52 1 96.44 167 ARG B N 1
ATOM 2861 C CA . ARG B 1 167 ? 2.111 -0.023 -7.461 1 96.44 167 ARG B CA 1
ATOM 2862 C C . ARG B 1 167 ? 1.585 0.829 -8.609 1 96.44 167 ARG B C 1
ATOM 2864 O O . ARG B 1 167 ? 2.273 1.734 -9.086 1 96.44 167 ARG B O 1
ATOM 2871 N N . SER B 1 168 ? 0.393 0.54 -9.023 1 94.56 168 SER B N 1
ATOM 2872 C CA . SER B 1 168 ? -0.221 1.355 -10.07 1 94.56 168 SER B CA 1
ATOM 2873 C C . SER B 1 168 ? -0.502 2.77 -9.57 1 94.56 168 SER B C 1
ATOM 2875 O O . SER B 1 168 ? -0.268 3.744 -10.289 1 94.56 168 SER B O 1
ATOM 2877 N N . ALA B 1 169 ? -1.002 2.873 -8.391 1 94.62 169 ALA B N 1
ATOM 2878 C CA . ALA B 1 169 ? -1.324 4.172 -7.805 1 94.62 169 ALA B CA 1
ATOM 2879 C C . ALA B 1 169 ? -0.085 5.055 -7.715 1 94.62 169 ALA B C 1
ATOM 2881 O O . ALA B 1 169 ? -0.169 6.273 -7.898 1 94.62 169 ALA B O 1
ATOM 2882 N N . LEU B 1 170 ? 1.033 4.473 -7.426 1 94.88 170 LEU B N 1
ATOM 2883 C CA . LEU B 1 170 ? 2.264 5.215 -7.172 1 94.88 170 LEU B CA 1
ATOM 2884 C C . LEU B 1 170 ? 3.057 5.41 -8.461 1 94.88 170 LEU B C 1
ATOM 2886 O O . LEU B 1 170 ? 4.098 6.07 -8.461 1 94.88 170 LEU B O 1
ATOM 2890 N N . SER B 1 171 ? 2.557 4.809 -9.523 1 90.94 171 SER B N 1
ATOM 2891 C CA . SER B 1 171 ? 3.246 4.898 -10.805 1 90.94 171 SER B CA 1
ATOM 2892 C C . SER B 1 171 ? 2.832 6.152 -11.57 1 90.94 171 SER B C 1
ATOM 2894 O O . SER B 1 171 ? 1.838 6.793 -11.219 1 90.94 171 SER B O 1
ATOM 2896 N N . ASN B 1 172 ? 3.639 6.547 -12.539 1 82.69 172 ASN B N 1
ATOM 2897 C CA . ASN B 1 172 ? 3.32 7.672 -13.414 1 82.69 172 ASN B CA 1
ATOM 2898 C C . ASN B 1 172 ? 2.49 7.227 -14.617 1 82.69 172 ASN B C 1
ATOM 2900 O O . ASN B 1 172 ? 2.064 8.055 -15.422 1 82.69 172 ASN B O 1
ATOM 2904 N N . SER B 1 173 ? 2.314 5.953 -14.664 1 82.81 173 SER B N 1
ATOM 2905 C CA . SER B 1 173 ? 1.558 5.41 -15.789 1 82.81 173 SER B CA 1
ATOM 2906 C C . SER B 1 173 ? 0.136 5.043 -15.375 1 82.81 173 SER B C 1
ATOM 2908 O O . SER B 1 173 ? -0.108 4.695 -14.219 1 82.81 173 SER B O 1
ATOM 2910 N N . PRO B 1 174 ? -0.77 5.145 -16.391 1 81.88 174 PRO B N 1
ATOM 2911 C CA . PRO B 1 174 ? -2.137 4.719 -16.078 1 81.88 174 PRO B CA 1
ATOM 2912 C C . PRO B 1 174 ? -2.215 3.254 -15.648 1 81.88 174 PRO B C 1
ATOM 2914 O O . PRO B 1 174 ? -1.393 2.439 -16.078 1 81.88 174 PRO B O 1
ATOM 2917 N N . PHE B 1 175 ? -3.133 3.068 -14.891 1 84.38 175 PHE B N 1
ATOM 2918 C CA . PHE B 1 175 ? -3.375 1.695 -14.461 1 84.38 175 PHE B CA 1
ATOM 2919 C C . PHE B 1 175 ? -3.686 0.803 -15.656 1 84.38 175 PHE B C 1
ATOM 2921 O O . PHE B 1 175 ? -4.531 1.141 -16.484 1 84.38 175 PHE B O 1
ATOM 2928 N N . SER B 1 176 ? -2.967 -0.284 -15.758 1 89.44 176 SER B N 1
ATOM 2929 C CA . SER B 1 176 ? -3.236 -1.262 -16.812 1 89.44 176 SER B CA 1
ATOM 2930 C C . SER B 1 176 ? -4.012 -2.455 -16.266 1 89.44 176 SER B C 1
ATOM 2932 O O . SER B 1 176 ? -3.422 -3.395 -15.727 1 89.44 176 SER B O 1
ATOM 2934 N N . LEU B 1 177 ? -5.344 -2.369 -16.469 1 90.38 177 LEU B N 1
ATOM 2935 C CA . LEU B 1 177 ? -6.199 -3.461 -16.016 1 90.38 177 LEU B CA 1
ATOM 2936 C C . LEU B 1 177 ? -5.793 -4.777 -16.688 1 90.38 177 LEU B C 1
ATOM 2938 O O . LEU B 1 177 ? -5.809 -5.828 -16.031 1 90.38 177 LEU B O 1
ATOM 2942 N N . SER B 1 178 ? -5.387 -4.738 -17.922 1 93.44 178 SER B N 1
ATOM 2943 C CA . SER B 1 178 ? -5.02 -5.938 -18.672 1 93.44 178 SER B CA 1
ATOM 2944 C C . SER B 1 178 ? -3.812 -6.633 -18.047 1 93.44 178 SER B C 1
ATOM 2946 O O . SER B 1 178 ? -3.812 -7.852 -17.891 1 93.44 178 SER B O 1
ATOM 2948 N N . GLU B 1 179 ? -2.838 -5.871 -17.672 1 92.81 179 GLU B N 1
ATOM 2949 C CA . GLU B 1 179 ? -1.648 -6.445 -17.047 1 92.81 179 GLU B CA 1
ATOM 2950 C C . GLU B 1 179 ? -1.974 -7.031 -15.672 1 92.81 179 GLU B C 1
ATOM 2952 O O . GLU B 1 179 ? -1.501 -8.117 -15.328 1 92.81 179 GLU B O 1
ATOM 2957 N N . ALA B 1 180 ? -2.785 -6.309 -14.914 1 96.44 180 ALA B N 1
ATOM 2958 C CA . ALA B 1 180 ? -3.203 -6.801 -13.609 1 96.44 180 ALA B CA 1
ATOM 2959 C C . ALA B 1 180 ? -3.945 -8.125 -13.727 1 96.44 180 ALA B C 1
ATOM 2961 O O . ALA B 1 180 ? -3.719 -9.047 -12.938 1 96.44 180 ALA B O 1
ATOM 2962 N N . GLN B 1 181 ? -4.734 -8.188 -14.766 1 96.56 181 GLN B N 1
ATOM 2963 C CA . GLN B 1 181 ? -5.523 -9.391 -14.977 1 96.56 181 GLN B CA 1
ATOM 2964 C C . GLN B 1 181 ? -4.641 -10.562 -15.391 1 96.56 181 GLN B C 1
ATOM 2966 O O . GLN B 1 181 ? -4.871 -11.703 -14.977 1 96.56 181 GLN B O 1
ATOM 2971 N N . ILE B 1 182 ? -3.674 -10.305 -16.188 1 96.25 182 ILE B N 1
ATOM 2972 C CA . ILE B 1 182 ? -2.76 -11.359 -16.609 1 96.25 182 ILE B CA 1
ATOM 2973 C C . ILE B 1 182 ? -2.07 -11.961 -15.383 1 96.25 182 ILE B C 1
ATOM 2975 O O . ILE B 1 182 ? -2.062 -13.188 -15.211 1 96.25 182 ILE B O 1
ATOM 2979 N N . ILE B 1 183 ? -1.605 -11.133 -14.523 1 96.56 183 ILE B N 1
ATOM 2980 C CA . ILE B 1 183 ? -0.838 -11.555 -13.352 1 96.56 183 ILE B CA 1
ATOM 2981 C C . ILE B 1 183 ? -1.756 -12.281 -12.367 1 96.56 183 ILE B C 1
ATOM 2983 O O . ILE B 1 183 ? -1.42 -13.359 -11.875 1 96.56 183 ILE B O 1
ATOM 2987 N N . THR B 1 184 ? -2.945 -11.688 -12.102 1 98.25 184 THR B N 1
ATOM 2988 C CA . THR B 1 184 ? -3.846 -12.297 -11.133 1 98.25 184 THR B CA 1
ATOM 2989 C C . THR B 1 184 ? -4.418 -13.602 -11.664 1 98.25 184 THR B C 1
ATOM 2991 O O . THR B 1 184 ? -4.59 -14.562 -10.914 1 98.25 184 THR B O 1
ATOM 2994 N N . ASN B 1 185 ? -4.707 -13.664 -12.977 1 97.38 185 ASN B N 1
ATOM 2995 C CA . ASN B 1 185 ? -5.234 -14.891 -13.555 1 97.38 185 ASN B CA 1
ATOM 2996 C C . ASN B 1 185 ? -4.211 -16.016 -13.508 1 97.38 185 ASN B C 1
ATOM 2998 O O . ASN B 1 185 ? -4.57 -17.188 -13.289 1 97.38 185 ASN B O 1
ATOM 3002 N N . GLU B 1 186 ? -2.984 -15.672 -13.703 1 94.81 186 GLU B N 1
ATOM 3003 C CA . GLU B 1 186 ? -1.934 -16.688 -13.57 1 94.81 186 GLU B CA 1
ATOM 3004 C C . GLU B 1 186 ? -1.874 -17.219 -12.148 1 94.81 186 GLU B C 1
ATOM 3006 O O . GLU B 1 186 ? -1.721 -18.438 -11.945 1 94.81 186 GLU B O 1
ATOM 3011 N N . TYR B 1 187 ? -1.97 -16.391 -11.188 1 96.94 187 TYR B N 1
ATOM 3012 C CA . TYR B 1 187 ? -1.955 -16.797 -9.789 1 96.94 187 TYR B CA 1
ATOM 3013 C C . TYR B 1 187 ? -3.154 -17.688 -9.469 1 96.94 187 TYR B C 1
ATOM 3015 O O . TYR B 1 187 ? -3.012 -18.719 -8.812 1 96.94 187 TYR B O 1
ATOM 3023 N N . ILE B 1 188 ? -4.324 -17.234 -9.922 1 97.62 188 ILE B N 1
ATOM 3024 C CA . ILE B 1 188 ? -5.551 -17.984 -9.703 1 97.62 188 ILE B CA 1
ATOM 3025 C C . ILE B 1 188 ? -5.422 -19.391 -10.312 1 97.62 188 ILE B C 1
ATOM 3027 O O . ILE B 1 188 ? -5.727 -20.391 -9.656 1 97.62 188 ILE B O 1
ATOM 3031 N N . ASP B 1 189 ? -4.926 -19.469 -11.562 1 95.06 189 ASP B N 1
ATOM 3032 C CA . ASP B 1 189 ? -4.762 -20.75 -12.25 1 95.06 189 ASP B CA 1
ATOM 3033 C C . ASP B 1 189 ? -3.785 -21.656 -11.508 1 95.06 189 ASP B C 1
ATOM 3035 O O . ASP B 1 189 ? -4.012 -22.859 -11.391 1 95.06 189 ASP B O 1
ATOM 3039 N N . MET B 1 190 ? -2.812 -21.016 -11.031 1 92 190 MET B N 1
ATOM 3040 C CA . MET B 1 190 ? -1.817 -21.766 -10.273 1 92 190 MET B CA 1
ATOM 3041 C C . MET B 1 190 ? -2.434 -22.391 -9.023 1 92 190 MET B C 1
ATOM 3043 O O . MET B 1 190 ? -2.215 -23.562 -8.727 1 92 190 MET B O 1
ATOM 3047 N N . GLN B 1 191 ? -3.18 -21.594 -8.305 1 93.69 191 GLN B N 1
ATOM 3048 C CA . GLN B 1 191 ? -3.77 -22.062 -7.055 1 93.69 191 GLN B CA 1
ATOM 3049 C C . GLN B 1 191 ? -4.828 -23.141 -7.309 1 93.69 191 GLN B C 1
ATOM 3051 O O . GLN B 1 191 ? -4.945 -24.094 -6.547 1 93.69 191 GLN B O 1
ATOM 3056 N N . LEU B 1 192 ? -5.535 -22.984 -8.383 1 92.38 192 LEU B N 1
ATOM 3057 C CA . LEU B 1 192 ? -6.617 -23.922 -8.672 1 92.38 192 LEU B CA 1
ATOM 3058 C C . LEU B 1 192 ? -6.078 -25.203 -9.297 1 92.38 192 LEU B C 1
ATOM 3060 O O . LEU B 1 192 ? -6.715 -26.25 -9.219 1 92.38 192 LEU B O 1
ATOM 3064 N N . ASN B 1 193 ? -4.949 -24.969 -10 1 80.06 193 ASN B N 1
ATOM 3065 C CA . ASN B 1 193 ? -4.344 -26.156 -10.609 1 80.06 193 ASN B CA 1
ATOM 3066 C C . ASN B 1 193 ? -3.5 -26.922 -9.594 1 80.06 193 ASN B C 1
ATOM 3068 O O . ASN B 1 193 ? -3.117 -28.078 -9.844 1 80.06 193 ASN B O 1
ATOM 3072 N N . LEU B 1 194 ? -2.967 -26.188 -8.578 1 62.16 194 LEU B N 1
ATOM 3073 C CA . LEU B 1 194 ? -2.215 -26.859 -7.523 1 62.16 194 LEU B CA 1
ATOM 3074 C C . LEU B 1 194 ? -3.125 -27.75 -6.688 1 62.16 194 LEU B C 1
ATOM 3076 O O . LEU B 1 194 ? -2.715 -28.25 -5.645 1 62.16 194 LEU B O 1
ATOM 3080 N N . ARG B 1 195 ? -4.125 -28.484 -7.32 1 48.53 195 ARG B N 1
ATOM 3081 C CA . ARG B 1 195 ? -4.922 -29.453 -6.57 1 48.53 195 ARG B CA 1
ATOM 3082 C C . ARG B 1 195 ? -4.031 -30.375 -5.758 1 48.53 195 ARG B C 1
ATOM 3084 O O . ARG B 1 195 ? -2.891 -30.656 -6.145 1 48.53 195 ARG B O 1
#

InterPro domains:
  IPR001647 DNA-binding HTH domain, TetR-type [PF00440] (14-60)
  IPR001647 DNA-binding HTH domain, TetR-type [PR00455] (14-27)
  IPR001647 DNA-binding HTH domain, TetR-type [PR00455] (35-58)
  IPR001647 DNA-binding HTH domain, TetR-type [PS50977] (8-68)
  IPR009057 Homedomain-like superfamily [SSF46689] (5-77)
  IPR017757 Transcriptional repressor BetI [MF_00768] (1-195)
  IPR017757 Transcriptional repressor BetI [NF001978] (1-193)
  IPR017757 Transcriptional repressor BetI [TIGR03384] (2-192)
  IPR023772 DNA-binding HTH domain, TetR-type, conserved site [PS01081] (26-57)
  IPR036271 Tetracyclin repressor-like, C-terminal domain superfamily [SSF48498] (82-193)
  IPR039538 BetI-type transcriptional repressor, C-terminal [PF13977] (85-192)
  IPR050109 HTH-type, TetR-like transcriptional regulator [PTHR30055] (9-167)

Foldseek 3Di:
DPDPVVLVVLLVLLLVLQLVQCLVPNLVPRALCSSCVSSVHDSVVVCVNQVGSVRSLLVNLVVLLVQLVVLLVVQLVVQVPHALLSSLLSNLVSCVPCSCQDSSNLRSVVRLVVVLVPDVSSVVVVVVSLCVQLVSQLVSLVVQDPNVLSNVLSVVLSVLSVVLSNVQNPDPDGRDPPVSSVVSSVSSCCSNVVD/DPDPVVLVVLLVLLLVLQLVQCLVPNLVPDALCSSCVSSVHDSVVVCVNQVGSVRSLLVNLVVLLVQLVVLLVVQLVVQVPHALLSSLLSNLVSCVPCSCQPSSNLSSVVRLVVVLVPDVSSVVVVVVSLCVQLVSQLVSLVVQDPNVLSNVLSVVLSVLSVVLSNVQNPDPDGRDPPVSSVVSSVSSCVSNVVD

Sequence (390 aa):
MPKIGMQSIRKQQLIEATLAVINEVGMQEASIALIARKAGVSNGIISHYFRDKNGLLEAAMRYIQYQLGFAVAIRLRMLSDAEPKLRIQAIVEGNFDTSQTSEAAMKTWLAFWASSMHQPNLHRLQRVNDRRLYSNLSYEFGRVLPKHKARLAANGLAALIDGLWLRSALSNSPFSLSEAQIITNEYIDMQLNLRMPKIGMQSIRKQQLIEATLAVINEVGMQEASIALIARKAGVSNGIISHYFRDKNGLLEAAMRYIQYQLGFAVAIRLRMLSDAEPKLRIQAIVEGNFDTSQTSEAAMKTWLAFWASSMHQPNLHRLQRVNDRRLYSNLSYEFGRVLPKHKARLAANGLAALIDGLWLRSALSNSPFSLSEAQIITNEYIDMQLNLR